Protein AF-A0A1V5G471-F1 (afdb_monomer_lite)

Secondary structure (DSSP, 8-state):
---B-SS-EEEEEEEEEE-TTS-EEEEEEEEEE----EEEEE---EEEESSSSSSB-TT-EEEEEEEEEE-SSSPPPTT-EEEEEEPP---TT--B---TT--EEEETTTS---------TTSPPPPEEESSTTS-SSBSEEEPPEEPSTT-EEETTEEESEEEEBTTSEEES-TT--S------TTT---TT--S-EEEEEESSEEE-SSTT-EEEEEEESS-SSPPSSSSS--EEEEEEEEEEEEETTEEEEEEEEEEEEETTT--EEEEEEE--TTTTTT-EEEEE-TTSSS-EEEEESSS---TTEEEEEE-GGG---PPB---EES-SS-B--S---TT-EEEEEEEEE--TTPPTT-EEEEEEEEEEETTEEE---EEEEEEEB-SSS-----S----PPPP-PPSEEEE-GGGTT-EEEEEEETTTEEEEEEEEE-TTS-EEEEEEEEEEETTEEEEEEEEEEETTTTT---EEEEEEEEEEEEESSSSEEEEEEEETTS-EEEEEEEETTTTSPBPSS---EEEE-GGGTT-EEEEEEETTTEEEEEEEEE-TTSBEEEEEEEES--SEEEEEEEE---PPTTSPB-TTTTTT-EEEEEEEEEESSSSEEEEEEEEEPPTTS--EEEEEEEEEEESS----

pLDDT: mean 90.2, std 8.17, range [47.47, 98.75]

Foldseek 3Di:
DDWAFFEWDWDKDKDWDADPVGDIDMDIDIDTDFAWAWDKAKDQKDWPDDPRDNFFFAFTKIKIKIKIFTQTRFWDAFFKKFFKFFDDPDLQQFPFDDWPLGKTKHKPVRHDFDFDDDDPLPPDAADKDALDDVAHSFFLIKGQKDQAPDQAADDSNDGARIWMDAQQQKIASDNQASSRPQPQDPPGDQDDRGFFKMFRQWRHRKGFDPDPSFHKDKDKDQWDPDFDPFDTTGIKIKIKGFQMFHCDPNDTDDTWIKIWIAGHPFRKIKIFTQAAYPQQSLCGWGFIAGRVNPITTTPDHNHNQNHHSMMMMMGRNVTRDDAAAQRKQWQASIDTQGHMAGNRGMGIDMTMIHGHLPDDFFHKGWMWGAWMDDQSHIHGPIDTNDIDGRHHDPRDRDDPNDRDHDDAAAAAAWKDRPSAPQWTWRWDDFPDQKTKTKTWFADQQLATAIWIWIDGDDNQKDKTFTKGWFAPQFDPDGDIDIDTQFIWMKGDPHRFWIKIWTAGPVGDIDIYIIGHPQPPWAFDVVHQQFWKDFPVRPRWTKGWGGTPPLKIKIKGWDAFRRRGIHIWIFMDSDPQWDKTWIWGFRGHGGSGIGDPCGPVRTDTFFMKTWHDPDRFKIFIFDFGADDPPTGHTDTDGRGIMGGSHGRDD

Radius of gyration: 31.76 Å; chains: 1; bounding box: 73×53×95 Å

Sequence (649 aa):
MQLAFPSAFSGQAAVKVSDSSGCAGTISRALDVAGPKLIANAGTATQICGNNDTVMNPGERWRLPVSLQNSGAAASAEGTRALFANGDAASSGLDIGPNSFGYRGTSRTSGSCGYNFVDLGTGTPLQLSASGTNATANDDGKTTVIALGGSGLRLYGANYTQAVMSTNGYVSFAANESGGDYDNGCPGTIDRGSIGPRLNVLHDDLVVGSAAAAGLRYQYFASCPRAAEVGGAQACHVFQWENMQLYSNNAPTGDASFQAIVYASNGQVVYQYRRADPNSGAGATIGLIDATASDPLNASCNTASAGAQQAFCVFEPGNQPSIPTAQVRLETPTPILGASVAAGSSRSVNLDFQIPTSAACGSAVNLDYVASASGGIFSAERKVVFSGNVASGSCATVSNCPATSSTVTARQGFYNDVARSGNGLASFQYGGAALGAIWYTALADHTPTWYIVSGAYSDNLGRMSLDRFTNAGAPSGFLPQSASAGQAWWAMVDADTQMLAWQFSDGRRGAELMENTASGIAVGSPNHTQAWYNASQSGWGLGVESLNLPLEFWAVYLYDGAGTARWATGDTATLGNGTVNLLAHRPHCPGCLRYADWDSRAQSAGTLSRVYNGNTQATLNTNITLPAPLSGSWNRSNLTITTLGNPTP

Structure (mmCIF, N/CA/C/O backbone):
data_AF-A0A1V5G471-F1
#
_entry.id   AF-A0A1V5G471-F1
#
loop_
_atom_site.group_PDB
_atom_site.id
_atom_site.type_symbol
_atom_site.label_atom_id
_atom_site.label_alt_id
_atom_site.label_comp_id
_atom_site.label_asym_id
_atom_site.label_entity_id
_atom_site.label_seq_id
_atom_site.pdbx_PDB_ins_code
_atom_site.Cartn_x
_atom_site.Cartn_y
_atom_site.Cartn_z
_atom_site.occupancy
_atom_site.B_iso_or_equiv
_atom_site.auth_seq_id
_atom_site.auth_comp_id
_atom_site.auth_asym_id
_atom_site.auth_atom_id
_atom_site.pdbx_PDB_model_num
ATOM 1 N N . MET A 1 1 ? -36.398 6.227 10.316 1.00 50.53 1 MET A N 1
ATOM 2 C CA . MET A 1 1 ? -35.099 5.537 10.175 1.00 50.53 1 MET A CA 1
ATOM 3 C C . MET A 1 1 ? -34.319 6.271 9.096 1.00 50.53 1 MET A C 1
ATOM 5 O O . MET A 1 1 ? -34.746 6.242 7.952 1.00 50.53 1 MET A O 1
ATOM 9 N N . GLN A 1 2 ? -33.277 7.020 9.460 1.00 59.00 2 GLN A N 1
ATOM 10 C CA . GLN A 1 2 ? -32.440 7.734 8.493 1.00 59.00 2 GLN A CA 1
ATOM 11 C C . GLN A 1 2 ? -31.265 6.826 8.127 1.00 59.00 2 GLN A C 1
ATOM 13 O O . GLN A 1 2 ? -30.510 6.414 9.004 1.00 59.00 2 GLN A O 1
ATOM 18 N N . LEU A 1 3 ? -31.175 6.459 6.852 1.00 69.00 3 LEU A N 1
ATOM 19 C CA . LEU A 1 3 ? -30.057 5.703 6.296 1.00 69.00 3 LEU A CA 1
ATOM 20 C C . LEU A 1 3 ? -28.945 6.696 5.947 1.00 69.00 3 LEU A C 1
ATOM 22 O O . LEU A 1 3 ? -29.218 7.697 5.287 1.00 69.00 3 LEU A O 1
ATOM 26 N N . ALA A 1 4 ? -27.716 6.432 6.387 1.00 76.06 4 ALA A N 1
ATOM 27 C CA . ALA A 1 4 ? -26.554 7.249 6.041 1.00 76.06 4 ALA A CA 1
ATOM 28 C C . ALA A 1 4 ? -25.428 6.371 5.488 1.00 76.06 4 ALA A C 1
ATOM 30 O O . ALA A 1 4 ? -24.941 5.462 6.168 1.00 76.06 4 ALA A O 1
ATOM 31 N N . PHE A 1 5 ? -25.040 6.631 4.240 1.00 83.50 5 PHE A N 1
ATOM 32 C CA . PHE A 1 5 ? -23.916 5.962 3.598 1.00 83.50 5 PHE A CA 1
ATOM 33 C C . PHE A 1 5 ? -22.624 6.716 3.910 1.00 83.50 5 PHE A C 1
ATOM 35 O O . PHE A 1 5 ? -22.606 7.942 3.805 1.00 83.50 5 PHE A O 1
ATOM 42 N N . PRO A 1 6 ? -21.541 6.011 4.258 1.00 84.62 6 PRO A N 1
ATOM 43 C CA . PRO A 1 6 ? -20.313 6.673 4.668 1.00 84.62 6 PRO A CA 1
ATOM 44 C C . PRO A 1 6 ? -19.408 7.069 3.500 1.00 84.62 6 PRO A C 1
ATOM 46 O O . PRO A 1 6 ? -18.405 7.732 3.717 1.00 84.62 6 PRO A O 1
ATOM 49 N N . SER A 1 7 ? -19.719 6.660 2.271 1.00 89.25 7 SER A N 1
ATOM 50 C CA . SER A 1 7 ? -18.933 7.001 1.084 1.00 89.25 7 SER A CA 1
ATOM 51 C C . SER A 1 7 ? -19.805 7.012 -0.168 1.00 89.25 7 SER A C 1
ATOM 53 O O . SER A 1 7 ? -20.919 6.479 -0.170 1.00 89.25 7 SER A O 1
ATOM 55 N N . ALA A 1 8 ? -19.298 7.644 -1.228 1.00 86.88 8 ALA A N 1
ATOM 56 C CA . ALA A 1 8 ? -19.929 7.602 -2.538 1.00 86.88 8 ALA A CA 1
ATOM 57 C C . ALA A 1 8 ? -19.930 6.171 -3.100 1.00 86.88 8 ALA A C 1
ATOM 59 O O . ALA A 1 8 ? -18.950 5.437 -2.970 1.00 86.88 8 ALA A O 1
ATOM 60 N N . PHE A 1 9 ? -21.012 5.792 -3.772 1.00 86.00 9 PHE A N 1
ATOM 61 C CA . PHE A 1 9 ? -21.150 4.498 -4.437 1.00 86.00 9 PHE A CA 1
ATOM 62 C C . PHE A 1 9 ? -21.951 4.675 -5.722 1.00 86.00 9 PHE A C 1
ATOM 64 O O . PHE A 1 9 ? -22.926 5.417 -5.741 1.00 86.00 9 PHE A O 1
ATOM 71 N N . SER A 1 10 ? -21.559 3.983 -6.783 1.00 85.12 10 SER A N 1
ATOM 72 C CA . SER A 1 10 ? -22.363 3.845 -7.994 1.00 85.12 10 SER A CA 1
ATOM 73 C C . SER A 1 10 ? -22.237 2.403 -8.455 1.00 85.12 10 SER A C 1
ATOM 75 O O . SER A 1 10 ? -21.127 1.892 -8.623 1.00 85.12 10 SER A O 1
ATOM 77 N N . GLY A 1 11 ? -23.363 1.709 -8.577 1.00 85.88 11 GLY A N 1
ATOM 78 C CA . GLY A 1 11 ? -23.359 0.296 -8.925 1.00 85.88 11 GLY A CA 1
ATOM 79 C C . GLY A 1 11 ? -24.743 -0.331 -8.915 1.00 85.88 11 GLY A C 1
ATOM 80 O O . GLY A 1 11 ? -25.762 0.351 -8.879 1.00 85.88 11 GLY A O 1
ATOM 81 N N . GLN A 1 12 ? -24.782 -1.660 -8.961 1.00 87.44 12 GLN A N 1
ATOM 82 C CA . GLN A 1 12 ? -26.023 -2.427 -8.893 1.00 87.44 12 GLN A CA 1
ATOM 83 C C . GLN A 1 12 ? -26.216 -2.966 -7.475 1.00 87.44 12 GLN A C 1
ATOM 85 O O . GLN A 1 12 ? -25.385 -3.721 -6.973 1.00 87.44 12 GLN A O 1
ATOM 90 N N . ALA A 1 13 ? -27.335 -2.622 -6.847 1.00 84.62 13 ALA A N 1
ATOM 91 C CA . ALA A 1 13 ? -27.819 -3.314 -5.663 1.00 84.62 13 ALA A CA 1
ATOM 92 C C . ALA A 1 13 ? -28.634 -4.530 -6.116 1.00 84.62 13 ALA A C 1
ATOM 94 O O . ALA A 1 13 ? -29.573 -4.383 -6.899 1.00 84.62 13 ALA A O 1
ATOM 95 N N . ALA A 1 14 ? -28.281 -5.723 -5.636 1.00 87.25 14 ALA A N 1
ATOM 96 C CA . ALA A 1 14 ? -28.971 -6.963 -5.974 1.00 87.25 14 ALA A CA 1
ATOM 97 C C . ALA A 1 14 ? -29.525 -7.651 -4.723 1.00 87.25 14 ALA A C 1
ATOM 99 O O . ALA A 1 14 ? -28.866 -7.709 -3.687 1.00 87.25 14 ALA A O 1
ATOM 100 N N . VAL A 1 15 ? -30.730 -8.205 -4.839 1.00 87.25 15 VAL A N 1
ATOM 101 C CA . VAL A 1 15 ? -31.364 -9.036 -3.813 1.00 87.25 15 VAL A CA 1
ATOM 102 C C . VAL A 1 15 ? -31.589 -10.417 -4.404 1.00 87.25 15 VAL A C 1
ATOM 104 O O . VAL A 1 15 ? -32.242 -10.546 -5.439 1.00 87.25 15 VAL A O 1
ATOM 107 N N . LYS A 1 16 ? -31.059 -11.443 -3.732 1.00 90.69 16 LYS A N 1
ATOM 108 C CA . LYS A 1 16 ? -31.331 -12.852 -4.024 1.00 90.69 16 LYS A CA 1
ATOM 109 C C . LYS A 1 16 ? -32.264 -13.405 -2.953 1.00 90.69 16 LYS A C 1
ATOM 111 O O . LYS A 1 16 ? -31.913 -13.405 -1.777 1.00 90.69 16 LYS A O 1
ATOM 116 N N . VAL A 1 17 ? -33.427 -13.900 -3.358 1.00 88.88 17 VAL A N 1
ATOM 117 C CA . VAL A 1 17 ? -34.362 -14.618 -2.483 1.00 88.88 17 VAL A CA 1
ATOM 118 C C . VAL A 1 17 ? -34.284 -16.087 -2.843 1.00 88.88 17 VAL A C 1
ATOM 120 O O . VAL A 1 17 ? -34.358 -16.418 -4.022 1.00 88.88 17 VAL A O 1
ATOM 123 N N . SER A 1 18 ? -34.094 -16.951 -1.849 1.00 91.88 18 SER A N 1
ATOM 124 C CA . SER A 1 18 ? -34.127 -18.405 -2.034 1.00 91.88 18 SER A CA 1
ATOM 125 C C . SER A 1 18 ? -35.197 -19.012 -1.133 1.00 91.88 18 SER A C 1
ATOM 127 O O . SER A 1 18 ? -35.347 -18.567 0.005 1.00 91.88 18 SER A O 1
ATOM 129 N N . ASP A 1 19 ? -35.947 -19.987 -1.637 1.00 90.25 19 ASP A N 1
ATOM 130 C CA . ASP A 1 19 ? -36.936 -20.723 -0.848 1.00 90.25 19 ASP A CA 1
ATOM 131 C C . ASP A 1 19 ? -36.347 -21.989 -0.201 1.00 90.25 19 ASP A C 1
ATOM 133 O O . ASP A 1 19 ? -35.177 -22.333 -0.384 1.00 90.25 19 ASP A O 1
ATOM 137 N N . SER A 1 20 ? -37.170 -22.684 0.588 1.00 86.94 20 SER A N 1
ATOM 138 C CA . SER A 1 20 ? -36.776 -23.904 1.308 1.00 86.94 20 SER A CA 1
ATOM 139 C C . SER A 1 20 ? -36.491 -25.105 0.395 1.00 86.94 20 SER A C 1
ATOM 141 O O . SER A 1 20 ? -35.851 -26.056 0.837 1.00 86.94 20 SER A O 1
ATOM 143 N N . SER A 1 21 ? -36.911 -25.052 -0.872 1.00 89.12 21 SER A N 1
ATOM 144 C CA . SER A 1 21 ? -36.573 -26.032 -1.911 1.00 89.12 21 SER A CA 1
ATOM 145 C C . SER A 1 21 ? -35.285 -25.695 -2.672 1.00 89.12 21 SER A C 1
ATOM 147 O O . SER A 1 21 ? -34.868 -26.467 -3.532 1.00 89.12 21 SER A O 1
ATOM 149 N N . GLY A 1 22 ? -34.632 -24.571 -2.355 1.00 84.25 22 GLY A N 1
ATOM 150 C CA . GLY A 1 22 ? -33.392 -24.131 -2.994 1.00 84.25 22 GLY A CA 1
ATOM 151 C C . GLY A 1 22 ? -33.588 -23.372 -4.310 1.00 84.25 22 GLY A C 1
ATOM 152 O O . GLY A 1 22 ? -32.597 -23.009 -4.947 1.00 84.25 22 GLY A O 1
ATOM 153 N N . CYS A 1 23 ? -34.830 -23.084 -4.717 1.00 91.12 23 CYS A N 1
ATOM 154 C CA . CYS A 1 23 ? -35.099 -22.211 -5.859 1.00 91.12 23 CYS A CA 1
ATOM 155 C C . CYS A 1 23 ? -34.723 -20.778 -5.491 1.00 91.12 23 CYS A C 1
ATOM 157 O O . CYS A 1 23 ? -35.064 -20.315 -4.403 1.00 91.12 23 CYS A O 1
ATOM 159 N N . ALA A 1 24 ? -34.047 -20.060 -6.393 1.00 91.00 24 ALA A N 1
ATOM 160 C CA . ALA A 1 24 ? -33.615 -18.693 -6.136 1.00 91.00 24 ALA A CA 1
ATOM 161 C C . ALA A 1 24 ? -33.969 -17.729 -7.271 1.00 91.00 24 ALA A C 1
ATOM 163 O O . ALA A 1 24 ? -33.747 -18.026 -8.442 1.00 91.00 24 ALA A O 1
ATOM 164 N N . GLY A 1 25 ? -34.460 -16.546 -6.903 1.00 93.00 25 GLY A N 1
ATOM 165 C CA . GLY A 1 25 ? -34.652 -15.410 -7.799 1.00 93.00 25 GLY A CA 1
ATOM 166 C C . GLY A 1 25 ? -33.731 -14.259 -7.410 1.00 93.00 25 GLY A C 1
ATOM 167 O O . GLY A 1 25 ? -33.572 -13.972 -6.223 1.00 93.00 25 GLY A O 1
ATOM 168 N N . THR A 1 26 ? -33.148 -13.586 -8.402 1.00 94.81 26 THR A N 1
ATOM 169 C CA . THR A 1 26 ? -32.312 -12.397 -8.194 1.00 94.81 26 THR A CA 1
ATOM 170 C C . THR A 1 26 ? -32.917 -11.210 -8.931 1.00 94.81 26 THR A C 1
ATOM 172 O O . THR A 1 26 ? -33.212 -11.306 -10.120 1.00 94.81 26 THR A O 1
ATOM 175 N N . ILE A 1 27 ? -33.067 -10.081 -8.243 1.00 93.62 27 ILE A N 1
ATOM 176 C CA . ILE A 1 27 ? -33.428 -8.795 -8.845 1.00 93.62 27 ILE A CA 1
ATOM 177 C C . ILE A 1 27 ? -32.338 -7.772 -8.543 1.00 93.62 27 ILE A C 1
ATOM 179 O O . ILE A 1 27 ? -31.806 -7.755 -7.435 1.00 93.62 27 ILE A O 1
ATOM 183 N N . SER A 1 28 ? -32.012 -6.913 -9.509 1.00 92.25 28 SER A N 1
ATOM 184 C CA . SER A 1 28 ? -31.063 -5.813 -9.323 1.00 92.25 28 SER A CA 1
ATOM 185 C C . SER A 1 28 ? -31.637 -4.459 -9.739 1.00 92.25 28 SER A C 1
ATOM 187 O O . SER A 1 28 ? -32.574 -4.367 -10.545 1.00 92.25 28 SER A O 1
ATOM 189 N N . ARG A 1 29 ? -31.103 -3.394 -9.136 1.00 91.94 29 ARG A N 1
ATOM 190 C CA . ARG A 1 29 ? -31.386 -1.990 -9.452 1.00 91.94 29 ARG A CA 1
ATOM 191 C C . ARG A 1 29 ? -30.103 -1.174 -9.357 1.00 91.94 29 ARG A C 1
ATOM 193 O O . ARG A 1 29 ? -29.291 -1.413 -8.465 1.00 91.94 29 ARG A O 1
ATOM 200 N N . ALA A 1 30 ? -29.963 -0.186 -10.238 1.00 90.56 30 ALA A N 1
ATOM 201 C CA . ALA A 1 30 ? -28.905 0.805 -10.112 1.00 90.56 30 ALA A CA 1
ATOM 202 C C . ALA A 1 30 ? -29.108 1.607 -8.817 1.00 90.56 30 ALA A C 1
ATOM 204 O O . ALA A 1 30 ? -30.235 1.989 -8.491 1.00 90.56 30 ALA A O 1
ATOM 205 N N . LEU A 1 31 ? -28.024 1.828 -8.084 1.00 87.44 31 LEU A N 1
ATOM 206 C CA . LEU A 1 31 ? -27.978 2.621 -6.867 1.00 87.44 31 LEU A CA 1
ATOM 207 C C . LEU A 1 31 ? -26.803 3.587 -6.976 1.00 87.44 31 LEU A C 1
ATOM 209 O O . LEU A 1 31 ? -25.651 3.155 -7.031 1.00 87.44 31 LEU A O 1
ATOM 213 N N . ASP A 1 32 ? -27.124 4.875 -6.930 1.00 88.38 32 ASP A N 1
ATOM 214 C CA . ASP A 1 32 ? -26.154 5.952 -6.812 1.00 88.38 32 ASP A CA 1
ATOM 215 C C . ASP A 1 32 ? -26.288 6.598 -5.435 1.00 88.38 32 ASP A C 1
ATOM 217 O O . ASP A 1 32 ? -27.341 7.106 -5.046 1.00 88.38 32 ASP A O 1
ATOM 221 N N . VAL A 1 33 ? -25.197 6.562 -4.685 1.00 87.94 33 VAL A N 1
ATOM 222 C CA . VAL A 1 33 ? -25.042 7.206 -3.390 1.00 87.94 33 VAL A CA 1
ATOM 223 C C . VAL A 1 33 ? -24.151 8.420 -3.590 1.00 87.94 33 VAL A C 1
ATOM 225 O O . VAL A 1 33 ? -22.954 8.295 -3.862 1.00 87.94 33 VAL A O 1
ATOM 228 N N . ALA A 1 34 ? -24.735 9.604 -3.428 1.00 89.25 34 ALA A N 1
ATOM 229 C CA . ALA A 1 34 ? -23.981 10.845 -3.451 1.00 89.25 34 ALA A CA 1
ATOM 230 C C . ALA A 1 34 ? -23.087 10.945 -2.206 1.00 89.25 34 ALA A C 1
ATOM 232 O O . ALA A 1 34 ? -23.552 10.832 -1.074 1.00 89.25 34 ALA A O 1
ATOM 233 N N . GLY A 1 35 ? -21.800 11.187 -2.425 1.00 90.56 35 GLY A N 1
ATOM 234 C CA . GLY A 1 35 ? -20.803 11.398 -1.383 1.00 90.56 35 GLY A CA 1
ATOM 235 C C . GLY A 1 35 ? -19.592 12.138 -1.952 1.00 90.56 35 GLY A C 1
ATOM 236 O O . GLY A 1 35 ? -19.476 12.264 -3.180 1.00 90.56 35 GLY A O 1
ATOM 237 N N . PRO A 1 36 ? -18.696 12.649 -1.094 1.00 93.19 36 PRO A N 1
ATOM 238 C CA . PRO A 1 36 ? -17.427 13.188 -1.552 1.00 93.19 36 PRO A CA 1
ATOM 239 C C . PRO A 1 36 ? -16.540 12.066 -2.101 1.00 93.19 36 PRO A C 1
ATOM 241 O O . PRO A 1 36 ? -16.528 10.949 -1.585 1.00 93.19 36 PRO A O 1
ATOM 244 N N . LYS A 1 37 ? -15.759 12.390 -3.132 1.00 94.56 37 LYS A N 1
ATOM 245 C CA . LYS A 1 37 ? -14.705 11.524 -3.671 1.00 94.56 37 LYS A CA 1
ATOM 246 C C . LYS A 1 37 ? -13.468 12.372 -3.923 1.00 94.56 37 LYS A C 1
ATOM 248 O O . LYS A 1 37 ? -13.335 12.998 -4.976 1.00 94.56 37 LYS A O 1
ATOM 253 N N . LEU A 1 38 ? -12.598 12.438 -2.923 1.00 95.31 38 LEU A N 1
ATOM 254 C CA . LEU A 1 38 ? -11.400 13.270 -2.944 1.00 95.31 38 LEU A CA 1
ATOM 255 C C . LEU A 1 38 ? -10.246 12.527 -3.618 1.00 95.31 38 LEU A C 1
ATOM 257 O O . LEU A 1 38 ? -9.884 11.431 -3.202 1.00 95.31 38 LEU A O 1
ATOM 261 N N . ILE A 1 39 ? -9.670 13.147 -4.646 1.00 93.31 39 ILE A N 1
ATOM 262 C CA . ILE A 1 39 ? -8.509 12.653 -5.388 1.00 93.31 39 ILE A CA 1
ATOM 263 C C . ILE A 1 39 ? -7.353 13.623 -5.160 1.00 93.31 39 ILE A C 1
ATOM 265 O O . ILE A 1 39 ? -7.491 14.825 -5.395 1.00 93.31 39 ILE A O 1
ATOM 269 N N . ALA A 1 40 ? -6.206 13.103 -4.730 1.00 95.19 40 ALA A N 1
ATOM 270 C CA . ALA A 1 40 ? -5.016 13.908 -4.494 1.00 95.19 40 ALA A CA 1
ATOM 271 C C . ALA A 1 40 ? -4.212 14.163 -5.774 1.00 95.19 40 ALA A C 1
ATOM 273 O O . ALA A 1 40 ? -3.985 13.260 -6.575 1.00 95.19 40 ALA A O 1
ATOM 274 N N . ASN A 1 41 ? -3.732 15.387 -5.956 1.00 93.31 41 ASN A N 1
ATOM 275 C CA . ASN A 1 41 ? -2.798 15.772 -7.007 1.00 93.31 41 ASN A CA 1
ATOM 276 C C . ASN A 1 41 ? -1.701 16.623 -6.375 1.00 93.31 41 ASN A C 1
ATOM 278 O O . ASN A 1 41 ? -1.979 17.694 -5.837 1.00 93.31 41 ASN A O 1
ATOM 282 N N . ALA A 1 42 ? -0.470 16.132 -6.405 1.00 93.88 42 ALA A N 1
ATOM 283 C CA . ALA A 1 42 ? 0.656 16.845 -5.829 1.00 93.88 42 ALA A CA 1
ATOM 284 C C . ALA A 1 42 ? 1.262 17.843 -6.816 1.00 93.88 42 ALA A C 1
ATOM 286 O O . ALA A 1 42 ? 1.273 17.609 -8.024 1.00 93.88 42 ALA A O 1
ATOM 287 N N . GLY A 1 43 ? 1.763 18.951 -6.281 1.00 93.31 43 GLY A N 1
ATOM 288 C CA . GLY A 1 43 ? 2.683 19.837 -6.980 1.00 93.31 43 GLY A CA 1
ATOM 289 C C . GLY A 1 43 ? 4.137 19.425 -6.753 1.00 93.31 43 GLY A C 1
ATOM 290 O O . GLY A 1 43 ? 4.438 18.316 -6.315 1.00 93.31 43 GLY A O 1
ATOM 291 N N . THR A 1 44 ? 5.051 20.346 -7.033 1.00 93.38 44 THR A N 1
ATOM 292 C CA . THR A 1 44 ? 6.490 20.130 -6.851 1.00 93.38 44 THR A CA 1
ATOM 293 C C . THR A 1 44 ? 6.884 20.299 -5.386 1.00 93.38 44 THR A C 1
ATOM 295 O O . THR A 1 44 ? 6.507 21.288 -4.756 1.00 93.38 44 THR A O 1
ATOM 298 N N . ALA A 1 45 ? 7.663 19.356 -4.852 1.00 94.62 45 ALA A N 1
ATOM 299 C CA . ALA A 1 45 ? 8.232 19.484 -3.517 1.00 94.62 45 ALA A CA 1
ATOM 300 C C . ALA A 1 45 ? 9.285 20.605 -3.481 1.00 94.62 45 ALA A C 1
ATOM 302 O O . ALA A 1 45 ? 10.127 20.702 -4.371 1.00 94.62 45 ALA A O 1
ATOM 303 N N . THR A 1 46 ? 9.261 21.430 -2.436 1.00 95.44 46 THR A N 1
ATOM 304 C CA . THR A 1 46 ? 10.231 22.514 -2.226 1.00 95.44 46 THR A CA 1
ATOM 305 C C . THR A 1 46 ? 10.941 22.344 -0.895 1.00 95.44 46 THR A C 1
ATOM 307 O O . THR A 1 46 ? 10.284 22.088 0.118 1.00 95.44 46 THR A O 1
ATOM 310 N N . GLN A 1 47 ? 12.258 22.533 -0.873 1.00 94.88 47 GLN A N 1
ATOM 311 C CA . GLN A 1 47 ? 13.029 22.504 0.363 1.00 94.88 47 GLN A CA 1
ATOM 312 C C . GLN A 1 47 ? 12.608 23.676 1.270 1.00 94.88 47 GLN A C 1
ATOM 314 O O . GLN A 1 47 ? 12.529 24.821 0.827 1.00 94.88 47 GLN A O 1
ATOM 319 N N . ILE A 1 48 ? 12.296 23.384 2.534 1.00 94.81 48 ILE A N 1
ATOM 320 C CA . ILE A 1 48 ? 11.969 24.388 3.566 1.00 94.81 48 ILE A CA 1
ATOM 321 C C . ILE A 1 48 ? 13.200 24.670 4.434 1.00 94.81 48 ILE A C 1
ATOM 323 O O . ILE A 1 48 ? 13.390 25.784 4.913 1.00 94.81 48 ILE A O 1
ATOM 327 N N . CYS A 1 49 ? 14.018 23.642 4.671 1.00 95.06 49 CYS A N 1
ATOM 328 C CA . CYS A 1 49 ? 15.271 23.736 5.406 1.00 95.06 49 CYS A CA 1
ATOM 329 C C . CYS A 1 49 ? 16.247 22.698 4.857 1.00 95.06 49 CYS A C 1
ATOM 331 O O . CYS A 1 49 ? 15.909 21.515 4.777 1.00 95.06 49 CYS A O 1
ATOM 333 N N . GLY A 1 50 ? 17.455 23.131 4.516 1.00 92.69 50 GLY A N 1
ATOM 334 C CA . GLY A 1 50 ? 18.504 22.261 4.015 1.00 92.69 50 GLY A CA 1
ATOM 335 C C . GLY A 1 50 ? 19.699 23.062 3.524 1.00 92.69 50 GLY A C 1
ATOM 336 O O . GLY A 1 50 ? 20.036 24.113 4.074 1.00 92.69 50 GLY A O 1
ATOM 337 N N . ASN A 1 51 ? 20.333 22.559 2.476 1.00 90.12 51 ASN A N 1
ATOM 338 C CA . ASN A 1 51 ? 21.480 23.177 1.813 1.00 90.12 51 ASN A CA 1
ATOM 339 C C . ASN A 1 51 ? 21.102 24.120 0.641 1.00 90.12 51 ASN A C 1
ATOM 341 O O . ASN A 1 51 ? 21.993 24.664 -0.009 1.00 90.12 51 ASN A O 1
ATOM 345 N N . ASN A 1 52 ? 19.807 24.353 0.409 1.00 89.06 52 ASN A N 1
ATOM 346 C CA . ASN A 1 52 ? 19.209 25.152 -0.667 1.00 89.06 52 ASN A CA 1
ATOM 347 C C . ASN A 1 52 ? 19.477 24.640 -2.093 1.00 89.06 52 ASN A C 1
ATOM 349 O O . ASN A 1 52 ? 19.522 25.441 -3.030 1.00 89.06 52 ASN A O 1
ATOM 353 N N . ASP A 1 53 ? 19.645 23.329 -2.274 1.00 87.38 53 ASP A N 1
ATOM 354 C CA . ASP A 1 53 ? 19.642 22.705 -3.597 1.00 87.38 53 ASP A CA 1
ATOM 355 C C . ASP A 1 53 ? 18.255 22.119 -3.965 1.00 87.38 53 ASP A C 1
ATOM 357 O O . ASP A 1 53 ? 17.246 22.349 -3.294 1.00 87.38 53 ASP A O 1
ATOM 361 N N . THR A 1 54 ? 18.181 21.428 -5.106 1.00 85.62 54 THR A N 1
ATOM 362 C CA . THR A 1 54 ? 16.942 20.805 -5.613 1.00 85.62 54 THR A CA 1
ATOM 363 C C . THR A 1 54 ? 16.889 19.295 -5.366 1.00 85.62 54 THR A C 1
ATOM 365 O O . THR A 1 54 ? 15.994 18.623 -5.879 1.00 85.62 54 THR A O 1
ATOM 368 N N . VAL A 1 55 ? 17.827 18.749 -4.589 1.00 88.06 55 VAL A N 1
ATOM 369 C CA . VAL A 1 55 ? 18.014 17.312 -4.393 1.00 88.06 55 VAL A CA 1
ATOM 370 C C . VAL A 1 55 ? 17.799 16.965 -2.924 1.00 88.06 55 VAL A C 1
ATOM 372 O O . VAL A 1 55 ? 18.336 17.600 -2.032 1.00 88.06 55 VAL A O 1
ATOM 375 N N . MET A 1 56 ? 17.029 15.917 -2.641 1.00 91.50 56 MET A N 1
ATOM 376 C CA . MET A 1 56 ? 16.773 15.520 -1.256 1.00 91.50 56 MET A CA 1
ATOM 377 C C . MET A 1 56 ? 18.025 14.930 -0.607 1.00 91.50 56 MET A C 1
ATOM 379 O O . MET A 1 56 ? 18.476 13.861 -1.014 1.00 91.50 56 MET A O 1
ATOM 383 N N . ASN A 1 57 ? 18.550 15.556 0.443 1.00 92.94 57 ASN A N 1
ATOM 384 C CA . ASN A 1 57 ? 19.630 14.987 1.254 1.00 92.94 57 ASN A CA 1
ATOM 385 C C . ASN A 1 57 ? 19.140 14.511 2.635 1.00 92.94 57 ASN A C 1
ATOM 387 O O . ASN A 1 57 ? 18.121 14.991 3.144 1.00 92.94 57 ASN A O 1
ATOM 391 N N . PRO A 1 58 ? 19.857 13.568 3.282 1.00 94.44 58 PRO A N 1
ATOM 392 C CA . PRO A 1 58 ? 19.537 13.138 4.640 1.00 94.44 58 PRO A CA 1
ATOM 393 C C . PRO A 1 58 ? 19.491 14.317 5.617 1.00 94.44 58 PRO A C 1
ATOM 395 O O . PRO A 1 58 ? 20.415 15.125 5.663 1.00 94.44 58 PRO A O 1
ATOM 398 N N . GLY A 1 59 ? 18.437 14.390 6.429 1.00 93.19 59 GLY A N 1
ATOM 399 C CA . GLY A 1 59 ? 18.233 15.428 7.444 1.00 93.19 59 GLY A CA 1
ATOM 400 C C . GLY A 1 59 ? 17.520 16.697 6.969 1.00 93.19 59 GLY A C 1
ATOM 401 O O . GLY A 1 59 ? 17.146 17.524 7.803 1.00 93.19 59 GLY A O 1
ATOM 402 N N . GLU A 1 60 ? 17.282 16.850 5.667 1.00 95.25 60 GLU A N 1
ATOM 403 C CA . GLU A 1 60 ? 16.559 17.997 5.111 1.00 95.25 60 GLU A CA 1
ATOM 404 C C . GLU A 1 60 ? 15.050 17.939 5.343 1.00 95.25 60 GLU A C 1
ATOM 406 O O . GLU A 1 60 ? 14.463 16.870 5.537 1.00 95.25 60 GLU A O 1
ATOM 411 N N . ARG A 1 61 ? 14.408 19.108 5.253 1.00 95.50 61 ARG A N 1
ATOM 412 C CA . ARG A 1 61 ? 12.957 19.284 5.368 1.00 95.50 61 ARG A CA 1
ATOM 413 C C . ARG A 1 61 ? 12.370 19.842 4.084 1.00 95.50 61 ARG A C 1
ATOM 415 O O . ARG A 1 61 ? 12.884 20.811 3.523 1.00 95.50 61 ARG A O 1
ATOM 422 N N . TRP A 1 62 ? 11.246 19.273 3.680 1.00 95.88 62 TRP A N 1
ATOM 423 C CA . TRP A 1 62 ? 10.593 19.519 2.403 1.00 95.88 62 TRP A CA 1
ATOM 424 C C . TRP A 1 62 ? 9.094 19.747 2.593 1.00 95.88 62 TRP A C 1
ATOM 426 O O . TRP A 1 62 ? 8.481 19.193 3.503 1.00 95.88 62 TRP A O 1
ATOM 436 N N . ARG A 1 63 ? 8.509 20.572 1.722 1.00 95.88 63 ARG A N 1
ATOM 437 C CA . ARG A 1 63 ? 7.071 20.843 1.633 1.00 95.88 63 ARG A CA 1
ATOM 438 C C . ARG A 1 63 ? 6.549 20.324 0.314 1.00 95.88 63 ARG A C 1
ATOM 440 O O . ARG A 1 63 ? 7.036 20.737 -0.735 1.00 95.88 63 ARG A O 1
ATOM 447 N N . LEU A 1 64 ? 5.516 19.497 0.365 1.00 96.88 64 LEU A N 1
ATOM 448 C CA . LEU A 1 64 ? 4.763 19.064 -0.802 1.00 96.88 64 LEU A CA 1
ATOM 449 C C . LEU A 1 64 ? 3.368 19.704 -0.781 1.00 96.88 64 LEU A C 1
ATOM 451 O O . LEU A 1 64 ? 2.546 19.331 0.060 1.00 96.88 64 LEU A O 1
ATOM 455 N N . PRO A 1 65 ? 3.057 20.651 -1.681 1.00 97.50 65 PRO A N 1
ATOM 456 C CA . PRO A 1 65 ? 1.688 21.116 -1.850 1.00 97.50 65 PRO A CA 1
ATOM 457 C C . PRO A 1 65 ? 0.855 20.012 -2.512 1.00 97.50 65 PRO A C 1
ATOM 459 O O . PRO A 1 65 ? 1.206 19.515 -3.582 1.00 97.50 65 PRO A O 1
ATOM 462 N N . VAL A 1 66 ? -0.267 19.636 -1.903 1.00 97.62 66 VAL A N 1
ATOM 463 C CA . VAL A 1 66 ? -1.189 18.623 -2.430 1.00 97.62 66 VAL A CA 1
ATOM 464 C C . VAL A 1 66 ? -2.581 19.221 -2.565 1.00 97.62 66 VAL A C 1
ATOM 466 O O . VAL A 1 66 ? -3.173 19.652 -1.581 1.00 97.62 66 VAL A O 1
ATOM 469 N N . SER A 1 67 ? -3.117 19.219 -3.783 1.00 97.50 67 SER A N 1
ATOM 470 C CA . SER A 1 67 ? -4.490 19.612 -4.097 1.00 97.50 67 SER A CA 1
ATOM 471 C C . SER A 1 67 ? -5.411 18.397 -4.034 1.00 97.50 67 SER A C 1
ATOM 473 O O . SER A 1 67 ? -5.203 17.422 -4.755 1.00 97.50 67 SER A O 1
ATOM 475 N N . LEU A 1 68 ? -6.432 18.440 -3.183 1.00 97.62 68 LEU A N 1
ATOM 476 C CA . LEU A 1 68 ? -7.492 17.438 -3.132 1.00 97.62 68 LEU A CA 1
ATOM 477 C C . LEU A 1 68 ? -8.699 17.933 -3.919 1.00 97.62 68 LEU A C 1
ATOM 479 O O . LEU A 1 68 ? -9.376 18.869 -3.493 1.00 97.62 68 LEU A O 1
ATOM 483 N N . GLN A 1 69 ? -8.966 17.295 -5.054 1.00 96.69 69 GLN A N 1
ATOM 484 C CA . GLN A 1 69 ? -10.125 17.573 -5.896 1.00 96.69 69 GLN A CA 1
ATOM 485 C C . GLN A 1 69 ? -11.291 16.674 -5.504 1.00 96.69 69 GLN A C 1
ATOM 487 O O . GLN A 1 69 ? -11.142 15.453 -5.455 1.00 96.69 69 GLN A O 1
ATOM 492 N N . ASN A 1 70 ? -12.469 17.253 -5.295 1.00 96.38 70 ASN A N 1
ATOM 493 C CA . ASN A 1 70 ? -13.686 16.484 -5.093 1.00 96.38 70 ASN A CA 1
ATOM 494 C C . ASN A 1 70 ? -14.324 16.111 -6.437 1.00 96.38 70 ASN A C 1
ATOM 496 O O . ASN A 1 70 ? -15.029 16.903 -7.055 1.00 96.38 70 ASN A O 1
ATOM 500 N N . SER A 1 71 ? -14.084 14.879 -6.871 1.00 93.88 71 SER A N 1
ATOM 501 C CA . SER A 1 71 ? -14.719 14.247 -8.036 1.00 93.88 71 SER A CA 1
ATOM 502 C C . SER A 1 71 ? -16.076 13.600 -7.720 1.00 93.88 71 SER A C 1
ATOM 504 O O . SER A 1 71 ? -16.684 12.978 -8.589 1.00 93.88 71 SER A O 1
ATOM 506 N N . GLY A 1 72 ? -16.532 13.700 -6.469 1.00 91.50 72 GLY A N 1
ATOM 507 C CA . GLY A 1 72 ? -17.796 13.139 -6.010 1.00 91.50 72 GLY A CA 1
ATOM 508 C C . GLY A 1 72 ? -18.987 14.039 -6.326 1.00 91.50 72 GLY A C 1
ATOM 509 O O . GLY A 1 72 ? -18.839 15.199 -6.708 1.00 91.50 72 GLY A O 1
ATOM 510 N N . ALA A 1 73 ? -20.186 13.498 -6.122 1.00 91.00 73 ALA A N 1
ATOM 511 C CA . ALA A 1 73 ? -21.442 14.207 -6.371 1.00 91.00 73 ALA A CA 1
ATOM 512 C C . ALA A 1 73 ? -21.908 15.075 -5.185 1.00 91.00 73 ALA A C 1
ATOM 514 O O . ALA A 1 73 ? -22.851 15.848 -5.330 1.00 91.00 73 ALA A O 1
ATOM 515 N N . ALA A 1 74 ? -21.269 14.959 -4.014 1.00 92.62 74 ALA A N 1
ATOM 516 C CA . ALA A 1 74 ? -21.587 15.750 -2.825 1.00 92.62 74 ALA A CA 1
ATOM 517 C C . ALA A 1 74 ? -20.341 16.424 -2.243 1.00 92.62 74 ALA A C 1
ATOM 519 O O . ALA A 1 74 ? -19.218 15.952 -2.430 1.00 92.62 74 ALA A O 1
ATOM 520 N N . ALA A 1 75 ? -20.543 17.527 -1.521 1.00 93.19 75 ALA A N 1
ATOM 521 C CA . ALA A 1 75 ? -19.468 18.219 -0.820 1.00 93.19 75 ALA A CA 1
ATOM 522 C C . ALA A 1 75 ? -18.891 17.361 0.320 1.00 93.19 75 ALA A C 1
ATOM 524 O O . ALA A 1 75 ? -19.601 16.558 0.926 1.00 93.19 75 ALA A O 1
ATOM 525 N N . SER A 1 76 ? -17.611 17.562 0.643 1.00 93.62 76 SER A N 1
ATOM 526 C CA . SER A 1 76 ? -17.060 17.069 1.911 1.00 93.62 76 SER A CA 1
ATOM 527 C C . SER A 1 76 ? -17.625 17.871 3.089 1.00 93.62 76 SER A C 1
ATOM 529 O O . SER A 1 76 ? -18.096 18.995 2.905 1.00 93.62 76 SER A O 1
ATOM 531 N N . ALA A 1 77 ? -17.537 17.344 4.310 1.00 92.62 77 ALA A N 1
ATOM 532 C CA . ALA A 1 77 ? -17.872 18.132 5.493 1.00 92.62 77 ALA A CA 1
ATOM 533 C C . ALA A 1 77 ? -16.785 19.182 5.786 1.00 92.62 77 ALA A C 1
ATOM 535 O O . ALA A 1 77 ? -15.613 19.014 5.422 1.00 92.62 77 ALA A O 1
ATOM 536 N N . GLU A 1 78 ? -17.163 20.258 6.473 1.00 92.94 78 GLU A N 1
ATOM 537 C CA . GLU A 1 78 ? -16.188 21.126 7.133 1.00 92.94 78 GLU A CA 1
ATOM 538 C C . GLU A 1 78 ? -15.388 20.320 8.168 1.00 92.94 78 GLU A C 1
ATOM 540 O O . GLU A 1 78 ? -15.899 19.387 8.784 1.00 92.94 78 GLU A O 1
ATOM 545 N N . GLY A 1 79 ? -14.102 20.630 8.304 1.00 91.62 79 GLY A N 1
ATOM 546 C CA . GLY A 1 79 ? -13.196 19.914 9.196 1.00 91.62 79 GLY A CA 1
ATOM 547 C C . GLY A 1 79 ? -12.725 18.556 8.673 1.00 91.62 79 GLY A C 1
ATOM 548 O O . GLY A 1 79 ? -12.012 17.862 9.392 1.00 91.62 79 GLY A O 1
ATOM 549 N N . THR A 1 80 ? -13.058 18.183 7.427 1.00 96.00 80 THR A N 1
ATOM 550 C CA . THR A 1 80 ? -12.509 16.974 6.786 1.00 96.00 80 THR A CA 1
ATOM 551 C C . THR A 1 80 ? -10.984 16.971 6.889 1.00 96.00 80 THR A C 1
ATOM 553 O O . THR A 1 80 ? -10.329 17.970 6.578 1.00 96.00 80 THR A O 1
ATOM 556 N N . ARG A 1 81 ? -10.416 15.836 7.296 1.00 97.31 81 ARG A N 1
ATOM 557 C CA . ARG A 1 81 ? -8.969 15.610 7.358 1.00 97.31 81 ARG A CA 1
ATOM 558 C C . ARG A 1 81 ? -8.534 14.671 6.251 1.00 97.31 81 ARG A C 1
ATOM 560 O O . ARG A 1 81 ? -9.291 13.795 5.836 1.00 97.31 81 ARG A O 1
ATOM 567 N N . ALA A 1 82 ? -7.319 14.864 5.760 1.00 97.50 82 ALA A N 1
ATOM 568 C CA . ALA A 1 82 ? -6.686 13.990 4.783 1.00 97.50 82 ALA A CA 1
ATOM 569 C C . ALA A 1 82 ? -5.530 13.251 5.440 1.00 97.50 82 ALA A C 1
ATOM 571 O O . ALA A 1 82 ? -4.727 13.888 6.100 1.00 97.50 82 ALA A O 1
ATOM 572 N N . LEU A 1 83 ? -5.448 11.938 5.261 1.00 97.81 83 LEU A N 1
ATOM 573 C CA . LEU A 1 83 ? -4.386 11.099 5.795 1.00 97.81 83 LEU A CA 1
ATOM 574 C C . LEU A 1 83 ? -3.332 10.838 4.723 1.00 97.81 83 LEU A C 1
ATOM 576 O O . LEU A 1 83 ? -3.645 10.316 3.649 1.00 97.81 83 LEU A O 1
ATOM 580 N N . PHE A 1 84 ? -2.088 11.149 5.062 1.00 96.56 84 PHE A N 1
ATOM 581 C CA . PHE A 1 84 ? -0.904 10.832 4.281 1.00 96.56 84 PHE A CA 1
ATOM 582 C C . PHE A 1 84 ? -0.018 9.848 5.036 1.00 96.56 84 PHE A C 1
ATOM 584 O O . PHE A 1 84 ? 0.023 9.850 6.267 1.00 96.56 84 PHE A O 1
ATOM 591 N N . ALA A 1 85 ? 0.697 9.010 4.295 1.00 93.81 85 ALA A N 1
ATOM 592 C CA . ALA A 1 85 ? 1.619 8.041 4.866 1.00 93.81 85 ALA A CA 1
ATOM 593 C C . ALA A 1 85 ? 2.850 7.842 3.986 1.00 93.81 85 ALA A C 1
ATOM 595 O O . ALA A 1 85 ? 2.823 8.150 2.795 1.00 93.81 85 ALA A O 1
ATOM 596 N N . ASN A 1 86 ? 3.910 7.275 4.569 1.00 89.00 86 ASN A N 1
ATOM 597 C CA . ASN A 1 86 ? 4.979 6.681 3.776 1.00 89.00 86 ASN A CA 1
ATOM 598 C C . ASN A 1 86 ? 4.376 5.629 2.839 1.00 89.00 86 ASN A C 1
ATOM 600 O O . ASN A 1 86 ? 3.659 4.722 3.282 1.00 89.00 86 ASN A O 1
ATOM 604 N N . GLY A 1 87 ? 4.656 5.781 1.549 1.00 80.00 87 GLY A N 1
ATOM 605 C CA . GLY A 1 87 ? 4.278 4.803 0.546 1.00 80.00 87 GLY A CA 1
ATOM 606 C C . GLY A 1 87 ? 5.044 3.501 0.740 1.00 80.00 87 GLY A C 1
ATOM 607 O O . GLY A 1 87 ? 6.053 3.430 1.450 1.00 80.00 87 GLY A O 1
ATOM 608 N N . ASP A 1 88 ? 4.566 2.449 0.082 1.00 66.06 88 ASP A N 1
ATOM 609 C CA . ASP A 1 88 ? 5.404 1.274 -0.129 1.00 66.06 88 ASP A CA 1
ATOM 610 C C . ASP A 1 88 ? 6.711 1.690 -0.808 1.00 66.06 88 ASP A C 1
ATOM 612 O O . ASP A 1 88 ? 6.776 2.729 -1.474 1.00 66.06 88 ASP A O 1
ATOM 616 N N . ALA A 1 89 ? 7.751 0.869 -0.657 1.00 52.59 89 ALA A N 1
ATOM 617 C CA . ALA A 1 89 ? 8.869 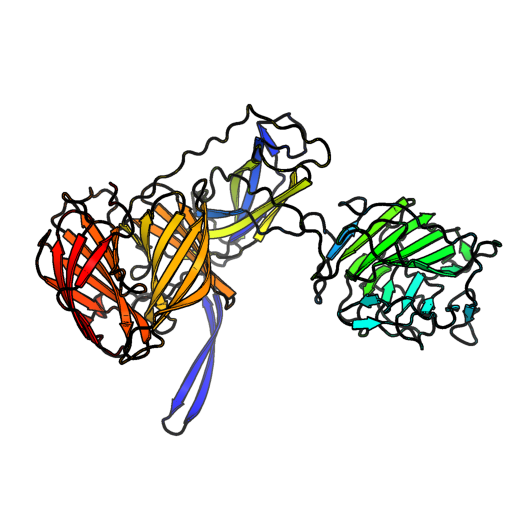0.913 -1.580 1.00 52.59 89 ALA A CA 1
ATOM 618 C C . ALA A 1 89 ? 8.288 0.711 -2.986 1.00 52.59 89 ALA A C 1
ATOM 620 O O . ALA A 1 89 ? 8.097 -0.417 -3.440 1.00 52.59 89 ALA A O 1
ATOM 621 N N . ALA A 1 90 ? 7.963 1.796 -3.687 1.00 47.47 90 ALA A N 1
ATOM 622 C CA . ALA A 1 90 ? 7.985 1.734 -5.123 1.00 47.47 90 ALA A CA 1
ATOM 623 C C . ALA A 1 90 ? 9.389 1.239 -5.466 1.00 47.47 90 ALA A C 1
ATOM 625 O O . ALA A 1 90 ? 10.368 1.566 -4.786 1.00 47.47 90 ALA A O 1
ATOM 626 N N . SER A 1 91 ? 9.503 0.461 -6.528 1.00 49.47 91 SER A N 1
ATOM 627 C CA . SER A 1 91 ? 10.763 0.296 -7.231 1.00 49.47 91 SER A CA 1
ATOM 628 C C . SER A 1 91 ? 11.170 1.665 -7.811 1.00 49.47 91 SER A C 1
ATOM 630 O O . SER A 1 91 ? 11.178 1.843 -9.021 1.00 49.47 91 SER A O 1
ATOM 632 N N . SER A 1 92 ? 11.341 2.692 -6.974 1.00 48.75 92 SER A N 1
ATOM 633 C CA . SER A 1 92 ? 11.471 4.098 -7.342 1.00 48.75 92 SER A CA 1
ATOM 634 C C . SER A 1 92 ? 12.847 4.285 -7.952 1.00 48.75 92 SER A C 1
ATOM 636 O O . SER A 1 92 ? 13.866 4.197 -7.267 1.00 48.75 92 SER A O 1
ATOM 638 N N . GLY A 1 93 ? 12.857 4.464 -9.261 1.00 59.69 93 GLY A N 1
ATOM 639 C CA . GLY A 1 93 ? 14.027 4.300 -10.109 1.00 59.69 93 GLY A CA 1
ATOM 640 C C . GLY A 1 93 ? 13.717 3.397 -11.298 1.00 59.69 93 GLY A C 1
ATOM 641 O O . GLY A 1 93 ? 14.386 3.524 -12.308 1.00 59.69 93 GLY A O 1
ATOM 642 N N . LEU A 1 94 ? 12.687 2.543 -11.218 1.00 73.69 94 LEU A N 1
ATOM 643 C CA . LEU A 1 94 ? 12.108 1.816 -12.347 1.00 73.69 94 LEU A CA 1
ATOM 644 C C . LEU A 1 94 ? 10.900 2.582 -12.910 1.00 73.69 94 LEU A C 1
ATOM 646 O O . LEU A 1 94 ? 9.778 2.439 -12.421 1.00 73.69 94 LEU A O 1
ATOM 650 N N . ASP A 1 95 ? 11.147 3.421 -13.907 1.00 77.94 95 ASP A N 1
ATOM 651 C CA . ASP A 1 95 ? 10.175 4.286 -14.582 1.00 77.94 95 ASP A CA 1
ATOM 652 C C . ASP A 1 95 ? 9.533 3.658 -15.832 1.00 77.94 95 ASP A C 1
ATOM 654 O O . ASP A 1 95 ? 8.636 4.247 -16.431 1.00 77.94 95 ASP A O 1
ATOM 658 N N . ILE A 1 96 ? 9.950 2.448 -16.207 1.00 86.62 96 ILE A N 1
ATOM 659 C CA . ILE A 1 96 ? 9.384 1.672 -17.313 1.00 86.62 96 ILE A CA 1
ATOM 660 C C . ILE A 1 96 ? 8.477 0.577 -16.736 1.00 86.62 96 ILE A C 1
ATOM 662 O O . ILE A 1 96 ? 8.912 -0.232 -15.913 1.00 86.62 96 ILE A O 1
ATOM 666 N N . GLY A 1 97 ? 7.223 0.511 -17.189 1.00 86.44 97 GLY A N 1
ATOM 667 C CA . GLY A 1 97 ? 6.237 -0.479 -16.733 1.00 86.44 97 GLY A CA 1
ATOM 668 C C . GLY A 1 97 ? 5.453 -0.093 -15.468 1.00 86.44 97 GLY A C 1
ATOM 669 O O . GLY A 1 97 ? 5.400 1.080 -15.103 1.00 86.44 97 GLY A O 1
ATOM 670 N N . PRO A 1 98 ? 4.830 -1.067 -14.773 1.00 87.44 98 PRO A N 1
ATOM 671 C CA . PRO A 1 98 ? 4.877 -2.498 -15.051 1.00 87.44 98 PRO A CA 1
ATOM 672 C C . PRO A 1 98 ? 4.018 -2.902 -16.257 1.00 87.44 98 PRO A C 1
ATOM 674 O O . PRO A 1 98 ? 3.031 -2.233 -16.553 1.00 87.44 98 PRO A O 1
ATOM 677 N N . ASN A 1 99 ? 4.352 -4.018 -16.906 1.00 86.31 99 ASN A N 1
ATOM 678 C CA . ASN A 1 99 ? 3.381 -4.741 -17.738 1.00 86.31 99 ASN A CA 1
ATOM 679 C C . ASN A 1 99 ? 2.542 -5.714 -16.878 1.00 86.31 99 ASN A C 1
ATOM 681 O O . ASN A 1 99 ? 2.710 -5.775 -15.657 1.00 86.31 99 ASN A O 1
ATOM 685 N N . SER A 1 100 ? 1.632 -6.472 -17.489 1.00 87.56 100 SER A N 1
ATOM 686 C CA . SER A 1 100 ? 0.696 -7.375 -16.798 1.00 87.56 100 SER A CA 1
ATOM 687 C C . SER A 1 100 ? 1.401 -8.548 -16.115 1.00 87.56 100 SER A C 1
ATOM 689 O O . SER A 1 100 ? 0.990 -8.957 -15.030 1.00 87.56 100 SER A O 1
ATOM 691 N N . PHE A 1 101 ? 2.488 -9.063 -16.698 1.00 88.06 101 PHE A N 1
ATOM 692 C CA . PHE A 1 101 ? 3.361 -10.058 -16.071 1.00 88.06 101 PHE A CA 1
ATOM 693 C C . PHE A 1 101 ? 4.126 -9.474 -14.873 1.00 88.06 101 PHE A C 1
ATOM 695 O O . PHE A 1 101 ? 4.496 -10.204 -13.955 1.00 88.06 101 PHE A O 1
ATOM 702 N N . GLY A 1 102 ? 4.334 -8.154 -14.861 1.00 86.69 102 GLY A N 1
ATOM 703 C CA . GLY A 1 102 ? 4.947 -7.394 -13.773 1.00 86.69 102 GLY A CA 1
ATOM 704 C C . GLY A 1 102 ? 6.414 -7.022 -14.006 1.00 86.69 102 GLY A C 1
ATOM 705 O O . GLY A 1 102 ? 7.094 -6.630 -13.053 1.00 86.69 102 GLY A O 1
ATOM 706 N N . TYR A 1 103 ? 6.923 -7.151 -15.236 1.00 92.62 103 TYR A N 1
ATOM 707 C CA . TYR A 1 103 ? 8.237 -6.615 -15.587 1.00 92.62 103 TYR A CA 1
ATOM 708 C C . TYR A 1 103 ? 8.265 -5.111 -15.358 1.00 92.62 103 TYR A C 1
ATOM 710 O O . TYR A 1 103 ? 7.308 -4.417 -15.688 1.00 92.62 103 TYR A O 1
ATOM 718 N N . ARG A 1 104 ? 9.380 -4.604 -14.838 1.00 92.00 104 ARG A N 1
ATOM 719 C CA . ARG A 1 104 ? 9.642 -3.169 -14.683 1.00 92.00 104 ARG A CA 1
ATOM 720 C C . ARG A 1 104 ? 11.047 -2.856 -15.160 1.00 92.00 104 ARG A C 1
ATOM 722 O O . ARG A 1 104 ? 11.906 -3.728 -15.117 1.00 92.00 104 ARG A O 1
ATOM 729 N N . GLY A 1 105 ? 11.313 -1.632 -15.579 1.00 90.75 105 GLY A N 1
ATOM 730 C CA . GLY A 1 105 ? 12.630 -1.245 -16.065 1.00 90.75 105 GLY A CA 1
ATOM 731 C C . GLY A 1 105 ? 13.009 0.184 -15.728 1.00 90.75 105 GLY A C 1
ATOM 732 O O . GLY A 1 105 ? 12.200 0.937 -15.206 1.00 90.75 105 GLY A O 1
ATOM 733 N N . THR A 1 106 ? 14.253 0.530 -16.029 1.00 90.12 106 THR A N 1
ATOM 734 C CA . THR A 1 106 ? 14.832 1.863 -15.878 1.00 90.12 106 THR A CA 1
ATOM 735 C C . THR A 1 106 ? 15.729 2.201 -17.059 1.00 90.12 106 THR A C 1
ATOM 737 O O . THR A 1 106 ? 16.185 1.305 -17.774 1.00 90.12 106 THR A O 1
ATOM 740 N N . SER A 1 107 ? 16.019 3.481 -17.264 1.00 88.31 107 SER A N 1
ATOM 741 C CA . SER A 1 107 ? 17.012 3.932 -18.236 1.00 88.31 107 SER A CA 1
ATOM 742 C C . SER A 1 107 ? 18.248 4.509 -17.549 1.00 88.31 107 SER A C 1
ATOM 744 O O . SER A 1 107 ? 18.240 4.818 -16.360 1.00 88.31 107 SER A O 1
ATOM 746 N N . ARG A 1 108 ? 19.324 4.710 -18.311 1.00 83.06 108 ARG A N 1
ATOM 747 C CA . ARG A 1 108 ? 20.510 5.442 -17.842 1.00 83.06 108 ARG A CA 1
ATOM 748 C C . ARG A 1 108 ? 20.182 6.879 -17.411 1.00 83.06 108 ARG A C 1
ATOM 750 O O . ARG A 1 108 ? 20.843 7.431 -16.539 1.00 83.06 108 ARG A O 1
ATOM 757 N N . THR A 1 109 ? 19.204 7.499 -18.065 1.00 72.81 109 THR A N 1
ATOM 758 C CA . THR A 1 109 ? 18.812 8.900 -17.848 1.00 72.81 109 THR A CA 1
ATOM 759 C C . THR A 1 109 ? 17.860 9.091 -16.672 1.00 72.81 109 THR A C 1
ATOM 761 O O . THR A 1 109 ? 17.837 10.168 -16.086 1.00 72.81 109 THR A O 1
ATOM 764 N N . SER A 1 110 ? 17.086 8.064 -16.327 1.00 62.00 110 SER A N 1
ATOM 765 C CA . SER A 1 110 ? 16.056 8.112 -15.284 1.00 62.00 110 SER A CA 1
ATOM 766 C C . SER A 1 110 ? 16.380 7.267 -14.050 1.00 62.00 110 SER A C 1
ATOM 768 O O . SER A 1 110 ? 15.720 7.415 -13.022 1.00 62.00 110 SER A O 1
ATOM 770 N N . GLY A 1 111 ? 17.411 6.418 -14.107 1.00 67.69 111 GLY A N 1
ATOM 771 C CA . GLY A 1 111 ? 17.843 5.603 -12.979 1.00 67.69 111 GLY A CA 1
ATOM 772 C C . GLY A 1 111 ? 19.202 4.926 -13.178 1.00 67.69 111 GLY A C 1
ATOM 773 O O . GLY A 1 111 ? 20.083 5.417 -13.880 1.00 67.69 111 GLY A O 1
ATOM 774 N N . SER A 1 112 ? 19.413 3.808 -12.484 1.00 72.56 112 SER A N 1
ATOM 775 C CA . SER A 1 112 ? 20.728 3.188 -12.268 1.00 72.56 112 SER A CA 1
ATOM 776 C C . SER A 1 112 ? 21.167 2.185 -13.347 1.00 72.56 112 SER A C 1
ATOM 778 O O . SER A 1 112 ? 22.036 1.356 -13.078 1.00 72.56 112 SER A O 1
ATOM 780 N N . CYS A 1 113 ? 20.618 2.242 -14.568 1.00 86.50 113 CYS A N 1
ATOM 781 C CA . CYS A 1 113 ? 21.054 1.335 -15.636 1.00 86.50 113 CYS A CA 1
ATOM 782 C C . CYS A 1 113 ? 22.450 1.710 -16.160 1.00 86.50 113 CYS A C 1
ATOM 784 O O . CYS A 1 113 ? 22.633 2.730 -16.833 1.00 86.50 113 CYS A O 1
ATOM 786 N N . GLY A 1 114 ? 23.447 0.872 -15.875 1.00 85.81 114 GLY A N 1
ATOM 787 C CA . GLY A 1 114 ? 24.836 1.132 -16.248 1.00 85.81 114 GLY A CA 1
ATOM 788 C C . GLY A 1 114 ? 25.105 0.945 -17.747 1.00 85.81 114 GLY A C 1
ATOM 789 O O . GLY A 1 114 ? 24.683 -0.040 -18.364 1.00 85.81 114 GLY A O 1
ATOM 790 N N . TYR A 1 115 ? 25.894 1.841 -18.343 1.00 92.50 115 TYR A N 1
ATOM 791 C CA . TYR A 1 115 ? 26.460 1.623 -19.677 1.00 92.50 115 TYR A CA 1
ATOM 792 C C . TYR A 1 115 ? 27.870 1.032 -19.580 1.00 92.50 115 TYR A C 1
ATOM 794 O O . TYR A 1 115 ? 28.766 1.626 -18.986 1.00 92.50 115 TYR A O 1
ATOM 802 N N . ASN A 1 116 ? 28.054 -0.133 -20.188 1.00 94.81 116 ASN A N 1
ATOM 803 C CA . ASN A 1 116 ? 29.314 -0.855 -20.316 1.00 94.81 116 ASN A CA 1
ATOM 804 C C . ASN A 1 116 ? 29.126 -1.899 -21.426 1.00 94.81 116 ASN A C 1
ATOM 806 O O . ASN A 1 116 ? 28.586 -2.978 -21.175 1.00 94.81 116 ASN A O 1
ATOM 810 N N . PHE A 1 117 ? 29.452 -1.502 -22.656 1.00 97.12 117 PHE A N 1
ATOM 811 C CA . PHE A 1 117 ? 29.206 -2.284 -23.867 1.00 97.12 117 PHE A CA 1
ATOM 812 C C . PHE A 1 117 ? 30.146 -3.494 -23.940 1.00 97.12 117 PHE A C 1
ATOM 814 O O . PHE A 1 117 ? 31.339 -3.365 -23.669 1.00 97.12 117 PHE A O 1
ATOM 821 N N . VAL A 1 118 ? 29.628 -4.659 -24.332 1.00 97.81 118 VAL A N 1
ATOM 822 C CA . VAL A 1 118 ? 30.395 -5.910 -24.423 1.00 97.81 118 VAL A CA 1
ATOM 823 C C . VAL A 1 118 ? 30.673 -6.170 -25.893 1.00 97.81 118 VAL A C 1
ATOM 825 O O . VAL A 1 118 ? 29.846 -6.724 -26.602 1.00 97.81 118 VAL A O 1
ATOM 828 N N . ASP A 1 119 ? 31.830 -5.720 -26.368 1.00 96.19 119 ASP A N 1
ATOM 829 C CA . ASP A 1 119 ? 32.111 -5.731 -27.800 1.00 96.19 119 ASP A CA 1
ATOM 830 C C . ASP A 1 119 ? 32.448 -7.131 -28.330 1.00 96.19 119 ASP A C 1
ATOM 832 O O . ASP A 1 119 ? 33.516 -7.680 -28.061 1.00 96.19 119 ASP A O 1
ATOM 836 N N . LEU A 1 120 ? 31.544 -7.674 -29.141 1.00 96.31 120 LEU A N 1
ATOM 837 C CA . LEU A 1 120 ? 31.724 -8.887 -29.933 1.00 96.31 120 LEU A CA 1
ATOM 838 C C . LEU A 1 120 ? 32.218 -8.591 -31.358 1.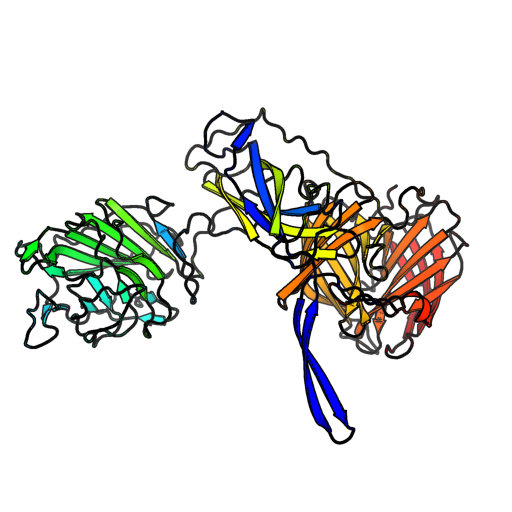00 96.31 120 LEU A C 1
ATOM 840 O O . LEU A 1 120 ? 32.363 -9.519 -32.149 1.00 96.31 120 LEU A O 1
ATOM 844 N N . GLY A 1 121 ? 32.463 -7.328 -31.727 1.00 82.00 121 GLY A N 1
ATOM 845 C CA . GLY A 1 121 ? 32.706 -6.889 -33.109 1.00 82.00 121 GLY A CA 1
ATOM 846 C C . GLY A 1 121 ? 33.912 -7.535 -33.803 1.00 82.00 121 GLY A C 1
ATOM 847 O O . GLY A 1 121 ? 33.959 -7.580 -35.031 1.00 82.00 121 GLY A O 1
ATOM 848 N N . THR A 1 122 ? 34.856 -8.093 -33.040 1.00 82.62 122 THR A N 1
ATOM 849 C CA . THR A 1 122 ? 36.004 -8.865 -33.552 1.00 82.62 122 THR A CA 1
ATOM 850 C C . THR A 1 122 ? 35.674 -10.330 -33.862 1.00 82.62 122 THR A C 1
ATOM 852 O O . THR A 1 122 ? 36.453 -11.004 -34.535 1.00 82.62 122 THR A O 1
ATOM 855 N N . GLY A 1 123 ? 34.529 -10.834 -33.393 1.00 86.81 123 GLY A N 1
ATOM 856 C CA . GLY A 1 123 ? 34.019 -12.165 -33.703 1.00 86.81 123 GLY A CA 1
ATOM 857 C C . GLY A 1 123 ? 33.434 -12.262 -35.113 1.00 86.81 123 GLY A C 1
ATOM 858 O O . GLY A 1 123 ? 33.099 -11.257 -35.747 1.00 86.81 123 GLY A O 1
ATOM 859 N N . THR A 1 124 ? 33.281 -13.489 -35.609 1.00 92.44 124 THR A N 1
ATOM 860 C CA . THR A 1 124 ? 32.656 -13.763 -36.911 1.00 92.44 124 THR A CA 1
ATOM 861 C C . THR A 1 124 ? 31.143 -13.507 -36.851 1.00 92.44 124 THR A C 1
ATOM 863 O O . THR A 1 124 ? 30.498 -14.021 -35.934 1.00 92.44 124 THR A O 1
ATOM 866 N N . PRO A 1 125 ? 30.556 -12.749 -37.801 1.00 95.69 125 PRO A N 1
ATOM 867 C CA . PRO A 1 125 ? 29.105 -12.629 -37.918 1.00 95.69 125 PRO A CA 1
ATOM 868 C C . PRO A 1 125 ? 28.426 -13.992 -38.083 1.00 95.69 125 PRO A C 1
ATOM 870 O O . PRO A 1 125 ? 28.947 -14.893 -38.747 1.00 95.69 125 PRO A O 1
ATOM 873 N N . LEU A 1 126 ? 27.237 -14.128 -37.506 1.00 97.25 126 LEU A N 1
ATOM 874 C CA . LEU A 1 126 ? 26.373 -15.281 -37.722 1.00 97.25 126 LEU A CA 1
ATOM 875 C C . LEU A 1 126 ? 25.886 -15.316 -39.175 1.00 97.25 126 LEU A C 1
ATOM 877 O O . LEU A 1 126 ? 25.681 -14.279 -39.804 1.00 97.25 126 LEU A O 1
ATOM 881 N N . GLN A 1 127 ? 25.678 -16.525 -39.699 1.00 96.88 127 GLN A N 1
ATOM 882 C CA . GLN A 1 127 ? 25.110 -16.712 -41.033 1.00 96.88 127 GLN A CA 1
ATOM 883 C C . GLN A 1 127 ? 23.652 -16.253 -41.059 1.00 96.88 127 GLN A C 1
ATOM 885 O O . GLN A 1 127 ? 22.878 -16.615 -40.166 1.00 96.88 127 GLN A O 1
ATOM 890 N N . LEU A 1 128 ? 23.297 -15.492 -42.097 1.00 97.31 128 LEU A N 1
ATOM 891 C CA . LEU A 1 128 ? 21.958 -14.956 -42.299 1.00 97.31 128 LEU A CA 1
ATOM 892 C C . LEU A 1 128 ? 21.221 -15.685 -43.426 1.00 97.31 128 LEU A C 1
ATOM 894 O O . LEU A 1 128 ? 21.816 -16.109 -44.417 1.00 97.31 128 LEU A O 1
ATOM 898 N N . SER A 1 129 ? 19.906 -15.786 -43.285 1.00 95.75 129 SER A N 1
ATOM 899 C CA . SER A 1 129 ? 18.976 -16.269 -44.305 1.00 95.75 129 SER A CA 1
ATOM 900 C C . SER A 1 129 ? 17.836 -15.272 -44.472 1.00 95.75 129 SER A C 1
ATOM 902 O O . SER A 1 129 ? 17.356 -14.739 -43.473 1.00 95.75 129 SER A O 1
ATOM 904 N N . ALA A 1 130 ? 17.389 -15.056 -45.709 1.00 94.06 130 ALA A N 1
ATOM 905 C CA . ALA A 1 130 ? 16.235 -14.207 -46.000 1.00 94.06 130 ALA A CA 1
ATOM 906 C C . ALA A 1 130 ? 14.943 -14.785 -45.395 1.00 94.06 130 ALA A C 1
ATOM 908 O O . ALA A 1 130 ? 14.775 -16.009 -45.348 1.00 94.06 130 ALA A O 1
ATOM 909 N N . SER A 1 131 ? 14.015 -13.916 -44.985 1.00 90.31 131 SER A N 1
ATOM 910 C CA . SER A 1 131 ? 12.682 -14.312 -44.500 1.00 90.31 131 SER A CA 1
ATOM 911 C C . SER A 1 131 ? 11.782 -14.914 -45.590 1.00 90.31 131 SER A C 1
ATOM 913 O O . SER A 1 131 ? 10.854 -15.664 -45.286 1.00 90.31 131 SER A O 1
ATOM 915 N N . GLY A 1 132 ? 12.072 -14.639 -46.867 1.00 85.44 132 GLY A N 1
ATOM 916 C CA . GLY A 1 132 ? 11.319 -15.130 -48.020 1.00 85.44 132 GLY A CA 1
ATOM 917 C C . GLY A 1 132 ? 12.025 -14.864 -49.351 1.00 85.44 132 GLY A C 1
ATOM 918 O O . GLY A 1 132 ? 13.199 -14.514 -49.389 1.00 85.44 132 GLY A O 1
ATOM 919 N N . THR A 1 133 ? 11.313 -15.027 -50.470 1.00 80.44 133 THR A N 1
ATOM 920 C CA . THR A 1 133 ? 11.892 -14.897 -51.826 1.00 80.44 133 THR A CA 1
ATOM 921 C C . THR A 1 133 ? 12.123 -13.459 -52.286 1.00 80.44 133 THR A C 1
ATOM 923 O O . THR A 1 133 ? 12.834 -13.251 -53.264 1.00 80.44 133 THR A O 1
ATOM 926 N N . ASN A 1 134 ? 11.497 -12.485 -51.622 1.00 81.69 134 ASN A N 1
ATOM 927 C CA . ASN A 1 134 ? 11.513 -11.074 -52.023 1.00 81.69 134 ASN A CA 1
ATOM 928 C C . ASN A 1 134 ? 12.438 -10.211 -51.147 1.00 81.69 134 ASN A C 1
ATOM 930 O O . ASN A 1 134 ? 12.590 -9.028 -51.425 1.00 81.69 134 ASN A O 1
ATOM 934 N N . ALA A 1 135 ? 13.038 -10.809 -50.117 1.00 83.31 135 ALA A N 1
ATOM 935 C CA . ALA A 1 135 ? 13.949 -10.183 -49.168 1.00 83.31 135 ALA A CA 1
ATOM 936 C C . ALA A 1 135 ? 15.375 -10.705 -49.389 1.00 83.31 135 ALA A C 1
ATOM 938 O O . ALA A 1 135 ? 15.567 -11.810 -49.910 1.00 83.31 135 ALA A O 1
ATOM 939 N N . THR A 1 136 ? 16.387 -9.939 -48.983 1.00 91.00 136 THR A N 1
ATOM 940 C CA . THR A 1 136 ? 17.767 -10.450 -48.956 1.00 91.00 136 THR A CA 1
ATOM 941 C C . THR A 1 136 ? 18.091 -11.005 -47.571 1.00 91.00 136 THR A C 1
ATOM 943 O O . THR A 1 136 ? 17.336 -10.849 -46.626 1.00 91.00 136 THR A O 1
ATOM 946 N N . ALA A 1 137 ? 19.216 -11.697 -47.399 1.00 93.75 137 ALA A N 1
ATOM 947 C CA . ALA A 1 137 ? 19.598 -12.140 -46.055 1.00 93.75 137 ALA A CA 1
ATOM 948 C C . ALA A 1 137 ? 19.981 -10.967 -45.128 1.00 93.75 137 ALA A C 1
ATOM 950 O O . ALA A 1 137 ? 19.936 -11.115 -43.911 1.00 93.75 137 ALA A O 1
ATOM 951 N N . ASN A 1 138 ? 20.361 -9.823 -45.704 1.00 95.06 138 ASN A N 1
ATOM 952 C CA . ASN A 1 138 ? 20.799 -8.639 -44.967 1.00 95.06 138 ASN A CA 1
ATOM 953 C C . ASN A 1 138 ? 19.660 -7.651 -44.682 1.00 95.06 138 ASN A C 1
ATOM 955 O O . ASN A 1 138 ? 19.872 -6.736 -43.894 1.00 95.06 138 ASN A O 1
ATOM 959 N N . ASP A 1 139 ? 18.509 -7.827 -45.327 1.00 93.38 139 ASP A N 1
ATOM 960 C CA . ASP A 1 139 ? 17.350 -6.933 -45.324 1.00 93.38 139 ASP A CA 1
ATOM 961 C C . ASP A 1 139 ? 16.097 -7.804 -45.197 1.00 93.38 139 ASP A C 1
ATOM 963 O O . ASP A 1 139 ? 15.861 -8.630 -46.080 1.00 93.38 139 ASP A O 1
ATOM 967 N N . ASP A 1 140 ? 15.378 -7.694 -44.078 1.00 92.81 140 ASP A N 1
ATOM 968 C CA . ASP A 1 140 ? 14.347 -8.648 -43.642 1.00 92.81 140 ASP A CA 1
ATOM 969 C C . ASP A 1 140 ? 14.850 -10.097 -43.494 1.00 92.81 140 ASP A C 1
ATOM 971 O O . ASP A 1 140 ? 14.215 -11.066 -43.932 1.00 92.81 140 ASP A O 1
ATOM 975 N N . GLY A 1 141 ? 16.022 -10.269 -42.881 1.00 95.06 141 GLY A N 1
ATOM 976 C CA . GLY A 1 141 ? 16.659 -11.563 -42.656 1.00 95.06 141 GLY A CA 1
ATOM 977 C C . GLY A 1 141 ? 16.689 -12.010 -41.195 1.00 95.06 141 GLY A C 1
ATOM 978 O O . GLY A 1 141 ? 16.335 -11.290 -40.260 1.00 95.06 141 GLY A O 1
ATOM 979 N N . LYS A 1 142 ? 17.184 -13.230 -40.984 1.00 97.00 142 LYS A N 1
ATOM 980 C CA . LYS A 1 142 ? 17.449 -13.799 -39.656 1.00 97.00 142 LYS A CA 1
ATOM 981 C C . LYS A 1 142 ? 18.740 -14.590 -39.606 1.00 97.00 142 LYS A C 1
ATOM 983 O O . LYS A 1 142 ? 19.218 -15.075 -40.629 1.00 97.00 142 LYS A O 1
ATOM 988 N N . THR A 1 143 ? 19.242 -14.825 -38.401 1.00 98.31 143 THR A N 1
ATOM 989 C CA . THR A 1 143 ? 20.306 -15.803 -38.163 1.00 98.31 143 THR A CA 1
ATOM 990 C C . THR A 1 143 ? 19.803 -17.241 -38.300 1.00 98.31 143 THR A C 1
ATOM 992 O O . THR A 1 143 ? 18.615 -17.532 -38.145 1.00 98.31 143 THR A O 1
ATOM 995 N N . THR A 1 144 ? 20.727 -18.187 -38.475 1.00 96.12 144 THR A N 1
ATOM 996 C CA . THR A 1 144 ? 20.461 -19.588 -38.106 1.00 96.12 144 THR A CA 1
ATOM 997 C C . THR A 1 144 ? 20.057 -19.696 -36.630 1.00 96.12 144 THR A C 1
ATOM 999 O O . THR A 1 144 ? 20.419 -18.832 -35.827 1.00 96.12 144 THR A O 1
ATOM 1002 N N . VAL A 1 145 ? 19.353 -20.771 -36.253 1.00 97.69 145 VAL A N 1
ATOM 1003 C CA . VAL A 1 145 ? 18.959 -21.013 -34.853 1.00 97.69 145 VAL A CA 1
ATOM 1004 C C . VAL A 1 145 ? 20.197 -21.056 -33.959 1.00 97.69 145 VAL A C 1
ATOM 1006 O O . VAL A 1 145 ? 21.117 -21.846 -34.175 1.00 97.69 145 VAL A O 1
ATOM 1009 N N . ILE A 1 146 ? 20.204 -20.204 -32.942 1.00 98.25 146 ILE A N 1
ATOM 1010 C CA . ILE A 1 146 ? 21.259 -20.100 -31.942 1.00 98.25 146 ILE A CA 1
ATOM 1011 C C . ILE A 1 146 ? 20.926 -21.067 -30.809 1.00 98.25 146 ILE A C 1
ATOM 1013 O O . ILE A 1 146 ? 19.868 -20.956 -30.194 1.00 98.25 146 ILE A O 1
ATOM 1017 N N . ALA A 1 147 ? 21.840 -21.985 -30.496 1.00 98.00 147 ALA A N 1
ATOM 1018 C CA . ALA A 1 147 ? 21.773 -22.760 -29.261 1.00 98.00 147 ALA A CA 1
ATOM 1019 C C . ALA A 1 147 ? 22.271 -21.897 -28.091 1.00 98.00 147 ALA A C 1
ATOM 1021 O O . ALA A 1 147 ? 23.421 -21.443 -28.081 1.00 98.00 147 ALA A O 1
ATOM 1022 N N . LEU A 1 148 ? 21.406 -21.652 -27.108 1.00 97.81 148 LEU A N 1
ATOM 1023 C CA . LEU A 1 148 ? 21.759 -20.856 -25.939 1.00 97.81 148 LEU A CA 1
ATOM 1024 C C . LEU A 1 148 ? 22.657 -21.667 -24.993 1.00 97.81 148 LEU A C 1
ATOM 1026 O O . LEU A 1 148 ? 22.447 -22.859 -24.785 1.00 97.81 148 LEU A O 1
ATOM 1030 N N . GLY A 1 149 ? 23.689 -21.019 -24.445 1.00 96.31 149 GLY A N 1
ATOM 1031 C CA . GLY A 1 149 ? 24.633 -21.656 -23.524 1.00 96.31 149 GLY A CA 1
ATOM 1032 C C . GLY A 1 149 ? 24.036 -21.920 -22.137 1.00 96.31 149 GLY A C 1
ATOM 1033 O O . GLY A 1 149 ? 22.984 -21.388 -21.786 1.00 96.31 149 GLY A O 1
ATOM 1034 N N . GLY A 1 150 ? 24.723 -22.730 -21.326 1.00 94.50 150 GLY A N 1
ATOM 1035 C CA . GLY A 1 150 ? 24.266 -23.063 -19.973 1.00 94.50 150 GLY A CA 1
ATOM 1036 C C . GLY A 1 150 ? 22.913 -23.786 -19.977 1.00 94.50 150 GLY A C 1
ATOM 1037 O O . GLY A 1 150 ? 22.719 -24.737 -20.729 1.00 94.50 150 GLY A O 1
ATOM 1038 N N . SER A 1 151 ? 21.984 -23.339 -19.130 1.00 92.06 151 SER A N 1
ATOM 1039 C CA . SER A 1 151 ? 20.597 -23.827 -19.085 1.00 92.06 151 SER A CA 1
ATOM 1040 C C . SER A 1 151 ? 19.642 -23.051 -20.000 1.00 92.06 151 SER A C 1
ATOM 1042 O O . SER A 1 151 ? 18.437 -23.297 -19.956 1.00 92.06 151 SER A O 1
ATOM 1044 N N . GLY A 1 152 ? 20.153 -22.114 -20.804 1.00 94.88 152 GLY A N 1
ATOM 1045 C CA . GLY A 1 152 ? 19.339 -21.123 -21.500 1.00 94.88 152 GLY A CA 1
ATOM 1046 C C . GLY A 1 152 ? 19.039 -19.893 -20.638 1.00 94.88 152 GLY A C 1
ATOM 1047 O O . GLY A 1 152 ? 19.753 -19.615 -19.674 1.00 94.88 152 GLY A O 1
ATOM 1048 N N . LEU A 1 153 ? 17.983 -19.160 -20.996 1.00 94.31 153 LEU A N 1
ATOM 1049 C CA . LEU A 1 153 ? 17.544 -17.949 -20.298 1.00 94.31 153 LEU A CA 1
ATOM 1050 C C . LEU A 1 153 ? 16.040 -17.942 -20.035 1.00 94.31 153 LEU A C 1
ATOM 1052 O O . LEU A 1 153 ? 15.274 -18.614 -20.725 1.00 94.31 153 LEU A O 1
ATOM 1056 N N . ARG A 1 154 ? 15.614 -17.133 -19.063 1.00 91.44 154 ARG A N 1
ATOM 1057 C CA . ARG A 1 154 ? 14.214 -17.006 -18.652 1.00 91.44 154 ARG A CA 1
ATOM 1058 C C . ARG A 1 154 ? 13.574 -15.720 -19.181 1.00 91.44 154 ARG A C 1
ATOM 1060 O O . ARG A 1 154 ? 14.155 -14.647 -19.053 1.00 91.44 154 ARG A O 1
ATOM 1067 N N . LEU A 1 155 ? 12.363 -15.829 -19.728 1.00 94.25 155 LEU A N 1
ATOM 1068 C CA . LEU A 1 155 ? 11.548 -14.706 -20.201 1.00 94.25 155 LEU A CA 1
ATOM 1069 C C . LEU A 1 155 ? 10.050 -15.042 -20.045 1.00 94.25 155 LEU A C 1
ATOM 1071 O O . LEU A 1 155 ? 9.631 -16.147 -20.387 1.00 94.25 155 LEU A O 1
ATOM 1075 N N . TYR A 1 156 ? 9.240 -14.129 -19.497 1.00 93.69 156 TYR A N 1
ATOM 1076 C CA . TYR A 1 156 ? 7.818 -14.365 -19.166 1.00 93.69 156 TYR A CA 1
ATOM 1077 C C . TYR A 1 156 ? 7.578 -15.670 -18.381 1.00 93.69 156 TYR A C 1
ATOM 1079 O O . TYR A 1 156 ? 6.648 -16.429 -18.646 1.00 93.69 156 TYR A O 1
ATOM 1087 N N . GLY A 1 157 ? 8.458 -15.970 -17.419 1.00 90.00 157 GLY A N 1
ATOM 1088 C CA . GLY A 1 157 ? 8.347 -17.159 -16.567 1.00 90.00 157 GLY A CA 1
ATOM 1089 C C . GLY A 1 157 ? 8.699 -18.490 -17.243 1.00 90.00 157 GLY A C 1
ATOM 1090 O O . GLY A 1 157 ? 8.713 -19.515 -16.564 1.00 90.00 157 GLY A O 1
ATOM 1091 N N . ALA A 1 158 ? 9.023 -18.490 -18.537 1.00 92.56 158 ALA A N 1
ATOM 1092 C CA . ALA A 1 158 ? 9.434 -19.671 -19.291 1.00 92.56 158 ALA A CA 1
ATOM 1093 C C . ALA A 1 158 ? 10.945 -19.665 -19.563 1.00 92.56 158 ALA A C 1
ATOM 1095 O O . ALA A 1 158 ? 11.557 -18.606 -19.685 1.00 92.56 158 ALA A O 1
ATOM 1096 N N . ASN A 1 159 ? 11.546 -20.855 -19.657 1.00 94.12 159 ASN A N 1
ATOM 1097 C CA . ASN A 1 159 ? 12.964 -21.030 -19.970 1.00 94.12 159 ASN A CA 1
ATOM 1098 C C . ASN A 1 159 ? 13.153 -21.396 -21.448 1.00 94.12 159 ASN A C 1
ATOM 1100 O O . ASN A 1 159 ? 12.524 -22.335 -21.935 1.00 94.12 159 ASN A O 1
ATOM 1104 N N . TYR A 1 160 ? 14.060 -20.701 -22.127 1.00 96.19 160 TYR A N 1
ATOM 1105 C CA . TYR A 1 160 ? 14.356 -20.864 -23.546 1.00 96.19 160 TYR A CA 1
ATOM 1106 C C . TYR A 1 160 ? 15.802 -21.294 -23.741 1.00 96.19 160 TYR A C 1
ATOM 1108 O O . TYR A 1 160 ? 16.721 -20.709 -23.174 1.00 96.19 160 TYR A O 1
ATOM 1116 N N . THR A 1 161 ? 16.008 -22.307 -24.580 1.00 97.50 161 THR A N 1
ATOM 1117 C CA . THR A 1 161 ? 17.332 -22.857 -24.917 1.00 97.50 161 THR A CA 1
ATOM 1118 C C . THR A 1 161 ? 17.763 -22.526 -26.343 1.00 97.50 161 THR A C 1
ATOM 1120 O O . THR A 1 161 ? 18.854 -22.907 -26.769 1.00 97.50 161 THR A O 1
ATOM 1123 N N . GLN A 1 162 ? 16.920 -21.818 -27.091 1.00 97.75 162 GLN A N 1
ATOM 1124 C CA . GLN A 1 162 ? 17.159 -21.439 -28.476 1.00 97.75 162 GLN A CA 1
ATOM 1125 C C . GLN A 1 162 ? 16.710 -20.002 -28.718 1.00 97.75 162 GLN A C 1
ATOM 1127 O O . GLN A 1 162 ? 15.782 -19.525 -28.068 1.00 97.75 162 GLN A O 1
ATOM 1132 N N . ALA A 1 163 ? 17.370 -19.330 -29.656 1.00 98.06 163 ALA A N 1
ATOM 1133 C CA . ALA A 1 163 ? 17.008 -17.988 -30.093 1.00 98.06 163 ALA A CA 1
ATOM 1134 C C . ALA A 1 163 ? 17.279 -17.798 -31.590 1.00 98.06 163 ALA A C 1
ATOM 1136 O O . ALA A 1 163 ? 18.073 -18.522 -32.195 1.00 98.06 163 ALA A O 1
ATOM 1137 N N . VAL A 1 164 ? 16.638 -16.794 -32.172 1.00 98.19 164 VAL A N 1
ATOM 1138 C CA . VAL A 1 164 ? 16.856 -16.316 -33.536 1.00 98.19 164 VAL A CA 1
ATOM 1139 C C . VAL A 1 164 ? 16.945 -14.796 -33.474 1.00 98.19 164 VAL A C 1
ATOM 1141 O O . VAL A 1 164 ? 16.082 -14.151 -32.882 1.00 98.19 164 VAL A O 1
ATOM 1144 N N . MET A 1 165 ? 17.990 -14.214 -34.061 1.00 98.50 165 MET A N 1
ATOM 1145 C CA . MET A 1 165 ? 18.098 -12.760 -34.193 1.00 98.50 165 MET A CA 1
ATOM 1146 C C . MET A 1 165 ? 17.589 -12.337 -35.571 1.00 98.50 165 MET A C 1
ATOM 1148 O O . MET A 1 165 ? 17.942 -12.971 -36.568 1.00 98.50 165 MET A O 1
ATOM 1152 N N . SER A 1 166 ? 16.799 -11.267 -35.626 1.00 98.06 166 SER A N 1
ATOM 1153 C CA . SER A 1 166 ? 16.365 -10.619 -36.868 1.00 98.06 166 SER A CA 1
ATOM 1154 C C . SER A 1 166 ? 17.287 -9.455 -37.229 1.00 98.06 166 SER A C 1
ATOM 1156 O O . SER A 1 166 ? 17.826 -8.786 -36.340 1.00 98.06 166 SER A O 1
ATOM 1158 N N . THR A 1 167 ? 17.458 -9.188 -38.526 1.00 97.69 167 THR A N 1
ATOM 1159 C CA . THR A 1 167 ? 18.122 -7.963 -39.001 1.00 97.69 167 THR A CA 1
ATOM 1160 C C . THR A 1 167 ? 17.385 -6.706 -38.541 1.00 97.69 167 THR A C 1
ATOM 1162 O O . THR A 1 167 ? 18.054 -5.741 -38.191 1.00 97.69 167 THR A O 1
ATOM 1165 N N . ASN A 1 168 ? 16.062 -6.776 -38.361 1.00 96.50 168 ASN A N 1
ATOM 1166 C CA . ASN A 1 168 ? 15.173 -5.708 -37.884 1.00 96.50 168 ASN A CA 1
ATOM 1167 C C . ASN A 1 168 ? 15.247 -5.470 -36.363 1.00 96.50 168 ASN A C 1
ATOM 1169 O O . ASN A 1 168 ? 14.276 -5.079 -35.729 1.00 96.50 168 ASN A O 1
ATOM 1173 N N . GLY A 1 16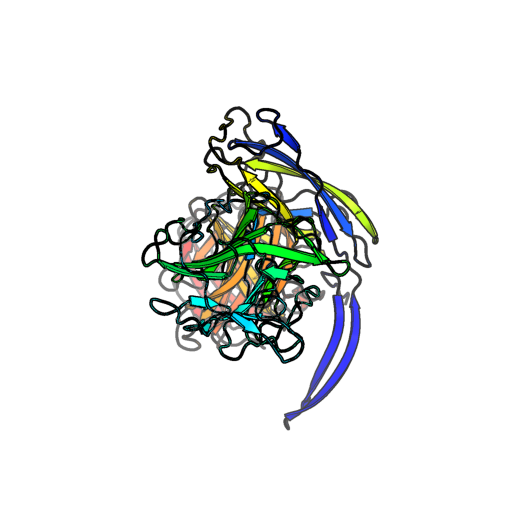9 ? 16.396 -5.738 -35.733 1.00 96.94 169 GLY A N 1
ATOM 1174 C CA . GLY A 1 169 ? 16.697 -5.258 -34.378 1.00 96.94 169 GLY A CA 1
ATOM 1175 C C . GLY A 1 169 ? 15.958 -5.936 -33.215 1.00 96.94 169 GLY A C 1
ATOM 1176 O O . GLY A 1 169 ? 15.855 -5.345 -32.136 1.00 96.94 169 GLY A O 1
ATOM 1177 N N . TYR A 1 170 ? 15.482 -7.175 -33.379 1.00 97.56 170 TYR A N 1
ATOM 1178 C CA . TYR A 1 170 ? 14.888 -7.969 -32.291 1.00 97.56 170 TYR A CA 1
ATOM 1179 C C . TYR A 1 170 ? 15.441 -9.400 -32.195 1.00 97.56 170 TYR A C 1
ATOM 1181 O O . TYR A 1 170 ? 15.997 -9.956 -33.146 1.00 97.56 170 TYR A O 1
ATOM 1189 N N . VAL A 1 171 ? 15.268 -10.016 -31.022 1.00 98.19 171 VAL A N 1
ATOM 1190 C CA . VAL A 1 171 ? 15.510 -11.450 -30.780 1.00 98.19 171 VAL A CA 1
ATOM 1191 C C . VAL A 1 171 ? 14.179 -12.143 -30.539 1.00 98.19 171 VAL A C 1
ATOM 1193 O O . VAL A 1 171 ? 13.432 -11.708 -29.667 1.00 98.19 171 VAL A O 1
ATOM 1196 N N . SER A 1 172 ? 13.913 -13.239 -31.245 1.00 96.81 172 SER A N 1
ATOM 1197 C CA . SER A 1 172 ? 12.822 -14.167 -30.935 1.00 96.81 172 SER A CA 1
ATOM 1198 C C . SER A 1 172 ? 13.363 -15.435 -30.277 1.00 96.81 172 SER A C 1
ATOM 1200 O O . SER A 1 172 ? 14.452 -15.912 -30.607 1.00 96.81 172 SER A O 1
ATOM 1202 N N . PHE A 1 173 ? 12.579 -16.017 -29.372 1.00 96.38 173 PHE A N 1
ATOM 1203 C CA . PHE A 1 173 ? 12.867 -17.325 -28.771 1.00 96.38 173 PHE A CA 1
ATOM 1204 C C . PHE A 1 173 ? 12.090 -18.483 -29.413 1.00 96.38 173 PHE A C 1
ATOM 1206 O O . PHE A 1 173 ? 12.072 -19.594 -28.882 1.00 96.38 173 PHE A O 1
ATOM 1213 N N . ALA A 1 174 ? 11.469 -18.249 -30.573 1.00 94.75 174 ALA A N 1
ATOM 1214 C CA . ALA A 1 174 ? 10.906 -19.294 -31.419 1.00 94.75 174 ALA A CA 1
ATOM 1215 C C . ALA A 1 174 ? 11.902 -19.699 -32.519 1.00 94.75 174 ALA A C 1
ATOM 1217 O O . ALA A 1 174 ? 12.326 -18.884 -33.335 1.00 94.75 174 ALA A O 1
ATOM 1218 N N . ALA A 1 175 ? 12.252 -20.986 -32.589 1.00 92.81 175 ALA A N 1
ATOM 1219 C CA . ALA A 1 175 ? 13.230 -21.493 -33.560 1.00 92.81 175 ALA A CA 1
ATOM 1220 C C . ALA A 1 175 ? 12.783 -21.355 -35.031 1.00 92.81 175 ALA A C 1
ATOM 1222 O O . ALA A 1 175 ? 13.613 -21.364 -35.939 1.00 92.81 175 ALA A O 1
ATOM 1223 N N . ASN A 1 176 ? 11.476 -21.244 -35.272 1.00 92.06 176 ASN A N 1
ATOM 1224 C CA . ASN A 1 176 ? 10.875 -21.072 -36.593 1.00 92.06 176 ASN A CA 1
ATOM 1225 C C . ASN A 1 176 ? 10.550 -19.608 -36.945 1.00 92.06 176 ASN A C 1
ATOM 1227 O O . ASN A 1 176 ? 9.893 -19.391 -37.959 1.00 92.06 176 ASN A O 1
ATOM 1231 N N . GLU A 1 177 ? 11.012 -18.629 -36.154 1.00 94.19 177 GLU A N 1
ATOM 1232 C CA . GLU A 1 177 ? 10.957 -17.193 -36.485 1.00 94.19 177 GLU A CA 1
ATOM 1233 C C . GLU A 1 177 ? 11.463 -16.945 -37.913 1.00 94.19 177 GLU A C 1
ATOM 1235 O O . GLU A 1 177 ? 12.427 -17.586 -38.323 1.00 94.19 177 GLU A O 1
ATOM 1240 N N . SER A 1 178 ? 10.832 -16.054 -38.679 1.00 92.75 178 SER A N 1
ATOM 1241 C CA . SER A 1 178 ? 11.206 -15.716 -40.061 1.00 92.75 178 SER A CA 1
ATOM 1242 C C . SER A 1 178 ? 12.256 -14.603 -40.165 1.00 92.75 178 SER A C 1
ATOM 1244 O O . SER A 1 178 ? 13.070 -14.638 -41.085 1.00 92.75 178 SER A O 1
ATOM 1246 N N . GLY A 1 179 ? 12.265 -13.662 -39.219 1.00 92.56 179 GLY A N 1
ATOM 1247 C CA . GLY A 1 179 ? 13.092 -12.458 -39.213 1.00 92.56 179 GLY A CA 1
ATOM 1248 C C . GLY A 1 179 ? 12.500 -11.260 -39.954 1.00 92.56 179 GLY A C 1
ATOM 1249 O O . GLY A 1 179 ? 13.056 -10.176 -39.823 1.00 92.56 179 GLY A O 1
ATOM 1250 N N . GLY A 1 180 ? 11.397 -11.423 -40.694 1.00 93.12 180 GLY A N 1
ATOM 1251 C CA . GLY A 1 180 ? 10.903 -10.430 -41.663 1.00 93.12 180 GLY A CA 1
ATOM 1252 C C . GLY A 1 180 ? 10.042 -9.298 -41.097 1.00 93.12 180 GLY A C 1
ATOM 1253 O O . GLY A 1 180 ? 9.484 -8.511 -41.855 1.00 93.12 180 GLY A O 1
ATOM 1254 N N . ASP A 1 181 ? 9.877 -9.231 -39.778 1.00 93.44 181 ASP A N 1
ATOM 1255 C CA . ASP A 1 181 ? 9.072 -8.183 -39.148 1.00 93.44 181 ASP A CA 1
ATOM 1256 C C . ASP A 1 181 ? 9.824 -6.858 -39.034 1.00 93.44 181 ASP A C 1
ATOM 1258 O O . ASP A 1 181 ? 10.537 -6.624 -38.064 1.00 93.44 181 ASP A O 1
ATOM 1262 N N . TYR A 1 182 ? 9.671 -5.994 -40.029 1.00 91.56 182 TYR A N 1
ATOM 1263 C CA . TYR A 1 182 ? 10.131 -4.606 -39.986 1.00 91.56 182 TYR A CA 1
ATOM 1264 C C . TYR A 1 182 ? 9.077 -3.640 -39.413 1.00 91.56 182 TYR A C 1
ATOM 1266 O O . TYR A 1 182 ? 9.355 -2.455 -39.252 1.00 91.56 182 TYR A O 1
ATOM 1274 N N . ASP A 1 183 ? 7.854 -4.111 -39.126 1.00 90.06 183 ASP A N 1
ATOM 1275 C CA . ASP A 1 183 ? 6.759 -3.254 -38.663 1.00 90.06 183 ASP A CA 1
ATOM 1276 C C . ASP A 1 183 ? 6.810 -3.109 -37.142 1.00 90.06 183 ASP A C 1
ATOM 1278 O O . ASP A 1 183 ? 6.352 -3.951 -36.366 1.00 90.06 183 ASP A O 1
ATOM 1282 N N . ASN A 1 184 ? 7.389 -2.002 -36.700 1.00 86.06 184 ASN A N 1
ATOM 1283 C CA . ASN A 1 184 ? 7.641 -1.720 -35.299 1.00 86.06 184 ASN A CA 1
ATOM 1284 C C . ASN A 1 184 ? 6.412 -1.188 -34.536 1.00 86.06 184 ASN A C 1
ATOM 1286 O O . ASN A 1 184 ? 6.582 -0.522 -33.513 1.00 86.06 184 ASN A O 1
ATOM 1290 N N . GLY A 1 185 ? 5.186 -1.446 -35.005 1.00 84.69 185 GLY A N 1
ATOM 1291 C CA . GLY A 1 185 ? 3.940 -0.896 -34.464 1.00 84.69 185 GLY A CA 1
ATOM 1292 C C . GLY A 1 185 ? 3.854 -0.860 -32.930 1.00 84.69 185 GLY A C 1
ATOM 1293 O O . GLY A 1 185 ? 4.212 -1.813 -32.246 1.00 84.69 185 GLY A O 1
ATOM 1294 N N . CYS A 1 186 ? 3.344 0.243 -32.368 1.00 82.12 186 CYS A N 1
ATOM 1295 C CA . CYS A 1 186 ? 3.205 0.468 -30.920 1.00 82.12 186 CYS A CA 1
ATOM 1296 C C . CYS A 1 186 ? 1.863 -0.066 -30.379 1.00 82.12 186 CYS A C 1
ATOM 1298 O O . CYS A 1 186 ? 0.831 0.214 -30.991 1.00 82.12 186 CYS A O 1
ATOM 1300 N N . PRO A 1 187 ? 1.803 -0.744 -29.211 1.00 63.88 187 PRO A N 1
ATOM 1301 C CA . PRO A 1 187 ? 2.852 -0.959 -28.204 1.00 63.88 187 PRO A CA 1
ATOM 1302 C C . PRO A 1 187 ? 3.741 -2.199 -28.449 1.00 63.88 187 PRO A C 1
ATOM 1304 O O . PRO A 1 187 ? 4.286 -2.745 -27.499 1.00 63.88 187 PRO A O 1
ATOM 1307 N N . GLY A 1 188 ? 3.877 -2.661 -29.684 1.00 69.62 188 GLY A N 1
ATOM 1308 C CA . GLY A 1 188 ? 4.586 -3.873 -30.079 1.00 69.62 188 GLY A CA 1
ATOM 1309 C C . GLY A 1 188 ? 3.624 -4.802 -30.812 1.00 69.62 188 GLY A C 1
ATOM 1310 O O . GLY A 1 188 ? 2.748 -5.399 -30.193 1.00 69.62 188 GLY A O 1
ATOM 1311 N N . THR A 1 189 ? 3.774 -4.929 -32.126 1.00 77.75 189 THR A N 1
ATOM 1312 C CA . THR A 1 189 ? 3.042 -5.894 -32.960 1.00 77.75 189 THR A CA 1
ATOM 1313 C C . THR A 1 189 ? 3.963 -7.034 -33.354 1.00 77.75 189 THR A C 1
ATOM 1315 O O . THR A 1 189 ? 5.098 -6.792 -33.744 1.00 77.75 189 THR A O 1
ATOM 1318 N N . ILE A 1 190 ? 3.503 -8.278 -33.220 1.00 84.94 190 ILE A N 1
ATOM 1319 C CA . ILE A 1 190 ? 4.159 -9.434 -33.838 1.00 84.94 190 ILE A CA 1
ATOM 1320 C C . ILE A 1 190 ? 3.470 -9.645 -35.189 1.00 84.94 190 ILE A C 1
ATOM 1322 O O . ILE A 1 190 ? 2.308 -10.056 -35.210 1.00 84.94 190 ILE A O 1
ATOM 1326 N N . ASP A 1 191 ? 4.152 -9.343 -36.294 1.00 85.88 191 ASP A N 1
ATOM 1327 C CA . ASP A 1 191 ? 3.599 -9.486 -37.649 1.00 85.88 191 ASP A CA 1
ATOM 1328 C C . ASP A 1 191 ? 4.635 -10.080 -38.627 1.00 85.88 191 ASP A C 1
ATOM 1330 O O . ASP A 1 191 ? 5.733 -10.466 -38.235 1.00 85.88 191 ASP A O 1
ATOM 1334 N N . ARG A 1 192 ? 4.276 -10.226 -39.910 1.00 85.00 192 ARG A N 1
ATOM 1335 C CA . ARG A 1 192 ? 5.178 -10.527 -41.039 1.00 85.00 192 ARG A CA 1
ATOM 1336 C C . ARG A 1 192 ? 6.031 -11.778 -40.830 1.00 85.00 192 ARG A C 1
ATOM 1338 O O . ARG A 1 192 ? 7.189 -11.852 -41.226 1.00 85.00 192 ARG A O 1
ATOM 1345 N N . GLY A 1 193 ? 5.412 -12.796 -40.234 1.00 81.38 193 GLY A N 1
ATOM 1346 C CA . GLY A 1 193 ? 6.047 -14.082 -39.956 1.00 81.38 193 GLY A CA 1
ATOM 1347 C C . GLY A 1 193 ? 6.883 -14.102 -38.679 1.00 81.38 193 GLY A C 1
ATOM 1348 O O . GLY A 1 193 ? 7.533 -15.120 -38.421 1.00 81.38 193 GLY A O 1
ATOM 1349 N N . SER A 1 194 ? 6.871 -13.025 -37.888 1.00 86.56 194 SER A N 1
ATOM 1350 C CA . SER A 1 194 ? 7.392 -13.053 -36.529 1.00 86.56 194 SER A CA 1
ATOM 1351 C C . SER A 1 194 ? 6.489 -13.842 -35.597 1.00 86.56 194 SER A C 1
ATOM 1353 O O . SER A 1 194 ? 5.273 -13.893 -35.776 1.00 86.56 194 SER A O 1
ATOM 1355 N N . ILE A 1 195 ? 7.106 -14.532 -34.638 1.00 91.31 195 ILE A N 1
ATOM 1356 C CA . ILE A 1 195 ? 6.442 -15.423 -33.684 1.00 91.31 195 ILE A CA 1
ATOM 1357 C C . ILE A 1 195 ? 7.268 -15.567 -32.405 1.00 91.31 195 ILE A C 1
ATOM 1359 O O . ILE A 1 195 ? 8.484 -15.383 -32.401 1.00 91.31 195 ILE A O 1
ATOM 1363 N N . GLY A 1 196 ? 6.614 -16.008 -31.329 1.00 89.94 196 GLY A N 1
ATOM 1364 C CA . GLY A 1 196 ? 7.260 -16.249 -30.040 1.00 89.94 196 GLY A CA 1
ATOM 1365 C C . GLY A 1 196 ? 7.497 -14.965 -29.245 1.00 89.94 196 GLY A C 1
ATOM 1366 O O . GLY A 1 196 ? 7.233 -13.869 -29.733 1.00 89.94 196 GLY A O 1
ATOM 1367 N N . PRO A 1 197 ? 7.948 -15.080 -27.987 1.00 94.75 197 PRO A N 1
ATOM 1368 C CA . PRO A 1 197 ? 8.257 -13.905 -27.189 1.00 94.75 197 PRO A CA 1
ATOM 1369 C C . PRO A 1 197 ? 9.530 -13.247 -27.719 1.00 94.75 197 PRO A C 1
ATOM 1371 O O . PRO A 1 197 ? 10.426 -13.937 -28.225 1.00 94.75 197 PRO A O 1
ATOM 1374 N N . ARG A 1 198 ? 9.621 -11.921 -27.577 1.00 94.69 198 ARG A N 1
ATOM 1375 C CA . ARG A 1 198 ? 10.712 -11.145 -28.173 1.00 94.69 198 ARG A CA 1
ATOM 1376 C C . ARG A 1 198 ? 11.372 -10.176 -27.212 1.00 94.69 198 ARG A C 1
ATOM 1378 O O . ARG A 1 198 ? 10.734 -9.623 -26.315 1.00 94.69 198 ARG A O 1
ATOM 1385 N N . LEU A 1 199 ? 12.654 -9.940 -27.473 1.00 97.62 199 LEU A N 1
ATOM 1386 C CA . LEU A 1 199 ? 13.366 -8.744 -27.038 1.00 97.62 199 LEU A CA 1
ATOM 1387 C C . LEU A 1 199 ? 13.419 -7.785 -28.223 1.00 97.62 199 LEU A C 1
ATOM 1389 O O . LEU A 1 199 ? 14.110 -8.070 -29.201 1.00 97.62 199 LEU A O 1
ATOM 1393 N N . ASN A 1 200 ? 12.721 -6.661 -28.126 1.00 96.75 200 ASN A N 1
ATOM 1394 C CA . ASN A 1 200 ? 12.778 -5.598 -29.121 1.00 96.75 200 ASN A CA 1
ATOM 1395 C C . ASN A 1 200 ? 13.903 -4.650 -28.702 1.00 96.75 200 ASN A C 1
ATOM 1397 O O . ASN A 1 200 ? 13.747 -3.874 -27.761 1.00 96.75 200 ASN A O 1
ATOM 1401 N N . VAL A 1 201 ? 15.072 -4.785 -29.326 1.00 97.44 201 VAL A N 1
ATOM 1402 C CA . VAL A 1 201 ? 16.289 -4.071 -28.908 1.00 97.44 201 VAL A CA 1
ATOM 1403 C C . VAL A 1 201 ? 16.360 -2.714 -29.590 1.00 97.44 201 VAL A C 1
ATOM 1405 O O . VAL A 1 201 ? 16.632 -1.716 -28.942 1.00 97.44 201 VAL A O 1
ATOM 1408 N N . LEU A 1 202 ? 16.085 -2.692 -30.889 1.00 97.06 202 LEU A N 1
ATOM 1409 C CA . LEU A 1 202 ? 15.873 -1.505 -31.707 1.00 97.06 202 LEU A CA 1
ATOM 1410 C C . LEU A 1 202 ? 14.979 -1.938 -32.876 1.00 97.06 202 LEU A C 1
ATOM 1412 O O . LEU A 1 202 ? 15.436 -1.983 -34.013 1.00 97.06 202 LEU A O 1
ATOM 1416 N N . HIS A 1 203 ? 13.759 -2.401 -32.572 1.00 96.25 203 HIS A N 1
ATOM 1417 C CA . HIS A 1 203 ? 12.870 -2.961 -33.595 1.00 96.25 203 HIS A CA 1
ATOM 1418 C C . HIS A 1 203 ? 12.410 -1.850 -34.534 1.00 96.25 203 HIS A C 1
ATOM 1420 O O . HIS A 1 203 ? 11.721 -0.937 -34.085 1.00 96.25 203 HIS A O 1
ATOM 1426 N N . ASP A 1 204 ? 12.853 -1.922 -35.785 1.00 94.50 204 ASP A N 1
ATOM 1427 C CA . ASP A 1 204 ? 12.617 -0.971 -36.877 1.00 94.50 204 ASP A CA 1
ATOM 1428 C C . ASP A 1 204 ? 13.001 -1.664 -38.205 1.00 94.50 204 ASP A C 1
ATOM 1430 O O . ASP A 1 204 ? 13.511 -2.790 -38.192 1.00 94.50 204 ASP A O 1
ATOM 1434 N N . ASP A 1 205 ? 12.799 -0.990 -39.332 1.00 94.38 205 ASP A N 1
ATOM 1435 C CA . ASP A 1 205 ? 13.228 -1.432 -40.661 1.00 94.38 205 ASP A CA 1
ATOM 1436 C C . ASP A 1 205 ? 14.753 -1.255 -40.815 1.00 94.38 205 ASP A C 1
ATOM 1438 O O . ASP A 1 205 ? 15.263 -0.161 -41.097 1.00 94.38 205 ASP A O 1
ATOM 1442 N N . LEU A 1 206 ? 15.515 -2.321 -40.531 1.00 96.56 206 LEU A N 1
ATOM 1443 C CA . LEU A 1 206 ? 16.976 -2.281 -40.439 1.00 96.56 206 LEU A CA 1
ATOM 1444 C C . LEU A 1 206 ? 17.655 -3.264 -41.393 1.00 96.56 206 LEU A C 1
ATOM 1446 O O . LEU A 1 206 ? 17.351 -4.455 -41.461 1.00 96.56 206 LEU A O 1
ATOM 1450 N N . VAL A 1 207 ? 18.730 -2.776 -42.009 1.00 96.88 207 VAL A N 1
ATOM 1451 C CA . VAL A 1 207 ? 19.559 -3.528 -42.952 1.00 96.88 207 VAL A CA 1
ATOM 1452 C C . VAL A 1 207 ? 20.988 -3.646 -42.442 1.00 96.88 207 VAL A C 1
ATOM 1454 O O . VAL A 1 207 ? 21.561 -2.709 -41.881 1.00 96.88 207 VAL A O 1
ATOM 1457 N N . VAL A 1 208 ? 21.601 -4.809 -42.647 1.00 97.56 208 VAL A N 1
ATOM 1458 C CA . VAL A 1 208 ? 23.022 -5.020 -42.356 1.00 97.56 208 VAL A CA 1
ATOM 1459 C C . VAL A 1 208 ? 23.867 -4.252 -43.371 1.00 97.56 208 VAL A C 1
ATOM 1461 O O . VAL A 1 208 ? 23.787 -4.505 -44.575 1.00 97.56 208 VAL A O 1
ATOM 1464 N N . GLY A 1 209 ? 24.704 -3.332 -42.884 1.00 94.88 209 GLY A N 1
ATOM 1465 C CA . GLY A 1 209 ? 25.583 -2.524 -43.724 1.00 94.88 209 GLY A CA 1
ATOM 1466 C C . GLY A 1 209 ? 26.648 -3.341 -44.462 1.00 94.88 209 GLY A C 1
ATOM 1467 O O . GLY A 1 209 ? 26.870 -4.524 -44.217 1.00 94.88 209 GLY A O 1
ATOM 1468 N N . SER A 1 210 ? 27.369 -2.689 -45.374 1.00 92.75 210 SER A N 1
ATOM 1469 C CA . SER A 1 210 ? 28.383 -3.346 -46.214 1.00 92.75 210 SER A CA 1
ATOM 1470 C C . SER A 1 210 ? 29.795 -3.365 -45.613 1.00 92.75 210 SER A C 1
ATOM 1472 O O . SER A 1 210 ? 30.740 -3.806 -46.269 1.00 92.75 210 SER A O 1
ATOM 1474 N N . ALA A 1 211 ? 29.987 -2.831 -44.403 1.00 90.88 211 ALA A N 1
ATOM 1475 C CA . ALA A 1 211 ? 31.293 -2.822 -43.749 1.00 90.88 211 ALA A CA 1
ATOM 1476 C C . ALA A 1 211 ? 31.730 -4.246 -43.370 1.00 90.88 211 ALA A C 1
ATOM 1478 O O . ALA A 1 211 ? 30.910 -5.072 -42.990 1.00 90.88 211 ALA A O 1
ATOM 1479 N N . ALA A 1 212 ? 33.036 -4.527 -43.380 1.00 87.69 212 ALA A N 1
ATOM 1480 C CA . ALA A 1 212 ? 33.554 -5.866 -43.066 1.00 87.69 212 ALA A CA 1
ATOM 1481 C C . ALA A 1 212 ? 33.173 -6.370 -41.657 1.00 87.69 212 ALA A C 1
ATOM 1483 O O . ALA A 1 212 ? 33.082 -7.573 -41.431 1.00 87.69 212 ALA A O 1
ATOM 1484 N N . ALA A 1 213 ? 32.953 -5.453 -40.711 1.00 87.94 213 ALA A N 1
ATOM 1485 C CA . ALA A 1 213 ? 32.515 -5.779 -39.357 1.00 87.94 213 ALA A CA 1
ATOM 1486 C C . ALA A 1 213 ? 30.985 -5.910 -39.220 1.00 87.94 213 ALA A C 1
ATOM 1488 O O . ALA A 1 213 ? 30.519 -6.325 -38.158 1.00 87.94 213 ALA A O 1
ATOM 1489 N N . ALA A 1 214 ? 30.207 -5.573 -40.252 1.00 95.69 214 ALA A N 1
ATOM 1490 C CA . ALA A 1 214 ? 28.752 -5.555 -40.181 1.00 95.69 214 ALA A CA 1
ATOM 1491 C C . ALA A 1 214 ? 28.162 -6.944 -39.907 1.00 95.69 214 ALA A C 1
ATOM 1493 O O . ALA A 1 214 ? 28.729 -7.971 -40.290 1.00 95.69 214 ALA A O 1
ATOM 1494 N N . GLY A 1 215 ? 27.023 -6.969 -39.220 1.00 97.00 215 GLY A N 1
ATOM 1495 C CA . GLY A 1 215 ? 26.230 -8.176 -39.011 1.00 97.00 215 GLY A CA 1
ATOM 1496 C C . GLY A 1 215 ? 25.951 -8.501 -37.550 1.00 97.00 215 GLY A C 1
ATOM 1497 O O . GLY A 1 215 ? 26.317 -7.772 -36.625 1.00 97.00 215 GLY A O 1
ATOM 1498 N N . LEU A 1 216 ? 25.273 -9.629 -37.363 1.00 98.50 216 LEU A N 1
ATOM 1499 C CA . LEU A 1 216 ? 24.694 -10.051 -36.093 1.00 98.50 216 LEU A CA 1
ATOM 1500 C C . LEU A 1 216 ? 25.602 -11.066 -35.405 1.00 98.50 216 LEU A C 1
ATOM 1502 O O . LEU A 1 216 ? 26.189 -11.931 -36.059 1.00 98.50 216 LEU A O 1
ATOM 1506 N N . ARG A 1 217 ? 25.736 -10.967 -34.084 1.00 98.50 217 ARG A N 1
ATOM 1507 C CA . ARG A 1 217 ? 26.631 -11.811 -33.285 1.00 98.50 217 ARG A CA 1
ATOM 1508 C C . ARG A 1 217 ? 25.981 -12.228 -31.984 1.00 98.50 217 ARG A C 1
ATOM 1510 O O . ARG A 1 217 ? 25.204 -11.483 -31.396 1.00 98.50 217 ARG A O 1
ATOM 1517 N N . TYR A 1 218 ? 26.375 -13.404 -31.517 1.00 98.44 218 TYR A N 1
ATOM 1518 C CA . TYR A 1 218 ? 25.953 -13.946 -30.239 1.00 98.44 218 TYR A CA 1
ATOM 1519 C C . TYR A 1 218 ? 27.135 -14.568 -29.502 1.00 98.44 218 TYR A C 1
ATOM 1521 O O . TYR A 1 218 ? 27.935 -15.287 -30.104 1.00 98.44 218 TYR A O 1
ATOM 1529 N N . GLN A 1 219 ? 27.200 -14.348 -28.191 1.00 98.19 219 GLN A N 1
ATOM 1530 C CA . GLN A 1 219 ? 28.116 -15.070 -27.318 1.00 98.19 219 GLN A CA 1
ATOM 1531 C C . GLN A 1 219 ? 27.502 -15.316 -25.937 1.00 98.19 219 GLN A C 1
ATOM 1533 O O . GLN A 1 219 ? 26.875 -14.440 -25.342 1.00 98.19 219 GLN A O 1
ATOM 1538 N N . TYR A 1 220 ? 27.727 -16.522 -25.411 1.00 98.12 220 TYR A N 1
ATOM 1539 C CA . TYR A 1 220 ? 27.471 -16.858 -24.013 1.00 98.12 220 TYR A CA 1
ATOM 1540 C C . TYR A 1 220 ? 28.738 -16.666 -23.180 1.00 98.12 220 TYR A C 1
ATOM 1542 O O . TYR A 1 220 ? 29.818 -17.127 -23.558 1.00 98.12 220 TYR A O 1
ATOM 1550 N N . PHE A 1 221 ? 28.582 -16.056 -22.009 1.00 98.12 221 PHE A N 1
ATOM 1551 C CA . PHE A 1 221 ? 29.629 -15.935 -21.008 1.00 98.12 221 PHE A CA 1
ATOM 1552 C C . PHE A 1 221 ? 29.182 -16.620 -19.721 1.00 98.12 221 PHE A C 1
ATOM 1554 O O . PHE A 1 221 ? 28.176 -16.233 -19.134 1.00 98.12 221 PHE A O 1
ATOM 1561 N N . ALA A 1 222 ? 29.959 -17.593 -19.236 1.00 96.69 222 ALA A N 1
ATOM 1562 C CA . ALA A 1 222 ? 29.703 -18.229 -17.939 1.00 96.69 222 ALA A CA 1
ATOM 1563 C C . ALA A 1 222 ? 29.859 -17.251 -16.754 1.00 96.69 222 ALA A C 1
ATOM 1565 O O . ALA A 1 222 ? 29.294 -17.473 -15.688 1.00 96.69 222 ALA A O 1
ATOM 1566 N N . SER A 1 223 ? 30.600 -16.158 -16.956 1.00 96.56 223 SER A N 1
ATOM 1567 C CA . SER A 1 223 ? 30.663 -14.997 -16.070 1.00 96.56 223 SER A CA 1
ATOM 1568 C C . SER A 1 223 ? 30.597 -13.740 -16.928 1.00 96.56 223 SER A C 1
ATOM 1570 O O . SER A 1 223 ? 31.448 -13.548 -17.799 1.00 96.56 223 SER A O 1
ATOM 1572 N N . CYS A 1 224 ? 29.561 -12.927 -16.737 1.00 97.31 224 CYS A N 1
ATOM 1573 C CA . CYS A 1 224 ? 29.286 -11.803 -17.617 1.00 97.31 224 CYS A CA 1
ATOM 1574 C C . CYS A 1 224 ? 30.356 -10.702 -17.492 1.00 97.31 224 CYS A C 1
ATOM 1576 O O . CYS A 1 224 ? 30.604 -10.235 -16.378 1.00 97.31 224 CYS A O 1
ATOM 1578 N N . PRO A 1 225 ? 30.940 -10.213 -18.607 1.00 96.62 225 PRO A N 1
ATOM 1579 C CA . PRO A 1 225 ? 31.890 -9.095 -18.580 1.00 96.62 225 PRO A CA 1
ATOM 1580 C C . PRO A 1 225 ? 31.280 -7.791 -18.045 1.00 96.62 225 PRO A C 1
ATOM 1582 O O . PRO A 1 225 ? 31.975 -6.956 -17.467 1.00 96.62 225 PRO A O 1
ATOM 1585 N N . ARG A 1 226 ? 29.966 -7.621 -18.224 1.00 95.12 226 ARG A N 1
ATOM 1586 C CA . ARG A 1 226 ? 29.180 -6.542 -17.630 1.00 95.12 226 ARG A CA 1
ATOM 1587 C C . ARG A 1 226 ? 28.506 -7.053 -16.358 1.00 95.12 226 ARG A C 1
ATOM 1589 O O . ARG A 1 226 ? 27.735 -8.008 -16.417 1.00 95.12 226 ARG A O 1
ATOM 1596 N N . ALA A 1 227 ? 28.725 -6.389 -15.226 1.00 91.56 227 ALA A N 1
ATOM 1597 C CA . ALA A 1 227 ? 28.021 -6.705 -13.983 1.00 91.56 227 ALA A CA 1
ATOM 1598 C C . ALA A 1 227 ? 26.502 -6.479 -14.115 1.00 91.56 227 ALA A C 1
ATOM 1600 O O . ALA A 1 227 ? 26.081 -5.509 -14.743 1.00 91.56 227 ALA A O 1
ATOM 1601 N N . ALA A 1 228 ? 25.705 -7.375 -13.530 1.00 91.19 228 ALA A N 1
ATOM 1602 C CA . ALA A 1 228 ? 24.259 -7.208 -13.407 1.00 91.19 228 ALA A CA 1
ATOM 1603 C C . ALA A 1 228 ? 23.919 -6.159 -12.339 1.00 91.19 228 ALA A C 1
ATOM 1605 O O . ALA A 1 228 ? 24.647 -5.994 -11.360 1.00 91.19 228 ALA A O 1
ATOM 1606 N N . GLU A 1 229 ? 22.772 -5.508 -12.491 1.00 87.31 229 GLU A N 1
ATOM 1607 C CA . GLU A 1 229 ? 22.231 -4.535 -11.541 1.00 87.31 229 GLU A CA 1
ATOM 1608 C C . GLU A 1 229 ? 21.682 -5.231 -10.287 1.00 87.31 229 GLU A C 1
ATOM 1610 O O . GLU A 1 229 ? 21.604 -4.628 -9.219 1.00 87.31 229 GLU A O 1
ATOM 1615 N N . VAL A 1 230 ? 21.323 -6.513 -10.409 1.00 85.25 230 VAL A N 1
ATOM 1616 C CA . VAL A 1 230 ? 20.781 -7.352 -9.332 1.00 85.25 230 VAL A CA 1
ATOM 1617 C C . VAL A 1 230 ? 21.402 -8.749 -9.364 1.00 85.25 230 VAL A C 1
ATOM 1619 O O . VAL A 1 230 ? 21.742 -9.267 -10.423 1.00 85.25 230 VAL A O 1
ATOM 1622 N N . GLY A 1 231 ? 21.541 -9.402 -8.209 1.00 82.12 231 GLY A N 1
ATOM 1623 C CA . GLY A 1 231 ? 21.967 -10.811 -8.135 1.00 82.12 231 GLY A CA 1
ATOM 1624 C C . GLY A 1 231 ? 23.469 -11.085 -8.315 1.00 82.12 231 GLY A C 1
ATOM 1625 O O . GLY A 1 231 ? 23.872 -12.242 -8.281 1.00 82.12 231 GLY A O 1
ATOM 1626 N N . GLY A 1 232 ? 24.309 -10.053 -8.450 1.00 86.44 232 GLY A N 1
ATOM 1627 C CA . GLY A 1 232 ? 25.769 -10.197 -8.485 1.00 86.44 232 GLY A CA 1
ATOM 1628 C C . GLY A 1 232 ? 26.324 -10.815 -9.778 1.00 86.44 232 GLY A C 1
ATOM 1629 O O . GLY A 1 232 ? 25.687 -10.776 -10.834 1.00 86.44 232 GLY A O 1
ATOM 1630 N N . ALA A 1 233 ? 27.553 -11.342 -9.700 1.00 90.94 233 ALA A N 1
ATOM 1631 C CA . ALA A 1 233 ? 28.246 -11.959 -10.831 1.00 90.94 233 ALA A CA 1
ATOM 1632 C C . ALA A 1 233 ? 27.549 -13.259 -11.260 1.00 90.94 233 ALA A C 1
ATOM 1634 O O . ALA A 1 233 ? 27.359 -14.169 -10.456 1.00 90.94 233 ALA A O 1
ATOM 1635 N N . GLN A 1 234 ? 27.183 -13.343 -12.536 1.00 94.12 234 GLN A N 1
ATOM 1636 C CA . GLN A 1 234 ? 26.427 -14.462 -13.095 1.00 94.12 234 GLN A CA 1
ATOM 1637 C C . GLN A 1 234 ? 26.680 -14.591 -14.601 1.00 94.12 234 GLN A C 1
ATOM 1639 O O . GLN A 1 234 ? 27.289 -13.709 -15.212 1.00 94.12 234 GLN A O 1
ATOM 1644 N N . ALA A 1 235 ? 26.210 -15.683 -15.198 1.00 97.44 235 ALA A N 1
ATOM 1645 C CA . ALA A 1 235 ? 26.303 -15.904 -16.633 1.00 97.44 235 ALA A CA 1
ATOM 1646 C C . ALA A 1 235 ? 25.374 -14.968 -17.427 1.00 97.44 235 ALA A C 1
ATOM 1648 O O . ALA A 1 235 ? 24.327 -14.545 -16.928 1.00 97.44 235 ALA A O 1
ATOM 1649 N N . CYS A 1 236 ? 25.736 -14.665 -18.674 1.00 98.12 236 CYS A N 1
ATOM 1650 C CA . CYS A 1 236 ? 24.894 -13.866 -19.561 1.00 98.12 236 CYS A CA 1
ATOM 1651 C C . CYS A 1 236 ? 24.997 -14.278 -21.032 1.00 98.12 236 CYS A C 1
ATOM 1653 O O . CYS A 1 236 ? 25.985 -14.867 -21.480 1.00 98.12 236 CYS A O 1
ATOM 1655 N N . HIS A 1 237 ? 23.957 -13.920 -21.775 1.00 98.56 237 HIS A N 1
ATOM 1656 C CA . HIS A 1 237 ? 23.851 -14.022 -23.223 1.00 98.56 237 HIS A CA 1
ATOM 1657 C C . HIS A 1 237 ? 23.958 -12.623 -23.817 1.00 98.56 237 HIS A C 1
ATOM 1659 O O . HIS A 1 237 ? 23.203 -11.740 -23.414 1.00 98.56 237 HIS A O 1
ATOM 1665 N N . VAL A 1 238 ? 24.875 -12.419 -24.759 1.00 98.62 238 VAL A N 1
ATOM 1666 C CA . VAL A 1 238 ? 25.057 -11.139 -25.450 1.00 98.62 238 VAL A CA 1
ATOM 1667 C C . VAL A 1 238 ? 24.665 -11.317 -26.909 1.00 98.62 238 VAL A C 1
ATOM 1669 O O . VAL A 1 238 ? 25.225 -12.176 -27.588 1.00 98.62 238 VAL A O 1
ATOM 1672 N N . PHE A 1 239 ? 23.713 -10.511 -27.372 1.00 98.69 239 PHE A N 1
ATOM 1673 C CA . PHE A 1 239 ? 23.254 -10.423 -28.757 1.00 98.69 239 PHE A CA 1
ATOM 1674 C C . PHE A 1 239 ? 23.627 -9.039 -29.287 1.00 98.69 239 PHE A C 1
ATOM 1676 O O . PHE A 1 239 ? 23.149 -8.044 -28.749 1.00 98.69 239 PHE A O 1
ATOM 1683 N N . GLN A 1 240 ? 24.481 -8.959 -30.305 1.00 98.69 240 GLN A N 1
ATOM 1684 C CA . GLN A 1 240 ? 24.993 -7.696 -30.844 1.00 98.69 240 GLN A CA 1
ATOM 1685 C C . GLN A 1 240 ? 24.640 -7.538 -32.320 1.00 98.69 240 GLN A C 1
ATOM 1687 O O . GLN A 1 240 ? 24.841 -8.455 -33.117 1.00 98.69 240 GLN A O 1
ATOM 1692 N N . TRP A 1 241 ? 24.210 -6.332 -32.675 1.00 98.50 241 TRP A N 1
ATOM 1693 C CA . TRP A 1 241 ? 24.090 -5.853 -34.042 1.00 98.50 241 TRP A CA 1
ATOM 1694 C C . TRP A 1 241 ? 25.188 -4.829 -34.299 1.00 98.50 241 TRP A C 1
ATOM 1696 O O . TRP A 1 241 ? 25.329 -3.854 -33.555 1.00 98.50 241 TRP A O 1
ATOM 1706 N N . GLU A 1 242 ? 25.980 -5.057 -35.341 1.00 97.94 242 GLU A N 1
ATOM 1707 C CA . GLU A 1 242 ? 27.101 -4.199 -35.709 1.00 97.94 242 GLU A CA 1
ATOM 1708 C C . GLU A 1 242 ? 26.884 -3.595 -37.095 1.00 97.94 242 GLU A C 1
ATOM 1710 O O . GLU A 1 242 ? 26.577 -4.320 -38.041 1.00 97.94 242 GLU A O 1
ATOM 1715 N N . ASN A 1 243 ? 27.118 -2.284 -37.214 1.00 96.69 243 ASN A N 1
ATOM 1716 C CA . ASN A 1 243 ? 26.992 -1.515 -38.457 1.00 96.69 243 ASN A CA 1
ATOM 1717 C C . ASN A 1 243 ? 25.642 -1.759 -39.165 1.00 96.69 243 ASN A C 1
ATOM 1719 O O . ASN A 1 243 ? 25.582 -2.194 -40.316 1.00 96.69 243 ASN A O 1
ATOM 1723 N N . MET A 1 244 ? 24.559 -1.521 -38.430 1.00 97.75 244 MET A N 1
ATOM 1724 C CA . MET A 1 244 ? 23.202 -1.552 -38.964 1.00 97.75 244 MET A CA 1
ATOM 1725 C C . MET A 1 244 ? 22.843 -0.205 -39.573 1.00 97.75 244 MET A C 1
ATOM 1727 O O . MET A 1 244 ? 23.269 0.848 -39.095 1.00 97.75 244 MET A O 1
ATOM 1731 N N . GLN A 1 245 ? 22.029 -0.247 -40.612 1.00 97.50 245 GLN A N 1
ATOM 1732 C CA . GLN A 1 245 ? 21.538 0.920 -41.318 1.00 97.50 245 GLN A CA 1
ATOM 1733 C C . GLN A 1 245 ? 20.018 0.951 -41.212 1.00 97.50 245 GLN A C 1
ATOM 1735 O O . GLN A 1 245 ? 19.376 -0.086 -41.335 1.00 97.50 245 GLN A O 1
ATOM 1740 N N . LEU A 1 246 ? 19.453 2.133 -40.999 1.00 95.56 246 LEU A N 1
ATOM 1741 C CA . LEU A 1 246 ? 18.014 2.349 -41.051 1.00 95.56 246 LEU A CA 1
ATOM 1742 C C . LEU A 1 246 ? 17.578 2.427 -42.512 1.00 95.56 246 LEU A C 1
ATOM 1744 O O . LEU A 1 246 ? 18.106 3.259 -43.264 1.00 95.56 246 LEU A O 1
ATOM 1748 N N . TYR A 1 247 ? 16.623 1.591 -42.905 1.00 92.56 247 TYR A N 1
ATOM 1749 C CA . TYR A 1 247 ? 16.027 1.631 -44.228 1.00 92.56 247 TYR A CA 1
ATOM 1750 C C . TYR A 1 247 ? 14.891 2.651 -44.243 1.00 92.56 247 TYR A C 1
ATOM 1752 O O . TYR A 1 247 ? 13.836 2.478 -43.648 1.00 92.56 247 TYR A O 1
ATOM 1760 N N . SER A 1 248 ? 15.118 3.784 -44.905 1.00 84.62 248 SER A N 1
ATOM 1761 C CA . SER A 1 248 ? 14.087 4.810 -45.058 1.00 84.62 248 SER A CA 1
ATOM 1762 C C . SER A 1 248 ? 14.217 5.482 -46.417 1.00 84.62 248 SER A C 1
ATOM 1764 O O . SER A 1 248 ? 15.306 5.569 -46.978 1.00 84.62 248 SER A O 1
ATOM 1766 N N . ASN A 1 249 ? 13.108 5.961 -46.987 1.00 77.44 249 ASN A N 1
ATOM 1767 C CA . ASN A 1 249 ? 13.114 6.664 -48.279 1.00 77.44 249 ASN A CA 1
ATOM 1768 C C . ASN A 1 249 ? 13.816 5.882 -49.418 1.00 77.44 249 ASN A C 1
ATOM 1770 O O . ASN A 1 249 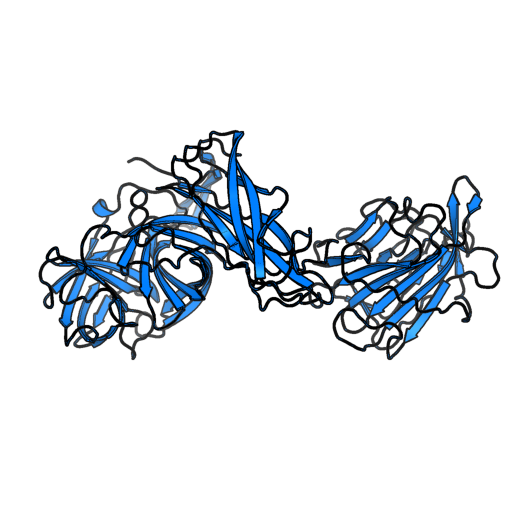? 14.470 6.483 -50.271 1.00 77.44 249 ASN A O 1
ATOM 1774 N N . ASN A 1 250 ? 13.669 4.550 -49.436 1.00 80.56 250 ASN A N 1
ATOM 1775 C CA . ASN A 1 250 ? 14.294 3.620 -50.391 1.00 80.56 250 ASN A CA 1
ATOM 1776 C C . ASN A 1 250 ? 15.837 3.575 -50.354 1.00 80.56 250 ASN A C 1
ATOM 1778 O O . ASN A 1 250 ? 16.457 3.190 -51.348 1.00 80.56 250 ASN A O 1
ATOM 1782 N N . ALA A 1 251 ? 16.473 3.979 -49.249 1.00 89.56 251 ALA A N 1
ATOM 1783 C CA . ALA A 1 251 ? 17.918 3.863 -49.082 1.00 89.56 251 ALA A CA 1
ATOM 1784 C C . ALA A 1 251 ? 18.318 3.564 -47.621 1.00 89.56 251 ALA A C 1
ATOM 1786 O O . ALA A 1 251 ? 17.834 4.227 -46.702 1.00 89.56 251 ALA A O 1
ATOM 1787 N N . PRO A 1 252 ? 19.245 2.619 -47.384 1.00 94.19 252 PRO A N 1
ATOM 1788 C CA . PRO A 1 252 ? 19.790 2.377 -46.053 1.00 94.19 252 PRO A CA 1
ATOM 1789 C C . PRO A 1 252 ? 20.777 3.487 -45.647 1.00 94.19 252 PRO A C 1
ATOM 1791 O O . PRO A 1 252 ? 21.632 3.895 -46.437 1.00 94.19 252 PRO A O 1
ATOM 1794 N N . THR A 1 253 ? 20.683 3.981 -44.408 1.00 94.81 253 THR A N 1
ATOM 1795 C CA . THR A 1 253 ? 21.562 5.042 -43.873 1.00 94.81 253 THR A CA 1
ATOM 1796 C C . THR A 1 253 ? 22.000 4.791 -42.426 1.00 94.81 253 THR A C 1
ATOM 1798 O O . THR A 1 253 ? 21.304 4.135 -41.659 1.00 94.81 253 THR A O 1
ATOM 1801 N N . GLY A 1 254 ? 23.152 5.343 -42.028 1.00 94.75 254 GLY A N 1
ATOM 1802 C CA . GLY A 1 254 ? 23.702 5.201 -40.672 1.00 94.75 254 GLY A CA 1
ATOM 1803 C C . GLY A 1 254 ? 24.671 4.027 -40.502 1.00 94.75 254 GLY A C 1
ATOM 1804 O O . GLY A 1 254 ? 25.048 3.373 -41.475 1.00 94.75 254 GLY A O 1
ATOM 1805 N N . ASP A 1 255 ? 25.114 3.821 -39.260 1.00 95.94 255 ASP A N 1
ATOM 1806 C CA . ASP A 1 255 ? 26.078 2.794 -38.836 1.00 95.94 255 ASP A CA 1
ATOM 1807 C C . ASP A 1 255 ? 25.826 2.321 -37.384 1.00 95.94 255 ASP A C 1
ATOM 1809 O O . ASP A 1 255 ? 26.759 2.045 -36.609 1.00 95.94 255 ASP A O 1
ATOM 1813 N N . ALA A 1 256 ? 24.544 2.227 -37.019 1.00 97.44 256 ALA A N 1
ATOM 1814 C CA . ALA A 1 256 ? 24.061 1.907 -35.683 1.00 97.44 256 ALA A CA 1
ATOM 1815 C C . ALA A 1 256 ? 24.704 0.628 -35.143 1.00 97.44 256 ALA A C 1
ATOM 1817 O O . ALA A 1 256 ? 24.981 -0.332 -35.869 1.00 97.44 256 ALA A O 1
ATOM 1818 N N . SER A 1 257 ? 24.997 0.601 -33.847 1.00 98.00 257 SER A N 1
ATOM 1819 C CA . SER A 1 257 ? 25.544 -0.589 -33.197 1.00 98.00 257 SER A CA 1
ATOM 1820 C C . SER A 1 257 ? 25.068 -0.670 -31.768 1.00 98.00 257 SER A C 1
ATOM 1822 O O . SER A 1 257 ? 25.290 0.244 -30.969 1.00 98.00 257 SER A O 1
ATOM 1824 N N . PHE A 1 258 ? 24.399 -1.770 -31.466 1.00 98.69 258 PHE A N 1
ATOM 1825 C CA . PHE A 1 258 ? 23.621 -1.943 -30.256 1.00 98.69 258 PHE A CA 1
ATOM 1826 C C . PHE A 1 258 ? 23.595 -3.412 -29.845 1.00 98.69 258 PHE A C 1
ATOM 1828 O O . PHE A 1 258 ? 23.952 -4.301 -30.621 1.00 98.69 258 PHE A O 1
ATOM 1835 N N . GLN A 1 259 ? 23.211 -3.669 -28.600 1.00 98.56 259 GLN A N 1
ATOM 1836 C CA . GLN A 1 259 ? 23.174 -5.021 -28.066 1.00 98.56 259 GLN A CA 1
ATOM 1837 C C . GLN A 1 259 ? 22.064 -5.219 -27.041 1.00 98.56 259 GLN A C 1
ATOM 1839 O O . GLN A 1 259 ? 21.665 -4.276 -26.355 1.00 98.56 259 GLN A O 1
ATOM 1844 N N . ALA A 1 260 ? 21.653 -6.476 -26.896 1.00 98.75 260 ALA A N 1
ATOM 1845 C CA . ALA A 1 260 ? 20.934 -6.974 -25.737 1.00 98.75 260 ALA A CA 1
ATOM 1846 C C . ALA A 1 260 ? 21.839 -7.895 -24.912 1.00 98.75 260 ALA A C 1
ATOM 1848 O O . ALA A 1 260 ? 22.489 -8.790 -25.452 1.00 98.75 260 ALA A O 1
ATOM 1849 N N . ILE A 1 261 ? 21.850 -7.700 -23.596 1.00 98.56 261 ILE A N 1
ATOM 1850 C CA . ILE A 1 261 ? 22.463 -8.608 -22.627 1.00 98.56 261 ILE A CA 1
ATOM 1851 C C . ILE A 1 261 ? 21.350 -9.192 -21.770 1.00 98.56 261 ILE A C 1
ATOM 1853 O O . ILE A 1 261 ? 20.589 -8.445 -21.160 1.00 98.56 261 ILE A O 1
ATOM 1857 N N . VAL A 1 262 ? 21.273 -10.517 -21.693 1.00 97.94 262 VAL A N 1
ATOM 1858 C CA . VAL A 1 262 ? 20.310 -11.221 -20.841 1.00 97.94 262 VAL A CA 1
ATOM 1859 C C . VAL A 1 262 ? 21.057 -12.036 -19.802 1.00 97.94 262 VAL A C 1
ATOM 1861 O O . VAL A 1 262 ? 21.874 -12.893 -20.143 1.00 97.94 262 VAL A O 1
ATOM 1864 N N . TYR A 1 263 ? 20.781 -11.777 -18.532 1.00 96.69 263 TYR A N 1
ATOM 1865 C CA . TYR A 1 263 ? 21.397 -12.471 -17.411 1.00 96.69 263 TYR A CA 1
ATOM 1866 C C . TYR A 1 263 ? 20.620 -13.748 -17.084 1.00 96.69 263 TYR A C 1
ATOM 1868 O O . TYR A 1 263 ? 19.415 -13.722 -16.828 1.00 96.69 263 TYR A O 1
ATOM 1876 N N . ALA A 1 264 ? 21.318 -14.885 -17.121 1.00 91.69 264 ALA A N 1
ATOM 1877 C CA . ALA A 1 264 ? 20.682 -16.201 -17.148 1.00 91.69 264 ALA A CA 1
ATOM 1878 C C . ALA A 1 264 ? 19.948 -16.550 -15.840 1.00 91.69 264 ALA A C 1
ATOM 1880 O O . ALA A 1 264 ? 18.903 -17.197 -15.879 1.00 91.69 264 ALA A O 1
ATOM 1881 N N . SER A 1 265 ? 20.470 -16.118 -14.686 1.00 89.31 265 SER A N 1
ATOM 1882 C CA . SER A 1 265 ? 19.947 -16.537 -13.378 1.00 89.31 265 SER A CA 1
ATOM 1883 C C . SER A 1 265 ? 18.783 -15.681 -12.878 1.00 89.31 265 SER A C 1
ATOM 1885 O O . SER A 1 265 ? 17.909 -16.193 -12.183 1.00 89.31 265 SER A O 1
ATOM 1887 N N . ASN A 1 266 ? 18.772 -14.383 -13.193 1.00 89.62 266 ASN A N 1
ATOM 1888 C CA . ASN A 1 266 ? 17.812 -13.421 -12.638 1.00 89.62 266 ASN A CA 1
ATOM 1889 C C . ASN A 1 266 ? 16.814 -12.862 -13.676 1.00 89.62 266 ASN A C 1
ATOM 1891 O O . ASN A 1 266 ? 15.932 -12.087 -13.306 1.00 89.62 266 ASN A O 1
ATOM 1895 N N . GLY A 1 267 ? 16.950 -13.218 -14.959 1.00 91.94 267 GLY A N 1
ATOM 1896 C CA . GLY A 1 267 ? 16.055 -12.751 -16.023 1.00 91.94 267 GLY A CA 1
ATOM 1897 C C . GLY A 1 267 ? 16.168 -11.253 -16.326 1.00 91.94 267 GLY A C 1
ATOM 1898 O O . GLY A 1 267 ? 15.285 -10.690 -16.972 1.00 91.94 267 GLY A O 1
ATOM 1899 N N . GLN A 1 268 ? 17.225 -10.585 -15.853 1.00 94.62 268 GLN A N 1
ATOM 1900 C CA . GLN A 1 268 ? 17.477 -9.186 -16.166 1.00 94.62 268 GLN A CA 1
ATOM 1901 C C . GLN A 1 268 ? 17.874 -9.043 -17.642 1.00 94.62 268 GLN A C 1
ATOM 1903 O O . GLN A 1 268 ? 18.757 -9.753 -18.127 1.00 94.62 268 GLN A O 1
ATOM 1908 N N . VAL A 1 269 ? 17.271 -8.075 -18.332 1.00 97.88 269 VAL A N 1
ATOM 1909 C CA . VAL A 1 269 ? 17.578 -7.721 -19.722 1.00 97.88 269 VAL A CA 1
ATOM 1910 C C . VAL A 1 269 ? 18.158 -6.313 -19.774 1.00 97.88 269 VAL A C 1
ATOM 1912 O O . VAL A 1 269 ? 17.677 -5.416 -19.086 1.00 97.88 269 VAL A O 1
ATOM 1915 N N . VAL A 1 270 ? 19.192 -6.102 -20.583 1.00 98.06 270 VAL A N 1
ATOM 1916 C CA . VAL A 1 270 ? 19.824 -4.796 -20.774 1.00 98.06 270 VAL A CA 1
ATOM 1917 C C . VAL A 1 270 ? 19.979 -4.499 -22.254 1.00 98.06 270 VAL A C 1
ATOM 1919 O O . VAL A 1 270 ? 20.572 -5.296 -22.972 1.00 98.06 270 VAL A O 1
ATOM 1922 N N . TYR A 1 271 ? 19.530 -3.327 -22.686 1.00 98.56 271 TYR A N 1
ATOM 1923 C CA . TYR A 1 271 ? 19.756 -2.795 -24.029 1.00 98.56 271 TYR A CA 1
ATOM 1924 C C . TYR A 1 271 ? 20.796 -1.683 -23.972 1.00 98.56 271 TYR A C 1
ATOM 1926 O O . TYR A 1 271 ? 20.718 -0.825 -23.094 1.00 98.56 271 TYR A O 1
ATOM 1934 N N . GLN A 1 272 ? 21.784 -1.694 -24.868 1.00 98.25 272 GLN A N 1
ATOM 1935 C CA . GLN A 1 272 ? 22.837 -0.672 -24.922 1.00 98.25 272 GLN A CA 1
ATOM 1936 C C . GLN A 1 272 ? 23.145 -0.265 -26.355 1.00 98.25 272 GLN A C 1
ATOM 1938 O O . GLN A 1 272 ? 23.272 -1.123 -27.226 1.00 98.25 272 GLN A O 1
ATOM 1943 N N . TYR A 1 273 ? 23.360 1.031 -26.569 1.00 98.12 273 TYR A N 1
ATOM 1944 C CA . TYR A 1 273 ? 23.604 1.607 -27.892 1.00 98.12 273 TYR A CA 1
ATOM 1945 C C . TYR A 1 273 ? 24.985 2.248 -27.917 1.00 98.12 273 TYR A C 1
ATOM 1947 O O . TYR A 1 273 ? 25.225 3.276 -27.285 1.00 98.12 273 TYR A O 1
ATOM 1955 N N . ARG A 1 274 ? 25.925 1.628 -28.633 1.00 97.19 274 ARG A N 1
ATOM 1956 C CA . ARG A 1 274 ? 27.275 2.168 -28.824 1.00 97.19 274 ARG A CA 1
ATOM 1957 C C . ARG A 1 274 ? 27.276 3.307 -29.831 1.00 97.19 274 ARG A C 1
ATOM 1959 O O . ARG A 1 274 ? 27.874 4.349 -29.573 1.00 97.19 274 ARG A O 1
ATOM 1966 N N . ARG A 1 275 ? 26.595 3.095 -30.954 1.00 96.50 275 ARG A N 1
ATOM 1967 C CA . ARG A 1 275 ? 26.303 4.108 -31.971 1.00 96.50 275 ARG A CA 1
ATOM 1968 C C . ARG A 1 275 ? 24.802 4.104 -32.210 1.00 96.50 275 ARG A C 1
ATOM 1970 O O . ARG A 1 275 ? 24.229 3.030 -32.391 1.00 96.50 275 ARG A O 1
ATOM 1977 N N . ALA A 1 276 ? 24.198 5.285 -32.160 1.00 94.31 276 ALA A N 1
ATOM 1978 C CA . ALA A 1 276 ? 22.788 5.463 -32.468 1.00 94.31 276 ALA A CA 1
ATOM 1979 C C . ALA A 1 276 ? 22.552 5.302 -33.973 1.00 94.31 276 ALA A C 1
ATOM 1981 O O . ALA A 1 276 ? 23.452 5.544 -34.780 1.00 94.31 276 ALA A O 1
ATOM 1982 N N . ASP A 1 277 ? 21.341 4.917 -34.343 1.00 94.38 277 ASP A N 1
ATOM 1983 C CA . ASP A 1 277 ? 20.859 5.066 -35.708 1.00 94.38 277 ASP A CA 1
ATOM 1984 C C . ASP A 1 277 ? 20.606 6.563 -36.027 1.00 94.38 277 ASP A C 1
ATOM 1986 O O . ASP A 1 277 ? 20.631 7.408 -35.119 1.00 94.38 277 ASP A O 1
ATOM 1990 N N . PRO A 1 278 ? 20.364 6.931 -37.300 1.00 94.31 278 PRO A N 1
ATOM 1991 C CA . PRO A 1 278 ? 20.202 8.327 -37.707 1.00 94.31 278 PRO A CA 1
ATOM 1992 C C . PRO A 1 278 ? 19.109 9.102 -36.959 1.00 94.31 278 PRO A C 1
ATOM 1994 O O . PRO A 1 278 ? 19.195 10.328 -36.877 1.00 94.31 278 PRO A O 1
ATOM 1997 N N . ASN A 1 279 ? 18.095 8.418 -36.417 1.00 93.31 279 ASN A N 1
ATOM 1998 C CA . ASN A 1 279 ? 16.985 9.043 -35.704 1.00 93.31 279 ASN A CA 1
ATOM 1999 C C . ASN A 1 279 ? 17.038 8.826 -34.174 1.00 93.31 279 ASN A C 1
ATOM 2001 O O . ASN A 1 279 ? 16.154 9.300 -33.459 1.00 93.31 279 ASN A O 1
ATOM 2005 N N . SER A 1 280 ? 18.088 8.176 -33.653 1.00 94.69 280 SER A N 1
ATOM 2006 C CA . SER A 1 280 ? 18.245 7.855 -32.225 1.00 94.69 280 SER A CA 1
ATOM 2007 C C . SER A 1 280 ? 17.056 7.078 -31.636 1.00 94.69 280 SER A C 1
ATOM 2009 O O . SER A 1 280 ? 16.635 7.332 -30.503 1.00 94.69 280 SER A O 1
ATOM 2011 N N . GLY A 1 281 ? 16.498 6.144 -32.401 1.00 92.81 281 GLY A N 1
ATOM 2012 C CA . GLY A 1 281 ? 15.354 5.305 -32.049 1.00 92.81 281 GLY A CA 1
ATOM 2013 C C . GLY A 1 281 ? 13.995 6.005 -32.121 1.00 92.81 281 GLY A C 1
ATOM 2014 O O . GLY A 1 281 ? 13.017 5.473 -31.605 1.00 92.81 281 GLY A O 1
ATOM 2015 N N . ALA A 1 282 ? 13.898 7.187 -32.738 1.00 91.50 282 ALA A N 1
ATOM 2016 C CA . ALA A 1 282 ? 12.624 7.873 -32.965 1.00 91.50 282 ALA A CA 1
ATOM 2017 C C . ALA A 1 282 ? 11.644 7.083 -33.840 1.00 91.50 282 ALA A C 1
ATOM 2019 O O . ALA A 1 282 ? 10.446 7.332 -33.755 1.00 91.50 282 ALA A O 1
ATOM 2020 N N . GLY A 1 283 ? 12.142 6.154 -34.654 1.00 89.94 283 GLY A N 1
ATOM 2021 C CA . GLY A 1 283 ? 11.332 5.226 -35.441 1.00 89.94 283 GLY A CA 1
ATOM 2022 C C . GLY A 1 283 ? 11.204 3.836 -34.831 1.00 89.94 283 GLY A C 1
ATOM 2023 O O . GLY A 1 283 ? 10.562 3.007 -35.445 1.00 89.94 283 GLY A O 1
ATOM 2024 N N . ALA A 1 284 ? 11.781 3.569 -33.653 1.00 94.31 284 ALA A N 1
ATOM 2025 C CA . ALA A 1 284 ? 11.944 2.208 -33.152 1.00 94.31 284 ALA A CA 1
ATOM 2026 C C . ALA A 1 284 ? 11.014 1.868 -31.979 1.00 94.31 284 ALA A C 1
ATOM 2028 O O . ALA A 1 284 ? 10.591 2.731 -31.199 1.00 94.31 284 ALA A O 1
ATOM 2029 N N . THR A 1 285 ? 10.776 0.569 -31.805 1.00 95.56 285 THR A N 1
ATOM 2030 C CA . THR A 1 285 ? 10.195 -0.011 -30.589 1.00 95.56 285 THR A CA 1
ATOM 2031 C C . THR A 1 285 ? 11.282 -0.700 -29.768 1.00 95.56 285 THR A C 1
ATOM 2033 O O . THR A 1 285 ? 12.024 -1.550 -30.264 1.00 95.56 285 THR A O 1
ATOM 2036 N N . ILE A 1 286 ? 11.380 -0.330 -28.488 1.00 96.69 286 ILE A N 1
ATOM 2037 C CA . ILE A 1 286 ? 12.387 -0.835 -27.547 1.00 96.69 286 ILE A CA 1
ATOM 2038 C C . ILE A 1 286 ? 11.656 -1.395 -26.334 1.00 96.69 286 ILE A C 1
ATOM 2040 O O . ILE A 1 286 ? 10.925 -0.673 -25.655 1.00 96.69 286 ILE A O 1
ATOM 2044 N N . GLY A 1 287 ? 11.862 -2.669 -26.019 1.00 96.12 287 GLY A N 1
ATOM 2045 C CA . GLY A 1 287 ? 11.078 -3.332 -24.989 1.00 96.12 287 GLY A CA 1
ATOM 2046 C C . GLY A 1 287 ? 11.135 -4.849 -25.044 1.00 96.12 287 GLY A C 1
ATOM 2047 O O . GLY A 1 287 ? 12.057 -5.440 -25.600 1.00 96.12 287 GLY A O 1
ATOM 2048 N N . LEU A 1 288 ? 10.143 -5.491 -24.445 1.00 96.12 288 LEU A N 1
ATOM 2049 C CA . LEU A 1 288 ? 9.914 -6.928 -24.556 1.00 96.12 288 LEU A CA 1
ATOM 2050 C C . LEU A 1 288 ? 8.422 -7.207 -24.715 1.00 96.12 288 LEU A C 1
ATOM 2052 O O . LEU A 1 288 ? 7.592 -6.395 -24.308 1.00 96.12 288 LEU A O 1
ATOM 2056 N N . ILE A 1 289 ? 8.090 -8.329 -25.342 1.00 94.81 289 ILE A N 1
ATOM 2057 C CA . ILE A 1 289 ? 6.704 -8.721 -25.596 1.00 94.81 289 ILE A CA 1
ATOM 2058 C C . ILE A 1 289 ? 6.540 -10.235 -25.464 1.00 94.81 289 ILE A C 1
ATOM 2060 O O . ILE A 1 289 ? 7.461 -11.003 -25.768 1.00 94.81 289 ILE A O 1
ATOM 2064 N N . ASP A 1 290 ? 5.386 -10.661 -24.957 1.00 94.50 290 ASP A N 1
ATOM 2065 C CA . ASP A 1 290 ? 5.039 -12.066 -24.783 1.00 94.50 290 ASP A CA 1
ATOM 2066 C C . ASP A 1 290 ? 4.750 -12.746 -26.128 1.00 94.50 290 ASP A C 1
ATOM 2068 O O . ASP A 1 290 ? 4.631 -12.113 -27.175 1.00 94.50 290 ASP A O 1
ATOM 2072 N N . ALA A 1 291 ? 4.634 -14.075 -26.105 1.00 90.75 291 ALA A N 1
ATOM 2073 C CA . ALA A 1 291 ? 4.457 -14.871 -27.319 1.00 90.75 291 ALA A CA 1
ATOM 2074 C C . ALA A 1 291 ? 3.142 -14.588 -28.069 1.00 90.75 291 ALA A C 1
ATOM 2076 O O . ALA A 1 291 ? 3.018 -14.943 -29.239 1.00 90.75 291 ALA A O 1
ATOM 2077 N N . THR A 1 292 ? 2.162 -13.997 -27.385 1.00 87.75 292 THR A N 1
ATOM 2078 C CA . THR A 1 292 ? 0.819 -13.688 -27.893 1.00 87.75 292 THR A CA 1
ATOM 2079 C C . THR A 1 292 ? 0.638 -12.220 -28.271 1.00 87.75 292 THR A C 1
ATOM 2081 O O . THR A 1 292 ? -0.464 -11.841 -28.660 1.00 87.75 292 THR A O 1
ATOM 2084 N N . ALA A 1 293 ? 1.688 -11.400 -28.167 1.00 87.62 293 ALA A N 1
ATOM 2085 C CA . ALA A 1 293 ? 1.639 -9.953 -28.379 1.00 87.62 293 ALA A CA 1
ATOM 2086 C C . ALA A 1 293 ? 0.635 -9.195 -27.483 1.00 87.62 293 ALA A C 1
ATOM 2088 O O . ALA A 1 293 ? 0.207 -8.089 -27.809 1.00 87.62 293 ALA A O 1
ATOM 2089 N N . SER A 1 294 ? 0.234 -9.786 -26.358 1.00 89.88 294 SER A N 1
ATOM 2090 C CA . SER A 1 294 ? -0.804 -9.261 -25.468 1.00 89.88 294 SER A CA 1
ATOM 2091 C C . SER A 1 294 ? -0.265 -8.504 -24.262 1.00 89.88 294 SER A C 1
ATOM 2093 O O . SER A 1 294 ? -1.019 -7.756 -23.643 1.00 89.88 294 SER A O 1
ATOM 2095 N N . ASP A 1 295 ? 1.012 -8.682 -23.922 1.00 91.06 295 ASP A N 1
ATOM 2096 C CA . ASP A 1 295 ? 1.596 -8.099 -22.714 1.00 91.06 295 ASP A CA 1
ATOM 2097 C C . ASP A 1 295 ? 2.941 -7.384 -22.941 1.00 91.06 295 ASP A C 1
ATOM 2099 O O . ASP A 1 295 ? 3.958 -7.750 -22.336 1.00 91.06 295 ASP A O 1
ATOM 2103 N N . PRO A 1 296 ? 2.993 -6.359 -23.808 1.00 93.50 296 PRO A N 1
ATOM 2104 C CA . PRO A 1 296 ? 4.226 -5.636 -24.072 1.00 93.50 296 PRO A CA 1
ATOM 2105 C C . PRO A 1 296 ? 4.680 -4.785 -22.883 1.00 93.50 296 PRO A C 1
ATOM 2107 O O . PRO A 1 296 ? 3.885 -4.150 -22.188 1.00 93.50 296 PRO A O 1
ATOM 2110 N N . LEU A 1 297 ? 5.996 -4.696 -22.711 1.00 94.50 297 LEU A N 1
ATOM 2111 C CA . LEU A 1 297 ? 6.660 -3.674 -21.913 1.00 94.50 297 LEU A CA 1
ATOM 2112 C C . LEU A 1 297 ? 7.529 -2.813 -22.831 1.00 94.50 297 LEU A C 1
ATOM 2114 O O . LEU A 1 297 ? 8.587 -3.265 -23.266 1.00 94.50 297 LEU A O 1
ATOM 2118 N N . ASN A 1 298 ? 7.136 -1.561 -23.058 1.00 92.81 298 ASN A N 1
ATOM 2119 C CA . ASN A 1 298 ? 7.917 -0.622 -23.865 1.00 92.81 298 ASN A CA 1
ATOM 2120 C C . ASN A 1 298 ? 8.782 0.271 -22.983 1.00 92.81 298 ASN A C 1
ATOM 2122 O O . ASN A 1 298 ? 8.263 1.054 -22.191 1.00 92.81 298 ASN A O 1
ATOM 2126 N N . ALA A 1 299 ? 10.096 0.177 -23.160 1.00 91.44 299 ALA A N 1
ATOM 2127 C CA . ALA A 1 299 ? 11.039 1.178 -22.680 1.00 91.44 299 ALA A CA 1
ATOM 2128 C C . ALA A 1 299 ? 10.952 2.465 -23.513 1.00 91.44 299 ALA A C 1
ATOM 2130 O O . ALA A 1 299 ? 11.104 3.559 -22.979 1.00 91.44 299 ALA A O 1
ATOM 2131 N N . SER A 1 300 ? 10.683 2.328 -24.813 1.00 92.69 300 SER A N 1
ATOM 2132 C CA . SER A 1 300 ? 10.374 3.434 -25.716 1.00 92.69 300 SER A CA 1
ATOM 2133 C C . SER A 1 300 ? 9.589 2.938 -26.928 1.00 92.69 300 SER A C 1
ATOM 2135 O O . SER A 1 300 ? 9.694 1.769 -27.300 1.00 92.69 300 SER A O 1
ATOM 2137 N N . CYS A 1 301 ? 8.804 3.827 -27.535 1.00 92.69 301 CYS A N 1
ATOM 2138 C CA . CYS A 1 301 ? 8.052 3.545 -28.751 1.00 92.69 301 CYS A CA 1
ATOM 2139 C C . CYS A 1 301 ? 7.953 4.805 -29.613 1.00 92.69 301 CYS A C 1
ATOM 2141 O O . CYS A 1 301 ? 7.440 5.825 -29.140 1.00 92.69 301 CYS A O 1
ATOM 2143 N N . ASN A 1 302 ? 8.456 4.741 -30.850 1.00 91.62 302 ASN A N 1
ATOM 2144 C CA . ASN A 1 302 ? 8.442 5.841 -31.823 1.00 91.62 302 ASN A CA 1
ATOM 2145 C C . ASN A 1 302 ? 8.884 7.192 -31.228 1.00 91.62 302 ASN A C 1
ATOM 2147 O O . ASN A 1 302 ? 8.273 8.237 -31.459 1.00 91.62 302 ASN A O 1
ATOM 2151 N N . THR A 1 303 ? 9.916 7.156 -30.379 1.00 91.19 303 THR A N 1
ATOM 2152 C CA . THR A 1 303 ? 10.422 8.325 -29.651 1.00 91.19 303 THR A CA 1
ATOM 2153 C C . THR A 1 303 ? 11.940 8.246 -29.504 1.00 91.19 303 THR A C 1
ATOM 2155 O O . THR A 1 303 ? 12.487 7.219 -29.093 1.00 91.19 303 THR A O 1
ATOM 2158 N N . ALA A 1 304 ? 12.628 9.352 -29.811 1.00 93.25 304 ALA A N 1
ATOM 2159 C CA . ALA A 1 304 ? 14.083 9.444 -29.729 1.00 93.25 304 ALA A CA 1
ATOM 2160 C C . ALA A 1 304 ? 14.563 9.156 -28.299 1.00 93.25 304 ALA A C 1
ATOM 2162 O O . ALA A 1 304 ? 14.288 9.910 -27.366 1.00 93.25 304 ALA A O 1
ATOM 2163 N N . SER A 1 305 ? 15.253 8.034 -28.125 1.00 91.50 305 SER A N 1
ATOM 2164 C CA . SER A 1 305 ? 15.569 7.470 -26.809 1.00 91.50 305 SER A CA 1
ATOM 2165 C C . SER A 1 305 ? 16.767 6.516 -26.818 1.00 91.50 305 SER A C 1
ATOM 2167 O O . SER A 1 305 ? 17.255 6.167 -25.752 1.00 91.50 305 SER A O 1
ATOM 2169 N N . ALA A 1 306 ? 17.286 6.133 -27.988 1.00 94.06 306 ALA A N 1
ATOM 2170 C CA . ALA A 1 306 ? 18.425 5.235 -28.181 1.00 94.06 306 ALA A CA 1
ATOM 2171 C C . ALA A 1 306 ? 19.685 5.995 -28.636 1.00 94.06 306 ALA A C 1
ATOM 2173 O O . ALA A 1 306 ? 20.363 5.621 -29.592 1.00 94.06 306 ALA A O 1
ATOM 2174 N N . GLY A 1 307 ? 19.993 7.105 -27.959 1.00 94.50 307 GLY A N 1
ATOM 2175 C CA . GLY A 1 307 ? 21.200 7.888 -28.230 1.00 94.50 307 GLY A CA 1
ATOM 2176 C C . GLY A 1 307 ? 22.498 7.112 -27.961 1.00 94.50 307 GLY A C 1
ATOM 2177 O O . GLY A 1 307 ? 22.514 6.078 -27.290 1.00 94.50 307 GLY A O 1
ATOM 2178 N N . ALA A 1 308 ? 23.625 7.632 -28.454 1.00 94.44 308 ALA A N 1
ATOM 2179 C CA . ALA A 1 308 ? 24.929 7.022 -28.204 1.00 94.44 308 ALA A CA 1
ATOM 2180 C C . ALA A 1 308 ? 25.233 6.943 -26.696 1.00 94.44 308 ALA A C 1
ATOM 2182 O O . ALA A 1 308 ? 25.034 7.899 -25.949 1.00 94.44 308 ALA A O 1
ATOM 2183 N N . GLN A 1 309 ? 25.759 5.799 -26.264 1.00 93.12 309 GLN A N 1
ATOM 2184 C CA . GLN A 1 309 ? 26.022 5.446 -24.867 1.00 93.12 309 GLN A CA 1
ATOM 2185 C C . GLN A 1 309 ? 24.781 5.374 -23.963 1.00 93.12 309 GLN A C 1
ATOM 2187 O O . GLN A 1 309 ? 24.908 5.395 -22.733 1.00 93.12 309 GLN A O 1
ATOM 2192 N N . GLN A 1 310 ? 23.585 5.255 -24.533 1.00 94.81 310 GLN A N 1
ATOM 2193 C CA . GLN A 1 310 ? 22.373 5.039 -23.755 1.00 94.81 310 GLN A CA 1
ATOM 2194 C C . GLN A 1 310 ? 22.226 3.569 -23.340 1.00 94.81 310 GLN A C 1
ATOM 2196 O O . GLN A 1 310 ? 22.743 2.663 -24.003 1.00 94.81 310 GLN A O 1
ATOM 2201 N N . ALA A 1 311 ? 21.526 3.338 -22.226 1.00 96.25 311 ALA A N 1
ATOM 2202 C CA . ALA A 1 311 ? 21.173 2.005 -21.757 1.00 96.25 311 ALA A CA 1
ATOM 2203 C C . ALA A 1 311 ? 19.754 1.950 -21.167 1.00 96.25 311 ALA A C 1
ATOM 2205 O O . ALA A 1 311 ? 19.305 2.917 -20.546 1.00 96.25 311 ALA A O 1
ATOM 2206 N N . PHE A 1 312 ? 19.094 0.801 -21.319 1.00 96.44 312 PHE A N 1
ATOM 2207 C CA . PHE A 1 312 ? 17.847 0.440 -20.639 1.00 96.44 312 PHE A CA 1
ATOM 2208 C C . PHE A 1 312 ? 18.020 -0.898 -19.936 1.00 96.44 312 PHE A C 1
ATOM 2210 O O . PHE A 1 312 ? 18.649 -1.798 -20.483 1.00 96.44 312 PHE A O 1
ATOM 2217 N N . CYS A 1 313 ? 17.458 -1.032 -18.743 1.00 95.69 313 CYS A N 1
ATOM 2218 C CA . CYS A 1 313 ? 17.514 -2.243 -17.939 1.00 95.69 313 CYS A CA 1
ATOM 2219 C C . CYS A 1 313 ? 16.089 -2.646 -17.576 1.00 95.69 313 CYS A C 1
ATOM 2221 O O . CYS A 1 313 ? 15.334 -1.823 -17.071 1.00 95.69 313 CYS A O 1
ATOM 2223 N N . VAL A 1 314 ? 15.727 -3.902 -17.807 1.00 95.94 314 VAL A N 1
ATOM 2224 C CA . VAL A 1 314 ? 14.414 -4.473 -17.506 1.00 95.94 314 VAL A CA 1
ATOM 2225 C C . VAL A 1 314 ? 14.593 -5.657 -16.559 1.00 95.94 314 VAL A C 1
ATOM 2227 O O . VAL A 1 314 ? 15.504 -6.468 -16.719 1.00 95.94 314 VAL A O 1
ATOM 2230 N N . PHE A 1 315 ? 13.721 -5.744 -15.563 1.00 93.25 315 PHE A N 1
ATOM 2231 C CA . PHE A 1 315 ? 13.796 -6.664 -14.439 1.00 93.25 315 PHE A CA 1
ATOM 2232 C C . PHE A 1 315 ? 12.524 -7.501 -14.341 1.00 93.25 315 PHE A C 1
ATOM 2234 O O . PHE A 1 315 ? 11.409 -6.968 -14.329 1.00 93.25 315 PHE A O 1
ATOM 2241 N N . GLU A 1 316 ? 12.696 -8.815 -14.229 1.00 92.31 316 GLU A N 1
ATOM 2242 C CA . GLU A 1 316 ? 11.604 -9.746 -13.947 1.00 92.31 316 GLU A CA 1
ATOM 2243 C C . GLU A 1 316 ? 10.990 -9.461 -12.557 1.00 92.31 316 GLU A C 1
ATOM 2245 O O . GLU A 1 316 ? 11.739 -9.108 -11.642 1.00 92.31 316 GLU A O 1
ATOM 2250 N N . PRO A 1 317 ? 9.664 -9.630 -12.346 1.00 87.25 317 PRO A N 1
ATOM 2251 C CA . PRO A 1 317 ? 8.990 -9.348 -11.070 1.00 87.25 317 PRO A CA 1
ATOM 2252 C C . PRO A 1 317 ? 9.684 -9.888 -9.813 1.00 87.25 317 PRO A C 1
ATOM 2254 O O . PRO A 1 317 ? 9.691 -9.227 -8.780 1.00 87.25 317 PRO A O 1
ATOM 2257 N N . GLY A 1 318 ? 10.276 -11.084 -9.894 1.00 86.25 318 GLY A N 1
ATOM 2258 C CA . GLY A 1 318 ? 10.955 -11.725 -8.763 1.00 86.25 318 GLY A CA 1
ATOM 2259 C C . GLY A 1 318 ? 12.376 -11.224 -8.490 1.00 86.25 318 GLY A C 1
ATOM 2260 O O . GLY A 1 318 ? 12.948 -11.592 -7.471 1.00 86.25 318 GLY A O 1
ATOM 2261 N N . ASN A 1 319 ? 12.948 -10.410 -9.382 1.00 87.62 319 ASN A N 1
ATOM 2262 C CA . ASN A 1 319 ? 14.358 -10.014 -9.371 1.00 87.62 319 ASN A CA 1
ATOM 2263 C C . ASN A 1 319 ? 14.533 -8.505 -9.612 1.00 87.62 319 ASN A C 1
ATOM 2265 O O . ASN A 1 319 ? 15.449 -8.076 -10.308 1.00 87.62 319 ASN A O 1
ATOM 2269 N N . GLN A 1 320 ? 13.642 -7.679 -9.067 1.00 86.62 320 GLN A N 1
ATOM 2270 C CA . GLN A 1 320 ? 13.761 -6.222 -9.156 1.00 86.62 320 GLN A CA 1
ATOM 2271 C C . GLN A 1 320 ? 14.760 -5.687 -8.114 1.00 86.62 320 GLN A C 1
ATOM 2273 O O . GLN A 1 320 ? 14.879 -6.276 -7.035 1.00 86.62 320 GLN A O 1
ATOM 2278 N N . PRO A 1 321 ? 15.479 -4.578 -8.386 1.00 77.94 321 PRO A N 1
ATOM 2279 C CA . PRO A 1 321 ? 16.373 -3.976 -7.406 1.00 77.94 321 PRO A CA 1
ATOM 2280 C C . PRO A 1 321 ? 15.605 -3.600 -6.138 1.00 77.94 321 PRO A C 1
ATOM 2282 O O . PRO A 1 321 ? 14.639 -2.837 -6.187 1.00 77.94 321 PRO A O 1
ATOM 2285 N N . SER A 1 322 ? 16.051 -4.102 -4.987 1.00 67.88 322 SER A N 1
ATOM 2286 C CA . SER A 1 322 ? 15.565 -3.632 -3.694 1.00 67.88 322 SER A CA 1
ATOM 2287 C C . SER A 1 322 ? 16.199 -2.275 -3.408 1.00 67.88 322 SER A C 1
ATOM 2289 O O . SER A 1 322 ? 17.353 -2.200 -2.982 1.00 67.88 322 SER A O 1
ATOM 2291 N N . ILE A 1 323 ? 15.465 -1.199 -3.668 1.00 65.44 323 ILE A N 1
ATOM 2292 C CA . ILE A 1 323 ? 15.910 0.148 -3.317 1.00 65.44 323 ILE A CA 1
ATOM 2293 C C . ILE A 1 323 ? 15.491 0.383 -1.863 1.00 65.44 323 ILE A C 1
ATOM 2295 O O . ILE A 1 323 ? 14.291 0.321 -1.568 1.00 65.44 323 ILE A O 1
ATOM 2299 N N . PRO A 1 324 ? 16.439 0.610 -0.931 1.00 68.94 324 PRO A N 1
ATOM 2300 C CA . PRO A 1 324 ? 16.093 0.957 0.439 1.00 68.94 324 PRO A CA 1
ATOM 2301 C C . PRO A 1 324 ? 15.127 2.138 0.427 1.00 68.94 324 PRO A C 1
ATOM 2303 O O . PRO A 1 324 ? 15.333 3.095 -0.313 1.00 68.94 324 PRO A O 1
ATOM 2306 N N . THR A 1 325 ? 14.056 2.078 1.210 1.00 76.19 325 THR A N 1
ATOM 2307 C CA . THR A 1 325 ? 13.134 3.211 1.337 1.00 76.19 325 THR A CA 1
ATOM 2308 C C . THR A 1 325 ? 13.488 4.010 2.571 1.00 76.19 325 THR A C 1
ATOM 2310 O O . THR A 1 325 ? 13.513 3.475 3.680 1.00 76.19 325 THR A O 1
ATOM 2313 N N . ALA A 1 326 ? 13.745 5.298 2.378 1.00 84.69 326 ALA A N 1
ATOM 2314 C CA . ALA A 1 326 ? 13.824 6.255 3.458 1.00 84.69 326 ALA A CA 1
ATOM 2315 C C . ALA A 1 326 ? 12.398 6.515 3.955 1.00 84.69 326 ALA A C 1
ATOM 2317 O O . ALA A 1 326 ? 11.608 7.186 3.295 1.00 84.69 326 ALA A O 1
ATOM 2318 N N . GLN A 1 327 ? 12.065 5.948 5.115 1.00 87.25 327 GLN A N 1
ATOM 2319 C CA . GLN A 1 327 ? 10.819 6.252 5.816 1.00 87.25 327 GLN A CA 1
ATOM 2320 C C . GLN A 1 327 ? 10.902 7.692 6.315 1.00 87.25 327 GLN A C 1
ATOM 2322 O O . GLN A 1 327 ? 11.611 7.969 7.281 1.00 87.25 327 GLN A O 1
ATOM 2327 N N . VAL A 1 328 ? 10.241 8.619 5.627 1.00 90.50 328 VAL A N 1
ATOM 2328 C CA . VAL A 1 328 ? 10.288 10.029 6.006 1.00 90.50 328 VAL A CA 1
ATOM 2329 C C . VAL A 1 328 ? 9.435 10.284 7.234 1.00 90.50 328 VAL A C 1
ATOM 2331 O O . VAL A 1 328 ? 8.415 9.630 7.468 1.00 90.50 328 VAL A O 1
ATOM 2334 N N . ARG A 1 329 ? 9.845 11.283 8.007 1.00 91.88 329 ARG A N 1
ATOM 2335 C CA . ARG A 1 329 ? 9.056 11.800 9.117 1.00 91.88 329 ARG A CA 1
ATOM 2336 C C . ARG A 1 329 ? 8.028 12.776 8.568 1.00 91.88 329 ARG A C 1
ATOM 2338 O O . ARG A 1 329 ? 8.399 13.866 8.139 1.00 91.88 329 ARG A O 1
ATOM 2345 N N . LEU A 1 330 ? 6.751 12.399 8.581 1.00 92.44 330 LEU A N 1
ATOM 2346 C CA . LEU A 1 330 ? 5.654 13.315 8.266 1.00 92.44 330 LEU A CA 1
ATOM 2347 C C . LEU A 1 330 ? 5.391 14.220 9.469 1.00 92.44 330 LEU A C 1
ATOM 2349 O O . LEU A 1 330 ? 5.091 13.746 10.561 1.00 92.44 330 LEU A O 1
ATOM 2353 N N . GLU A 1 331 ? 5.483 15.534 9.283 1.00 91.19 331 GLU A N 1
ATOM 2354 C CA . GLU A 1 331 ? 5.270 16.474 10.388 1.00 91.19 331 GLU A CA 1
ATOM 2355 C C . GLU A 1 331 ? 3.783 16.700 10.679 1.00 91.19 331 GLU A C 1
ATOM 2357 O O . GLU A 1 331 ? 3.391 17.012 11.802 1.00 91.19 331 GLU A O 1
ATOM 2362 N N . THR A 1 332 ? 2.932 16.531 9.671 1.00 87.62 332 THR A N 1
ATOM 2363 C CA . THR A 1 332 ? 1.476 16.594 9.808 1.00 87.62 332 THR A CA 1
ATOM 2364 C C . THR A 1 332 ? 0.867 15.507 8.927 1.00 87.62 332 THR A C 1
ATOM 2366 O O . THR A 1 332 ? 0.574 15.768 7.763 1.00 87.62 332 THR A O 1
ATOM 2369 N N . PRO A 1 333 ? 0.701 14.271 9.434 1.00 92.62 333 PRO A N 1
ATOM 2370 C CA . PRO A 1 333 ? 0.141 13.175 8.643 1.00 92.62 333 PRO A CA 1
ATOM 2371 C C . PRO A 1 333 ? -1.358 13.356 8.350 1.00 92.62 333 PRO A C 1
ATOM 2373 O O . PRO A 1 333 ? -1.861 12.756 7.405 1.00 92.62 333 PRO A O 1
ATOM 2376 N N . THR A 1 334 ? -2.071 14.183 9.128 1.00 95.56 334 THR A N 1
ATOM 2377 C CA . THR A 1 334 ? -3.532 14.386 9.041 1.00 95.56 334 THR A CA 1
ATOM 2378 C C . THR A 1 334 ? -3.962 15.857 8.876 1.00 95.56 334 THR A C 1
ATOM 2380 O O . THR A 1 334 ? -4.747 16.371 9.692 1.00 95.56 334 THR A O 1
ATOM 2383 N N . PRO A 1 335 ? -3.473 16.593 7.854 1.00 95.44 335 PRO A N 1
ATOM 2384 C CA . PRO A 1 335 ? -3.835 17.993 7.658 1.00 95.44 335 PRO A CA 1
ATOM 2385 C C . PRO A 1 335 ? -5.351 18.172 7.515 1.00 95.44 335 PRO A C 1
ATOM 2387 O O . PRO A 1 335 ? -6.047 17.394 6.852 1.00 95.44 335 PRO A O 1
ATOM 2390 N N . ILE A 1 336 ? -5.857 19.229 8.148 1.00 95.56 336 ILE A N 1
ATOM 2391 C CA . ILE A 1 336 ? -7.256 19.643 8.056 1.00 95.56 336 ILE A CA 1
ATOM 2392 C C . ILE A 1 336 ? -7.474 20.442 6.770 1.00 95.56 336 ILE A C 1
ATOM 2394 O O . ILE A 1 336 ? -6.680 21.320 6.433 1.00 95.56 336 ILE A O 1
ATOM 2398 N N . LEU A 1 337 ? -8.564 20.164 6.056 1.00 94.81 337 LEU A N 1
ATOM 2399 C CA . LEU A 1 337 ? -8.936 20.938 4.873 1.00 94.81 337 LEU A CA 1
ATOM 2400 C C . LEU A 1 337 ? -9.529 22.300 5.250 1.00 94.81 337 LEU A C 1
ATOM 2402 O O . LEU A 1 337 ? -9.433 23.227 4.463 1.00 94.81 337 LEU A O 1
ATOM 2406 N N . GLY A 1 338 ? -10.105 22.457 6.443 1.00 90.62 338 GLY A N 1
ATOM 2407 C CA . GLY A 1 338 ? -10.864 23.647 6.852 1.00 90.62 338 GLY A CA 1
ATOM 2408 C C . GLY A 1 338 ? -12.320 23.533 6.388 1.00 90.62 338 GLY A C 1
ATOM 2409 O O . GLY A 1 338 ? -12.928 22.487 6.574 1.00 90.62 338 GLY A O 1
ATOM 2410 N N . ALA A 1 339 ? -12.880 24.573 5.762 1.00 91.75 339 ALA A N 1
ATOM 2411 C CA . ALA A 1 339 ? -14.194 24.518 5.088 1.00 91.75 339 ALA A CA 1
ATOM 2412 C C . ALA A 1 339 ? -14.395 23.328 4.108 1.00 91.75 339 ALA A C 1
ATOM 2414 O O . ALA A 1 339 ? -13.439 22.726 3.605 1.00 91.75 339 ALA A O 1
ATOM 2415 N N . SER A 1 340 ? -15.660 23.037 3.803 1.00 93.19 340 SER A N 1
ATOM 2416 C CA . SER A 1 340 ? -16.073 21.986 2.867 1.00 93.19 340 SER A CA 1
ATOM 2417 C C . SER A 1 340 ? -15.473 22.150 1.463 1.00 93.19 340 SER A C 1
ATOM 2419 O O . SER A 1 340 ? -15.253 23.260 0.976 1.00 93.19 340 SER A O 1
ATOM 2421 N N . VAL A 1 341 ? -15.230 21.026 0.783 1.00 95.69 341 VAL A N 1
ATOM 2422 C CA . VAL A 1 341 ? -14.825 20.988 -0.629 1.00 95.69 341 VAL A CA 1
ATOM 2423 C C . VAL A 1 341 ? -16.042 20.601 -1.462 1.00 95.69 341 VAL A C 1
ATOM 2425 O O . VAL A 1 341 ? -16.463 19.442 -1.458 1.00 95.69 341 VAL A O 1
ATOM 2428 N N . ALA A 1 342 ? -16.635 21.573 -2.157 1.00 96.62 342 ALA A N 1
ATOM 2429 C CA . ALA A 1 342 ? -17.787 21.345 -3.028 1.00 96.62 342 ALA A CA 1
ATOM 2430 C C . ALA A 1 342 ? -17.458 20.379 -4.182 1.00 96.62 342 ALA A C 1
ATOM 2432 O O . ALA A 1 342 ? -16.299 20.240 -4.574 1.00 96.62 342 ALA A O 1
ATOM 2433 N N . ALA A 1 343 ? -18.479 19.723 -4.739 1.00 95.31 343 ALA A N 1
ATOM 2434 C CA . ALA A 1 343 ? -18.325 18.876 -5.922 1.00 95.31 343 ALA A CA 1
ATOM 2435 C C . ALA A 1 343 ? -17.667 19.660 -7.076 1.00 95.31 343 ALA A C 1
ATOM 2437 O O . ALA A 1 343 ? -18.004 20.818 -7.325 1.00 95.31 343 ALA A O 1
ATOM 2438 N N . GLY A 1 344 ? -16.687 19.051 -7.743 1.00 94.88 344 GLY A N 1
ATOM 2439 C CA . GLY A 1 344 ? -15.890 19.667 -8.808 1.00 94.88 344 GLY A CA 1
ATOM 2440 C C . GLY A 1 344 ? -14.842 20.686 -8.340 1.00 94.88 344 GLY A C 1
ATOM 2441 O O . GLY A 1 344 ? -14.033 21.126 -9.153 1.00 94.88 344 GLY A O 1
ATOM 2442 N N . SER A 1 345 ? -14.821 21.051 -7.054 1.00 97.25 345 SER A N 1
ATOM 2443 C CA . SER A 1 345 ? -13.850 21.995 -6.486 1.00 97.25 345 SER A CA 1
ATOM 2444 C C . SER A 1 345 ? -12.633 21.278 -5.903 1.00 97.25 345 SER A C 1
ATOM 2446 O O . SER A 1 345 ? -12.662 20.070 -5.660 1.00 97.25 345 SER A O 1
ATOM 2448 N N . SER A 1 346 ? -11.572 22.038 -5.633 1.00 96.44 346 SER A N 1
ATOM 2449 C CA . SER A 1 346 ? -10.338 21.519 -5.039 1.00 96.44 346 SER A CA 1
ATOM 2450 C C . SER A 1 346 ? -9.881 22.352 -3.855 1.00 96.44 346 SER A C 1
ATOM 2452 O O . SER A 1 346 ? -10.185 23.544 -3.767 1.00 96.44 346 SER A O 1
ATOM 2454 N N . ARG A 1 347 ? -9.099 21.737 -2.966 1.00 96.44 347 ARG A N 1
ATOM 2455 C CA . ARG A 1 347 ? -8.438 22.440 -1.870 1.00 96.44 347 ARG A CA 1
ATOM 2456 C C . ARG A 1 347 ? -7.034 21.922 -1.621 1.00 96.44 347 ARG A C 1
ATOM 2458 O O . ARG A 1 347 ? -6.819 20.716 -1.606 1.00 96.44 347 ARG A O 1
ATOM 2465 N N . SER A 1 348 ? -6.102 22.841 -1.397 1.00 95.31 348 SER A N 1
ATOM 2466 C CA . SER A 1 348 ? -4.703 22.499 -1.162 1.00 95.31 348 SER A CA 1
ATOM 2467 C C . SER A 1 348 ? -4.370 22.396 0.320 1.00 95.31 348 SER A C 1
ATOM 2469 O O . SER A 1 348 ? -4.832 23.200 1.129 1.00 95.31 348 SER A O 1
ATOM 2471 N N . VAL A 1 349 ? -3.507 21.439 0.641 1.00 96.31 349 VAL A N 1
ATOM 2472 C CA . VAL A 1 349 ? -2.801 21.312 1.917 1.00 96.31 349 VAL A CA 1
ATOM 2473 C C . VAL A 1 349 ? -1.302 21.256 1.656 1.00 96.31 349 VAL A C 1
ATOM 2475 O O . VAL A 1 349 ? -0.872 20.854 0.576 1.00 96.31 349 VAL A O 1
ATOM 2478 N N . ASN A 1 350 ? -0.506 21.650 2.644 1.00 95.56 350 ASN A N 1
ATOM 2479 C CA . ASN A 1 350 ? 0.940 21.468 2.608 1.00 95.56 350 ASN A CA 1
ATOM 2480 C C . ASN A 1 350 ? 1.302 20.264 3.469 1.00 95.56 350 ASN A C 1
ATOM 2482 O O . ASN A 1 350 ? 0.950 20.221 4.648 1.00 95.56 350 ASN A O 1
ATOM 2486 N N . LEU A 1 351 ? 1.988 19.299 2.866 1.00 95.06 351 LEU A N 1
ATOM 2487 C CA . LEU A 1 351 ? 2.554 18.153 3.553 1.00 95.06 351 LEU A CA 1
ATOM 2488 C C . LEU A 1 351 ? 4.037 18.419 3.797 1.00 95.06 351 LEU A C 1
ATOM 2490 O O . LEU A 1 351 ? 4.843 18.358 2.869 1.00 95.06 351 LEU A O 1
ATOM 2494 N N . ASP A 1 352 ? 4.376 18.729 5.042 1.00 95.12 352 ASP A N 1
ATOM 2495 C CA . ASP A 1 352 ? 5.760 18.936 5.459 1.00 95.12 352 ASP A CA 1
ATOM 2496 C C . ASP A 1 352 ? 6.351 17.610 5.949 1.00 95.12 352 ASP A C 1
ATOM 2498 O O . ASP A 1 352 ? 5.720 16.881 6.724 1.00 95.12 352 ASP A O 1
ATOM 2502 N N . PHE A 1 353 ? 7.557 17.285 5.489 1.00 94.25 353 PHE A N 1
ATOM 2503 C CA . PHE A 1 353 ? 8.245 16.047 5.840 1.00 94.25 353 PHE A CA 1
ATOM 2504 C C . PHE A 1 353 ? 9.759 16.225 5.927 1.00 94.25 353 PHE A C 1
ATOM 2506 O O . PHE A 1 353 ? 10.341 17.101 5.286 1.00 94.25 353 PHE A O 1
ATOM 2513 N N . GLN A 1 354 ? 10.401 15.369 6.720 1.00 94.38 354 GLN A N 1
ATOM 2514 C CA . GLN A 1 354 ? 11.849 15.347 6.900 1.00 94.38 354 GLN A CA 1
ATOM 2515 C C . GLN A 1 354 ? 12.440 14.020 6.423 1.00 94.38 354 GLN A C 1
ATOM 2517 O O . GLN A 1 354 ? 11.945 12.944 6.771 1.00 94.38 354 GLN A O 1
ATOM 2522 N N . ILE A 1 355 ? 13.540 14.099 5.674 1.00 93.81 355 ILE A N 1
ATOM 2523 C CA . ILE A 1 355 ? 14.357 12.934 5.335 1.00 93.81 355 ILE A CA 1
ATOM 2524 C C . ILE A 1 355 ? 15.173 12.536 6.575 1.00 93.81 355 ILE A C 1
ATOM 2526 O O . ILE A 1 355 ? 15.864 13.392 7.130 1.00 93.81 355 ILE A O 1
ATOM 2530 N N . PRO A 1 356 ? 15.160 11.269 7.028 1.00 91.38 356 PRO A N 1
ATOM 2531 C CA . PRO A 1 356 ? 15.970 10.850 8.169 1.00 91.38 356 PRO A CA 1
ATOM 2532 C C . PRO A 1 356 ? 17.454 11.143 7.942 1.00 91.38 356 PRO A C 1
ATOM 2534 O O . PRO A 1 356 ? 17.973 10.922 6.850 1.00 91.38 356 PRO A O 1
ATOM 2537 N N . THR A 1 357 ? 18.172 11.577 8.979 1.00 91.56 357 THR A N 1
ATOM 2538 C CA . THR A 1 357 ? 19.634 11.779 8.906 1.00 91.56 357 THR A CA 1
ATOM 2539 C C . THR A 1 357 ? 20.394 10.478 8.632 1.00 91.56 357 THR A C 1
ATOM 2541 O O . THR A 1 357 ? 21.507 10.517 8.118 1.00 91.56 357 THR A O 1
ATOM 2544 N N . SER A 1 358 ? 19.783 9.332 8.947 1.00 89.75 358 SER A N 1
ATOM 2545 C CA . SER A 1 358 ? 20.288 7.983 8.681 1.00 89.75 358 SER A CA 1
ATOM 2546 C C . SER A 1 358 ? 19.910 7.429 7.303 1.00 89.75 358 SER A C 1
ATOM 2548 O O . SER A 1 358 ? 20.273 6.292 6.996 1.00 89.75 358 SER A O 1
ATOM 2550 N N . ALA A 1 359 ? 19.165 8.175 6.480 1.00 89.38 359 ALA A N 1
ATOM 2551 C CA . ALA A 1 359 ? 18.773 7.709 5.156 1.00 89.38 359 ALA A CA 1
ATOM 2552 C C . ALA A 1 359 ? 20.011 7.478 4.277 1.00 89.38 359 ALA A C 1
ATOM 2554 O O . ALA A 1 359 ? 20.874 8.348 4.158 1.00 89.38 359 ALA A O 1
ATOM 2555 N N . ALA A 1 360 ? 20.097 6.307 3.643 1.00 87.00 360 ALA A N 1
ATOM 2556 C CA . ALA A 1 360 ? 21.180 6.018 2.712 1.00 87.00 360 ALA A CA 1
ATOM 2557 C C . ALA A 1 360 ? 21.000 6.821 1.414 1.00 87.00 360 ALA A C 1
ATOM 2559 O O . ALA A 1 360 ? 19.877 6.995 0.932 1.00 87.00 360 ALA A O 1
ATOM 2560 N N . CYS A 1 361 ? 22.101 7.266 0.815 1.00 83.00 361 CYS A N 1
ATOM 2561 C CA . CYS A 1 361 ? 22.083 7.912 -0.494 1.00 83.00 361 CYS A CA 1
ATOM 2562 C C . CYS A 1 361 ? 21.435 6.989 -1.545 1.00 83.00 361 CYS A C 1
ATOM 2564 O O . CYS A 1 361 ? 21.657 5.777 -1.535 1.00 83.00 361 CYS A O 1
ATOM 2566 N N . GLY A 1 362 ? 20.615 7.545 -2.437 1.00 77.69 362 GLY A N 1
ATOM 2567 C CA . GLY A 1 362 ? 19.837 6.783 -3.420 1.00 77.69 362 GLY A CA 1
ATOM 2568 C C . GLY A 1 362 ? 18.567 6.111 -2.881 1.00 77.69 362 GLY A C 1
ATOM 2569 O O . GLY A 1 362 ? 17.814 5.549 -3.679 1.00 77.69 362 GLY A O 1
ATOM 2570 N N . SER A 1 363 ? 18.293 6.175 -1.569 1.00 82.88 363 SER A N 1
ATOM 2571 C CA . SER A 1 363 ? 17.069 5.594 -0.998 1.00 82.88 363 SER A CA 1
ATOM 2572 C C . SER A 1 363 ? 15.815 6.208 -1.615 1.00 82.88 363 SER A C 1
ATOM 2574 O O . SER A 1 363 ? 15.746 7.416 -1.831 1.00 82.88 363 SER A O 1
ATOM 2576 N N . ALA A 1 364 ? 14.805 5.378 -1.839 1.00 83.88 364 ALA A N 1
ATOM 2577 C CA . ALA A 1 364 ? 13.471 5.776 -2.257 1.00 83.88 364 ALA A CA 1
ATOM 2578 C C . ALA A 1 364 ? 12.807 6.688 -1.222 1.00 83.88 364 ALA A C 1
ATOM 2580 O O . ALA A 1 364 ? 12.890 6.416 -0.024 1.00 83.88 364 ALA A O 1
ATOM 2581 N N . VAL A 1 365 ? 12.079 7.703 -1.673 1.00 88.06 365 VAL A N 1
ATOM 2582 C CA . VAL A 1 365 ? 11.171 8.506 -0.849 1.00 88.06 365 VAL A CA 1
ATOM 2583 C C . VAL A 1 365 ? 9.802 8.479 -1.513 1.00 88.06 365 VAL A C 1
ATOM 2585 O O . VAL A 1 365 ? 9.632 9.030 -2.599 1.00 88.06 365 VAL A O 1
ATOM 2588 N N . ASN A 1 366 ? 8.826 7.849 -0.859 1.00 87.88 366 ASN A N 1
ATOM 2589 C CA . ASN A 1 366 ? 7.467 7.719 -1.378 1.00 87.88 366 ASN A CA 1
ATOM 2590 C C . ASN A 1 366 ? 6.454 8.214 -0.352 1.00 87.88 366 ASN A C 1
ATOM 2592 O O . ASN A 1 366 ? 6.527 7.839 0.819 1.00 87.88 366 ASN A O 1
ATOM 2596 N N . LEU A 1 367 ? 5.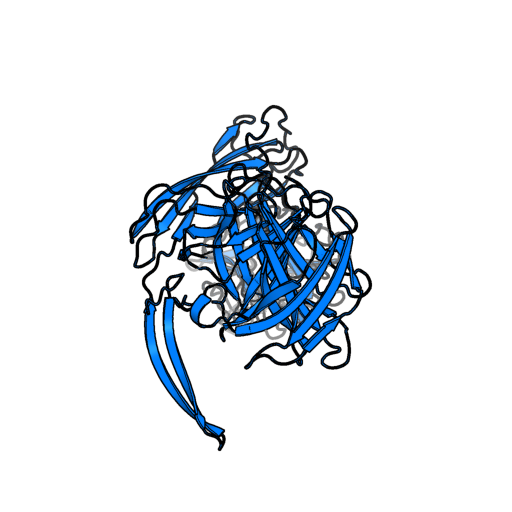482 9.004 -0.801 1.00 92.31 367 LEU A N 1
ATOM 2597 C CA . LEU A 1 367 ? 4.353 9.440 0.017 1.00 92.31 367 LEU A CA 1
ATOM 2598 C C . LEU A 1 367 ? 3.048 9.135 -0.699 1.00 92.31 367 LEU A C 1
ATOM 2600 O O . LEU A 1 367 ? 2.884 9.448 -1.880 1.00 92.31 367 LEU A O 1
ATOM 2604 N N . ASP A 1 368 ? 2.100 8.599 0.058 1.00 92.06 368 ASP A N 1
ATOM 2605 C CA . ASP A 1 368 ? 0.756 8.295 -0.401 1.00 92.06 368 ASP A CA 1
ATOM 2606 C C . ASP A 1 368 ? -0.255 9.208 0.281 1.00 92.06 368 ASP A C 1
ATOM 2608 O O . ASP A 1 368 ? -0.217 9.410 1.494 1.00 92.06 368 ASP A O 1
ATOM 2612 N N . TYR A 1 369 ? -1.222 9.688 -0.494 1.00 95.62 369 TYR A N 1
ATOM 2613 C CA . TYR A 1 369 ? -2.543 10.003 0.028 1.00 95.62 369 TYR A CA 1
ATOM 2614 C C . TYR A 1 369 ? -3.279 8.683 0.264 1.00 95.62 369 TYR A C 1
ATOM 2616 O O . TYR A 1 369 ? -3.389 7.869 -0.654 1.00 95.62 369 TYR A O 1
ATOM 2624 N N . VAL A 1 370 ? -3.765 8.454 1.483 1.00 95.25 370 VAL A N 1
ATOM 2625 C CA . VAL A 1 370 ? -4.420 7.197 1.876 1.00 95.25 370 VAL A CA 1
ATOM 2626 C C . VAL A 1 370 ? -5.938 7.331 1.806 1.00 95.25 370 VAL A C 1
ATOM 2628 O O . VAL A 1 370 ? -6.603 6.527 1.152 1.00 95.25 370 VAL A O 1
ATOM 2631 N N . ALA A 1 371 ? -6.485 8.333 2.495 1.00 97.12 371 ALA A N 1
ATOM 2632 C CA . ALA A 1 371 ? -7.919 8.577 2.601 1.00 97.12 371 ALA A CA 1
ATOM 2633 C C . ALA A 1 371 ? -8.204 9.986 3.140 1.00 97.12 371 ALA A C 1
ATOM 2635 O O . ALA A 1 371 ? -7.320 10.659 3.665 1.00 97.12 371 ALA A O 1
ATOM 2636 N N . SER A 1 372 ? -9.462 10.406 3.091 1.00 97.38 372 SER A N 1
ATOM 2637 C CA . SER A 1 372 ? -9.985 11.550 3.835 1.00 97.38 372 SER A CA 1
ATOM 2638 C C . SER A 1 372 ? -11.209 11.147 4.637 1.00 97.38 372 SER A C 1
ATOM 2640 O O . SER A 1 372 ? -12.010 10.351 4.151 1.00 97.38 372 SER A O 1
ATOM 2642 N N . ALA A 1 373 ? -11.374 11.710 5.831 1.00 96.12 373 ALA A N 1
ATOM 2643 C CA . ALA A 1 373 ? -12.522 11.438 6.686 1.00 96.12 373 ALA A CA 1
ATOM 2644 C C . ALA A 1 373 ? -12.972 12.675 7.472 1.00 96.12 373 ALA A C 1
ATOM 2646 O O . ALA A 1 373 ? -12.188 13.576 7.782 1.00 96.12 373 ALA A O 1
ATOM 2647 N N . SER A 1 374 ? -14.257 12.676 7.794 1.00 93.44 374 SER A N 1
ATOM 2648 C CA . SER A 1 374 ? -14.947 13.553 8.737 1.00 93.44 374 SER A CA 1
ATOM 2649 C C . SER A 1 374 ? -15.972 12.711 9.503 1.00 93.44 374 SER A C 1
ATOM 2651 O O . SER A 1 374 ? -16.167 11.544 9.162 1.00 93.44 374 SER A O 1
ATOM 2653 N N . GLY A 1 375 ? -16.679 13.294 10.474 1.00 88.31 375 GLY A N 1
ATOM 2654 C CA . GLY A 1 375 ? -17.765 12.594 11.167 1.00 88.31 375 GLY A CA 1
ATOM 2655 C C . GLY A 1 375 ? -18.757 11.965 10.180 1.00 88.31 375 GLY A C 1
ATOM 2656 O O . GLY A 1 375 ? -19.410 12.660 9.399 1.00 88.31 375 GLY A O 1
ATOM 2657 N N . GLY A 1 376 ? -18.830 10.639 10.183 1.00 87.44 376 GLY A N 1
ATOM 2658 C CA . GLY A 1 376 ? -19.763 9.825 9.424 1.00 87.44 376 GLY A CA 1
ATOM 2659 C C . GLY A 1 376 ? -19.494 9.643 7.931 1.00 87.44 376 GLY A C 1
ATOM 2660 O O . GLY A 1 376 ? -20.265 8.932 7.285 1.00 87.44 376 GLY A O 1
ATOM 2661 N N . ILE A 1 377 ? -18.451 10.256 7.362 1.00 90.88 377 ILE A N 1
ATOM 2662 C CA . ILE A 1 377 ? -18.201 10.251 5.911 1.00 90.88 377 ILE A CA 1
ATOM 2663 C C . ILE A 1 377 ? -16.701 10.135 5.622 1.00 90.88 377 ILE A C 1
ATOM 2665 O O . ILE A 1 377 ? -15.882 10.788 6.265 1.00 90.88 377 ILE A O 1
ATOM 2669 N N . PHE A 1 378 ? -16.338 9.359 4.601 1.00 94.44 378 PHE A N 1
ATOM 2670 C CA . PHE A 1 378 ? -14.970 9.225 4.117 1.00 94.44 378 PHE A CA 1
ATOM 2671 C C . PHE A 1 378 ? -14.867 9.110 2.589 1.00 94.44 378 PHE A C 1
ATOM 2673 O O . PHE A 1 378 ? -15.832 8.829 1.879 1.00 94.44 378 PHE A O 1
ATOM 2680 N N . SER A 1 379 ? -13.639 9.279 2.099 1.00 95.38 379 SER A N 1
ATOM 2681 C CA . SER A 1 379 ? -13.179 8.971 0.743 1.00 95.38 379 SER A CA 1
ATOM 2682 C C . SER A 1 379 ? -11.866 8.191 0.846 1.00 95.38 379 SER A C 1
ATOM 2684 O O . SER A 1 379 ? -10.921 8.691 1.445 1.00 95.38 379 SER A O 1
ATOM 2686 N N . ALA A 1 380 ? -11.785 6.981 0.287 1.00 92.56 380 ALA A N 1
ATOM 2687 C CA . ALA A 1 380 ? -10.633 6.076 0.444 1.00 92.56 380 ALA A CA 1
ATOM 2688 C C . ALA A 1 380 ? -9.907 5.789 -0.889 1.00 92.56 380 ALA A C 1
ATOM 2690 O O . ALA A 1 380 ? -9.635 4.641 -1.249 1.00 92.56 380 ALA A O 1
ATOM 2691 N N . GLU A 1 381 ? -9.609 6.853 -1.635 1.00 85.88 381 GLU A N 1
ATOM 2692 C CA . GLU A 1 381 ? -8.971 6.816 -2.958 1.00 85.88 381 GLU A CA 1
ATOM 2693 C C . GLU A 1 381 ? -7.440 6.919 -2.838 1.00 85.88 381 GLU A C 1
ATOM 2695 O O . GLU A 1 381 ? -6.853 7.964 -3.124 1.00 85.88 381 GLU A O 1
ATOM 2700 N N . ARG A 1 382 ? -6.784 5.840 -2.379 1.00 87.38 382 ARG A N 1
ATOM 2701 C CA . ARG A 1 382 ? -5.317 5.821 -2.204 1.00 87.38 382 ARG A CA 1
ATOM 2702 C C . ARG A 1 382 ? -4.599 6.202 -3.504 1.00 87.38 382 ARG A C 1
ATOM 2704 O O . ARG A 1 382 ? -4.861 5.604 -4.548 1.00 87.38 382 ARG A O 1
ATOM 2711 N N . LYS A 1 383 ? -3.640 7.126 -3.423 1.00 86.94 383 LYS A N 1
ATOM 2712 C CA . LYS A 1 383 ? -2.837 7.593 -4.560 1.00 86.94 383 LYS A CA 1
ATOM 2713 C C . LYS A 1 383 ? -1.429 7.990 -4.122 1.00 86.94 383 LYS A C 1
ATOM 2715 O O . LYS A 1 383 ? -1.278 8.683 -3.121 1.00 86.94 383 LYS A O 1
ATOM 2720 N N . VAL A 1 384 ? -0.421 7.612 -4.909 1.00 89.06 384 VAL A N 1
ATOM 2721 C CA . VAL A 1 384 ? 0.953 8.108 -4.737 1.00 89.06 384 VAL A CA 1
ATOM 2722 C C . VAL A 1 384 ? 0.964 9.606 -5.039 1.00 89.06 384 VAL A C 1
ATOM 2724 O O . VAL A 1 384 ? 0.564 10.028 -6.126 1.00 89.06 384 VAL A O 1
ATOM 2727 N N . VAL A 1 385 ? 1.384 10.412 -4.068 1.00 91.75 385 VAL A N 1
ATOM 2728 C CA . VAL A 1 385 ? 1.491 11.875 -4.189 1.00 91.75 385 VAL A CA 1
ATOM 2729 C C . VAL A 1 385 ? 2.936 12.339 -4.301 1.00 91.75 385 VAL A C 1
ATOM 2731 O O . VAL A 1 385 ? 3.183 13.435 -4.784 1.00 91.75 385 VAL A O 1
ATOM 2734 N N . PHE A 1 386 ? 3.901 11.513 -3.910 1.00 90.88 386 PHE A N 1
ATOM 2735 C CA . PHE A 1 386 ? 5.312 11.802 -4.119 1.00 90.88 386 PHE A CA 1
ATOM 2736 C C . PHE A 1 386 ? 6.089 10.515 -4.360 1.00 90.88 386 PHE A C 1
ATOM 2738 O O . PHE A 1 386 ? 5.871 9.526 -3.663 1.00 90.88 386 PHE A O 1
ATOM 2745 N N . SER A 1 387 ? 7.003 10.557 -5.324 1.00 87.06 387 SER A N 1
ATOM 2746 C CA . SER A 1 387 ? 7.983 9.511 -5.601 1.00 87.06 387 SER A CA 1
ATOM 2747 C C . SER A 1 387 ? 9.275 10.198 -6.019 1.00 87.06 387 SER A C 1
ATOM 2749 O O . SER A 1 387 ? 9.302 10.911 -7.021 1.00 87.06 387 SER A O 1
ATOM 2751 N N . GLY A 1 388 ? 10.335 9.989 -5.252 1.00 84.06 388 GLY A N 1
ATOM 2752 C CA . GLY A 1 388 ? 11.656 10.544 -5.514 1.00 84.06 388 GLY A CA 1
ATOM 2753 C C . GLY A 1 388 ? 12.739 9.732 -4.821 1.00 84.06 388 GLY A C 1
ATOM 2754 O O . GLY A 1 388 ? 12.482 8.654 -4.283 1.00 84.06 388 GLY A O 1
ATOM 2755 N N . ASN A 1 389 ? 13.958 10.261 -4.814 1.00 85.69 389 ASN A N 1
ATOM 2756 C CA . ASN A 1 389 ? 15.104 9.601 -4.206 1.00 85.69 389 ASN A CA 1
ATOM 2757 C C . ASN A 1 389 ? 15.907 10.597 -3.371 1.00 85.69 389 ASN A C 1
ATOM 2759 O O . ASN A 1 389 ? 16.039 11.767 -3.731 1.00 85.69 389 ASN A O 1
ATOM 2763 N N . VAL A 1 390 ? 16.500 10.096 -2.290 1.00 87.62 390 VAL A N 1
ATOM 2764 C CA . VAL A 1 390 ? 17.640 10.749 -1.648 1.00 87.62 390 VAL A CA 1
ATOM 2765 C C . VAL A 1 390 ? 18.781 10.817 -2.666 1.00 87.62 390 VAL A C 1
ATOM 2767 O O . VAL A 1 390 ? 18.985 9.857 -3.413 1.00 87.62 390 VAL A O 1
ATOM 2770 N N . ALA A 1 391 ? 19.526 11.924 -2.690 1.00 83.00 391 ALA A N 1
ATOM 2771 C CA . ALA A 1 391 ? 20.636 12.175 -3.602 1.00 83.00 391 ALA A CA 1
ATOM 2772 C C . ALA A 1 391 ? 21.521 10.930 -3.789 1.00 83.00 391 ALA A C 1
ATOM 2774 O O . ALA A 1 391 ? 21.860 10.243 -2.822 1.00 83.00 391 ALA A O 1
ATOM 2775 N N . SER A 1 392 ? 21.891 10.622 -5.033 1.00 72.94 392 SER A N 1
ATOM 2776 C CA . SER A 1 392 ? 22.799 9.517 -5.358 1.00 72.94 392 SER A CA 1
ATOM 2777 C C . SER A 1 392 ? 24.264 9.908 -5.129 1.00 72.94 392 SER A C 1
ATOM 2779 O O . SER A 1 392 ? 24.638 11.056 -5.358 1.00 72.94 392 SER A O 1
ATOM 2781 N N . GLY A 1 393 ? 25.123 8.951 -4.762 1.00 69.12 393 GLY A N 1
ATOM 2782 C CA . GLY A 1 393 ? 26.554 9.203 -4.535 1.00 69.12 393 GLY A CA 1
ATOM 2783 C C . GLY A 1 393 ? 26.849 9.684 -3.110 1.00 69.12 393 GLY A C 1
ATOM 2784 O O . GLY A 1 393 ? 26.306 9.131 -2.160 1.00 69.12 393 GLY A O 1
ATOM 2785 N N . SER A 1 394 ? 27.725 10.681 -2.938 1.00 65.75 394 SER A N 1
ATOM 2786 C CA . SER A 1 394 ? 28.031 11.283 -1.630 1.00 65.75 394 SER A CA 1
ATOM 2787 C C . SER A 1 394 ? 26.987 12.345 -1.261 1.00 65.75 394 SER A C 1
ATOM 2789 O O . SER A 1 394 ? 27.220 13.538 -1.459 1.00 65.75 394 SER A O 1
ATOM 2791 N N . CYS A 1 395 ? 25.827 11.913 -0.762 1.00 79.94 395 CYS A N 1
ATOM 2792 C CA . CYS A 1 395 ? 24.789 12.816 -0.266 1.00 79.94 395 CYS A CA 1
ATOM 2793 C C . CYS A 1 395 ? 25.241 13.517 1.029 1.00 79.94 395 CYS A C 1
ATOM 2795 O O . CYS A 1 395 ? 25.816 12.888 1.920 1.00 79.94 395 CYS A O 1
ATOM 2797 N N . ALA A 1 396 ? 25.028 14.832 1.125 1.00 85.44 396 ALA A N 1
ATOM 2798 C CA . ALA A 1 396 ? 25.512 15.637 2.245 1.00 85.44 396 ALA A CA 1
ATOM 2799 C C . ALA A 1 396 ? 24.490 15.631 3.389 1.00 85.44 396 ALA A C 1
ATOM 2801 O O . ALA A 1 396 ? 23.440 16.253 3.280 1.00 85.44 396 ALA A O 1
ATOM 2802 N N . THR A 1 397 ? 24.780 14.944 4.498 1.00 90.69 397 THR A N 1
ATOM 2803 C CA . THR A 1 397 ? 23.877 14.944 5.659 1.00 90.69 397 THR A CA 1
ATOM 2804 C C . THR A 1 397 ? 23.761 16.342 6.270 1.00 90.69 397 THR A C 1
ATOM 2806 O O . THR A 1 397 ? 24.758 16.949 6.664 1.00 90.69 397 THR A O 1
ATOM 2809 N N . VAL A 1 398 ? 22.529 16.819 6.417 1.00 92.06 398 VAL A N 1
ATOM 2810 C CA . VAL A 1 398 ? 22.178 18.092 7.047 1.00 92.06 398 VAL A CA 1
ATOM 2811 C C . VAL A 1 398 ? 21.749 17.843 8.496 1.00 92.06 398 VAL A C 1
ATOM 2813 O O . VAL A 1 398 ? 20.878 17.024 8.764 1.00 92.06 398 VAL A O 1
ATOM 2816 N N . SER A 1 399 ? 22.348 18.542 9.463 1.00 88.56 399 SER A N 1
ATOM 2817 C CA . SER A 1 399 ? 22.071 18.348 10.902 1.00 88.56 399 SER A CA 1
ATOM 2818 C C . SER A 1 399 ? 21.364 19.528 11.579 1.00 88.56 399 SER A C 1
ATOM 2820 O O . SER A 1 399 ? 20.902 19.405 12.710 1.00 88.56 399 SER A O 1
ATOM 2822 N N . ASN A 1 400 ? 21.237 20.666 10.896 1.00 88.56 400 ASN A N 1
ATOM 2823 C CA . ASN A 1 400 ? 20.663 21.912 11.417 1.00 88.56 400 ASN A CA 1
ATOM 2824 C C . ASN A 1 400 ? 19.187 22.130 11.027 1.00 88.56 400 ASN A C 1
ATOM 2826 O O . ASN A 1 400 ? 18.683 23.243 11.158 1.00 88.56 400 ASN A O 1
ATOM 2830 N N . CYS A 1 401 ? 18.490 21.081 10.580 1.00 90.56 401 CYS A N 1
ATOM 2831 C CA . CYS A 1 401 ? 17.092 21.136 10.144 1.00 90.56 401 CYS A CA 1
ATOM 2832 C C . CYS A 1 401 ? 16.192 20.166 10.928 1.00 90.56 401 CYS A C 1
ATOM 2834 O O . CYS A 1 401 ? 15.604 19.269 10.325 1.00 90.56 401 CYS A O 1
ATOM 2836 N N . PRO A 1 402 ? 16.063 20.302 12.265 1.00 85.06 402 PRO A N 1
ATOM 2837 C CA . PRO A 1 402 ? 15.200 19.418 13.042 1.00 85.06 402 PRO A CA 1
ATOM 2838 C C . PRO A 1 402 ? 13.740 19.580 12.606 1.00 85.06 402 PRO A C 1
ATOM 2840 O O . PRO A 1 402 ? 13.260 20.697 12.390 1.00 85.06 402 PRO A O 1
ATOM 2843 N N . ALA A 1 403 ? 13.025 18.466 12.474 1.00 81.31 403 ALA A N 1
ATOM 2844 C CA . ALA A 1 403 ? 11.599 18.506 12.192 1.00 81.31 403 ALA A CA 1
ATOM 2845 C C . ALA A 1 403 ? 10.807 19.084 13.373 1.00 81.31 403 ALA A C 1
ATOM 2847 O O . ALA A 1 403 ? 11.195 18.938 14.532 1.00 81.31 403 ALA A O 1
ATOM 2848 N N . THR A 1 404 ? 9.682 19.735 13.075 1.00 81.38 404 THR A N 1
ATOM 2849 C CA . THR A 1 404 ? 8.969 20.581 14.045 1.00 81.38 404 THR A CA 1
ATOM 2850 C C . THR A 1 404 ? 7.730 19.948 14.673 1.00 81.38 404 THR A C 1
ATOM 2852 O O . THR A 1 404 ? 7.126 20.568 15.543 1.00 81.38 404 THR A O 1
ATOM 2855 N N . SER A 1 405 ? 7.351 18.718 14.305 1.00 76.44 405 SER A N 1
ATOM 2856 C CA . SER A 1 405 ? 6.182 18.078 14.924 1.00 76.44 405 SER A CA 1
ATOM 2857 C C . SER A 1 405 ? 6.469 17.564 16.336 1.00 76.44 405 SER A C 1
ATOM 2859 O O . SER A 1 405 ? 7.488 16.909 16.583 1.00 76.44 405 SER A O 1
ATOM 2861 N N . SER A 1 406 ? 5.551 17.840 17.262 1.00 77.38 406 SER A N 1
ATOM 2862 C CA . SER A 1 406 ? 5.515 17.201 18.575 1.00 77.38 406 SER A CA 1
ATOM 2863 C C . SER A 1 406 ? 4.851 15.831 18.475 1.00 77.38 406 SER A C 1
ATOM 2865 O O . SER A 1 406 ? 3.857 15.656 17.766 1.00 77.38 406 SER A O 1
ATOM 2867 N N . THR A 1 407 ? 5.371 14.858 19.219 1.00 82.88 407 THR A N 1
ATOM 2868 C CA . THR A 1 407 ? 4.695 13.570 19.389 1.00 82.88 407 THR A CA 1
ATOM 2869 C C . THR A 1 407 ? 3.395 13.781 20.160 1.00 82.88 407 THR A C 1
ATOM 2871 O O . THR A 1 407 ? 3.386 14.407 21.219 1.00 82.88 407 THR A O 1
ATOM 2874 N N . VAL A 1 408 ? 2.302 13.256 19.623 1.00 87.19 408 VAL A N 1
ATOM 2875 C CA . VAL A 1 408 ? 0.989 13.223 20.254 1.00 87.19 408 VAL A CA 1
ATOM 2876 C C . VAL A 1 408 ? 0.914 11.967 21.110 1.00 87.19 408 VAL A C 1
ATOM 2878 O O . VAL A 1 408 ? 0.975 10.844 20.603 1.00 87.19 408 VAL A O 1
ATOM 2881 N N . THR A 1 409 ? 0.776 12.162 22.417 1.00 83.75 409 THR A N 1
ATOM 2882 C CA . THR A 1 409 ? 0.430 11.083 23.340 1.00 83.75 409 THR A CA 1
ATOM 2883 C C . THR A 1 409 ? -1.076 10.891 23.288 1.00 83.75 409 THR A C 1
ATOM 2885 O O . THR A 1 409 ? -1.825 11.728 23.786 1.00 83.75 409 THR A O 1
ATOM 2888 N N . ALA A 1 410 ? -1.512 9.803 22.663 1.00 81.25 410 ALA A N 1
ATOM 2889 C CA . ALA A 1 410 ? -2.919 9.442 22.638 1.00 81.25 410 ALA A CA 1
ATOM 2890 C C . ALA A 1 410 ? -3.402 9.073 24.037 1.00 81.25 410 ALA A C 1
ATOM 2892 O O . ALA A 1 410 ? -2.722 8.331 24.760 1.00 81.25 410 ALA A O 1
ATOM 2893 N N . ARG A 1 411 ? -4.590 9.558 24.383 1.00 88.50 411 ARG A N 1
ATOM 2894 C CA . ARG A 1 411 ? -5.309 9.127 25.570 1.00 88.50 411 ARG A CA 1
ATOM 2895 C C . ARG A 1 411 ? -5.668 7.642 25.445 1.00 88.50 411 ARG A C 1
ATOM 2897 O O . ARG A 1 411 ? -6.085 7.167 24.393 1.00 88.50 411 ARG A O 1
ATOM 2904 N N . GLN A 1 412 ? -5.496 6.875 26.516 1.00 89.56 412 GLN A N 1
ATOM 2905 C CA . GLN A 1 412 ? -5.971 5.490 26.529 1.00 89.56 412 GLN A CA 1
ATOM 2906 C C . GLN A 1 412 ? -7.495 5.459 26.681 1.00 89.56 412 GLN A C 1
ATOM 2908 O O . GLN A 1 412 ? -8.052 6.265 27.427 1.00 89.56 412 GLN A O 1
ATOM 2913 N N . GLY A 1 413 ? -8.163 4.517 26.017 1.00 92.56 413 GLY A N 1
ATOM 2914 C CA . GLY A 1 413 ? -9.608 4.349 26.151 1.00 92.56 413 GLY A CA 1
ATOM 2915 C C . GLY A 1 413 ? -10.311 3.977 24.855 1.00 92.56 413 GLY A C 1
ATOM 2916 O O . GLY A 1 413 ? -9.710 3.427 23.927 1.00 92.56 413 GLY A O 1
ATOM 2917 N N . PHE A 1 414 ? -11.607 4.264 24.808 1.00 93.94 414 PHE A N 1
ATOM 2918 C CA . PHE A 1 414 ? -12.444 3.954 23.655 1.00 93.94 414 PHE A CA 1
ATOM 2919 C C . PHE A 1 414 ? -12.579 5.164 22.738 1.00 93.94 414 PHE A C 1
ATOM 2921 O O . PHE A 1 414 ? -12.679 6.305 23.174 1.00 93.94 414 PHE A O 1
ATOM 2928 N N . TYR A 1 415 ? -12.565 4.898 21.439 1.00 94.69 415 TYR A N 1
ATOM 2929 C CA . TYR A 1 415 ? -12.679 5.896 20.390 1.00 94.69 415 TYR A CA 1
ATOM 2930 C C . TYR A 1 415 ? -13.729 5.451 19.392 1.00 94.69 415 TYR A C 1
ATOM 2932 O O . TYR A 1 415 ? -13.683 4.310 18.935 1.00 94.69 415 TYR A O 1
ATOM 2940 N N . ASN A 1 416 ? -14.629 6.343 18.996 1.00 92.50 416 ASN A N 1
ATOM 2941 C CA . ASN A 1 416 ? -15.599 6.062 17.945 1.00 92.50 416 ASN A CA 1
ATOM 2942 C C . ASN A 1 416 ? -15.838 7.274 17.046 1.00 92.50 416 ASN A C 1
ATOM 2944 O O . ASN A 1 416 ? -15.516 8.410 17.382 1.00 92.50 416 ASN A O 1
ATOM 2948 N N . ASP A 1 417 ? -16.424 7.022 15.882 1.00 90.69 417 ASP A N 1
ATOM 2949 C CA . ASP A 1 417 ? -17.075 8.070 15.110 1.00 90.69 417 ASP A CA 1
ATOM 2950 C C . ASP A 1 417 ? -18.461 8.299 15.729 1.00 90.69 417 ASP A C 1
ATOM 2952 O O . ASP A 1 417 ? -19.357 7.464 15.602 1.00 90.69 417 ASP A O 1
ATOM 2956 N N . VAL A 1 418 ? -18.671 9.417 16.423 1.00 84.38 418 VAL A N 1
ATOM 2957 C CA . VAL A 1 418 ? -19.966 9.717 17.065 1.00 84.38 418 VAL A CA 1
ATOM 2958 C C . VAL A 1 418 ? -21.115 9.821 16.055 1.00 84.38 418 VAL A C 1
ATOM 2960 O O . VAL A 1 418 ? -22.265 9.495 16.366 1.00 84.38 418 VAL A O 1
ATOM 2963 N N . ALA A 1 419 ? -20.821 10.200 14.807 1.00 84.31 419 ALA A N 1
ATOM 2964 C CA . ALA A 1 419 ? -21.800 10.213 13.728 1.00 84.31 419 ALA A CA 1
ATOM 2965 C C . ALA A 1 419 ? -22.063 8.805 13.167 1.00 84.31 419 ALA A C 1
ATOM 2967 O O . ALA A 1 419 ? -23.020 8.620 12.407 1.00 84.31 419 ALA A O 1
ATOM 2968 N N . ARG A 1 420 ? -21.273 7.799 13.561 1.00 82.38 420 ARG A N 1
ATOM 2969 C CA . ARG A 1 420 ? -21.424 6.373 13.242 1.00 82.38 420 ARG A CA 1
ATOM 2970 C C . ARG A 1 420 ? -21.054 5.513 14.458 1.00 82.38 420 ARG A C 1
ATOM 2972 O O . ARG A 1 420 ? -20.094 4.752 14.447 1.00 82.38 420 ARG A O 1
ATOM 2979 N N . SER A 1 421 ? -21.865 5.612 15.512 1.00 80.00 421 SER A N 1
ATOM 2980 C CA . SER A 1 421 ? -21.682 4.840 16.747 1.00 80.00 421 SER A CA 1
ATOM 2981 C C . SER A 1 421 ? -21.970 3.341 16.578 1.00 80.00 421 SER A C 1
ATOM 2983 O O . SER A 1 421 ? -22.817 2.928 15.778 1.00 80.00 421 SER A O 1
ATOM 2985 N N . GLY A 1 422 ? -21.254 2.514 17.343 1.00 81.25 422 GLY A N 1
ATOM 2986 C CA . GLY A 1 422 ? -21.323 1.046 17.297 1.00 81.25 422 GLY A CA 1
ATOM 2987 C C . GLY A 1 422 ? -20.075 0.378 16.713 1.00 81.25 422 GLY A C 1
ATOM 2988 O O . GLY A 1 422 ? -19.947 -0.841 16.747 1.00 81.25 422 GLY A O 1
ATOM 2989 N N . ASN A 1 423 ? -19.130 1.163 16.212 1.00 88.62 423 ASN A N 1
ATOM 2990 C CA . ASN A 1 423 ? -17.828 0.679 15.787 1.00 88.62 423 ASN A CA 1
ATOM 2991 C C . ASN A 1 423 ? -16.743 1.649 16.289 1.00 88.62 423 ASN A C 1
ATOM 2993 O O . ASN A 1 423 ? -17.053 2.814 16.553 1.00 88.62 423 ASN A O 1
ATOM 2997 N N . GLY A 1 424 ? -15.520 1.167 16.495 1.00 92.56 424 GLY A N 1
ATOM 2998 C CA . GLY A 1 424 ? -14.442 2.009 17.004 1.00 92.56 424 GLY A CA 1
ATOM 2999 C C . GLY A 1 424 ? -13.235 1.245 17.540 1.00 92.56 424 GLY A C 1
ATOM 3000 O O . GLY A 1 424 ? -13.149 0.022 17.440 1.00 92.56 424 GLY A O 1
ATOM 3001 N N . LEU A 1 425 ? -12.282 1.967 18.120 1.00 94.19 425 LEU A N 1
ATOM 3002 C CA . LEU A 1 425 ? -11.045 1.405 18.656 1.00 94.19 425 LEU A CA 1
ATOM 3003 C C . LEU A 1 425 ? -11.034 1.460 20.181 1.00 94.19 425 LEU A C 1
ATOM 3005 O O . LEU A 1 425 ? -11.212 2.522 20.767 1.00 94.19 425 LEU A O 1
ATOM 3009 N N . ALA A 1 426 ? -10.743 0.332 20.822 1.00 93.69 426 ALA A N 1
ATOM 3010 C CA . ALA A 1 426 ? -10.240 0.317 22.189 1.00 93.69 426 ALA A CA 1
ATOM 3011 C C . ALA A 1 426 ? -8.712 0.453 22.117 1.00 93.69 426 ALA A C 1
ATOM 3013 O O . ALA A 1 426 ? -8.010 -0.526 21.849 1.00 93.69 426 ALA A O 1
ATOM 3014 N N . SER A 1 427 ? -8.233 1.689 22.246 1.00 91.88 427 SER A N 1
ATOM 3015 C CA . SER A 1 427 ? -6.841 2.093 22.049 1.00 91.88 427 SER A CA 1
ATOM 3016 C C . SER A 1 427 ? -6.097 2.115 23.376 1.00 91.88 427 SER A C 1
ATOM 3018 O O . SER A 1 427 ? -6.470 2.845 24.299 1.00 91.88 427 SER A O 1
ATOM 3020 N N . PHE A 1 428 ? -5.019 1.339 23.468 1.00 86.12 428 PHE A N 1
ATOM 3021 C CA . PHE A 1 428 ? -4.197 1.282 24.668 1.00 86.12 428 PHE A CA 1
ATOM 3022 C C . PHE A 1 428 ? -2.708 1.230 24.318 1.00 86.12 428 PHE A C 1
ATOM 3024 O O . PHE A 1 428 ? -2.315 0.773 23.245 1.00 86.12 428 PHE A O 1
ATOM 3031 N N . GLN A 1 429 ? -1.853 1.692 25.233 1.00 73.69 429 GLN A N 1
ATOM 3032 C CA . GLN A 1 429 ? -0.406 1.594 25.045 1.00 73.69 429 GLN A CA 1
ATOM 3033 C C . GLN A 1 429 ? 0.109 0.253 25.575 1.00 73.69 429 GLN A C 1
ATOM 3035 O O . GLN A 1 429 ? -0.134 -0.109 26.731 1.00 73.69 429 GLN A O 1
ATOM 3040 N N . TYR A 1 430 ? 0.864 -0.461 24.740 1.00 70.69 430 TYR A N 1
ATOM 3041 C CA . TYR A 1 430 ? 1.502 -1.733 25.073 1.00 70.69 430 TYR A CA 1
ATOM 3042 C C . TYR A 1 430 ? 3.018 -1.510 25.107 1.00 70.69 430 TYR A C 1
ATOM 3044 O O . TYR A 1 430 ? 3.588 -1.075 24.116 1.00 70.69 430 TYR A O 1
ATOM 3052 N N . GLY A 1 431 ? 3.650 -1.738 26.266 1.00 54.16 431 GLY A N 1
ATOM 3053 C CA . GLY A 1 431 ? 5.024 -1.322 26.607 1.00 54.16 431 GLY A CA 1
ATOM 3054 C C . GLY A 1 431 ? 5.992 -1.043 25.440 1.00 54.16 431 GLY A C 1
ATOM 3055 O O . GLY A 1 431 ? 6.416 -1.965 24.750 1.00 54.16 431 GLY A O 1
ATOM 3056 N N . GLY A 1 432 ? 6.402 0.223 25.275 1.00 59.72 432 GLY A N 1
ATOM 3057 C CA . GLY A 1 432 ? 7.370 0.670 24.261 1.00 59.72 432 GLY A CA 1
ATOM 3058 C C . GLY A 1 432 ? 6.756 1.535 23.150 1.00 59.72 432 GLY A C 1
ATOM 3059 O O . GLY A 1 432 ? 5.814 2.279 23.396 1.00 59.72 432 GLY A O 1
ATOM 3060 N N . ALA A 1 433 ? 7.322 1.458 21.935 1.00 53.59 433 ALA A N 1
ATOM 3061 C CA . ALA A 1 433 ? 6.906 2.212 20.736 1.00 53.59 433 ALA A CA 1
ATOM 3062 C C . ALA A 1 433 ? 5.849 1.489 19.866 1.00 53.59 433 ALA A C 1
ATOM 3064 O O . ALA A 1 433 ? 5.582 1.895 18.733 1.00 53.59 433 ALA A O 1
ATOM 3065 N N . ALA A 1 434 ? 5.281 0.386 20.362 1.00 65.38 434 ALA A N 1
ATOM 3066 C CA . ALA A 1 434 ? 4.218 -0.338 19.678 1.00 65.38 434 ALA A CA 1
ATOM 3067 C C . ALA A 1 434 ? 2.862 0.201 20.142 1.00 65.38 434 ALA A C 1
ATOM 3069 O O . ALA A 1 434 ? 2.531 0.157 21.328 1.00 65.38 434 ALA A O 1
ATOM 3070 N N . LEU A 1 435 ? 2.074 0.703 19.197 1.00 75.31 435 LEU A N 1
ATOM 3071 C CA . LEU A 1 435 ? 0.684 1.054 19.445 1.00 75.31 435 LEU A CA 1
ATOM 3072 C C . LEU A 1 435 ? -0.190 -0.118 18.999 1.00 75.31 435 LEU A C 1
ATOM 3074 O O . LEU A 1 435 ? 0.083 -0.759 17.979 1.00 75.31 435 LEU A O 1
ATOM 3078 N N . GLY A 1 436 ? -1.242 -0.401 19.759 1.00 84.94 436 GLY A N 1
ATOM 3079 C CA . GLY A 1 436 ? -2.240 -1.357 19.326 1.00 84.94 436 GLY A CA 1
ATOM 3080 C C . GLY A 1 436 ? -3.628 -1.019 19.845 1.00 84.94 436 GLY A C 1
ATOM 3081 O O . GLY A 1 436 ? -3.804 -0.322 20.842 1.00 84.94 436 GLY A O 1
ATOM 3082 N N . ALA A 1 437 ? -4.622 -1.521 19.131 1.00 91.75 437 ALA A N 1
ATOM 3083 C CA . ALA A 1 437 ? -6.014 -1.383 19.495 1.00 91.75 437 ALA A CA 1
ATOM 3084 C C . ALA A 1 437 ? -6.792 -2.640 19.147 1.00 91.75 437 ALA A C 1
ATOM 3086 O O . ALA A 1 437 ? -6.476 -3.370 18.203 1.00 91.75 437 ALA A O 1
ATOM 3087 N N . ILE A 1 438 ? -7.874 -2.830 19.889 1.00 93.88 438 ILE A N 1
ATOM 3088 C CA . ILE A 1 438 ? -8.920 -3.770 19.520 1.00 93.88 438 ILE A CA 1
ATOM 3089 C C . ILE A 1 438 ? -9.966 -2.977 18.742 1.00 93.88 438 ILE A C 1
ATOM 3091 O O . ILE A 1 438 ? -10.607 -2.081 19.290 1.00 93.88 438 ILE A O 1
ATOM 3095 N N . TRP A 1 439 ? -10.130 -3.284 17.458 1.00 95.31 439 TRP A N 1
ATOM 3096 C CA . TRP A 1 439 ? -11.172 -2.688 16.630 1.00 95.31 439 TRP A CA 1
ATOM 3097 C C . TRP A 1 439 ? -12.465 -3.472 16.807 1.00 95.31 439 TRP A C 1
ATOM 3099 O O . TRP A 1 439 ? -12.614 -4.564 16.254 1.00 95.31 439 TRP A O 1
ATOM 3109 N N . TYR A 1 440 ? -13.399 -2.924 17.583 1.00 94.00 440 TYR A N 1
ATOM 3110 C CA . TYR A 1 440 ? -14.741 -3.480 17.728 1.00 94.00 440 TYR A CA 1
ATOM 3111 C C . TYR A 1 440 ? -15.619 -2.993 16.578 1.00 94.00 440 TYR A C 1
ATOM 3113 O O . TYR A 1 440 ? -15.718 -1.798 16.298 1.00 94.00 440 TYR A O 1
ATOM 3121 N N . THR A 1 441 ? -16.233 -3.929 15.859 1.00 93.88 441 THR A N 1
ATOM 3122 C CA . THR A 1 441 ? -17.027 -3.604 14.671 1.00 93.88 441 THR A CA 1
ATOM 3123 C C . THR A 1 441 ? -18.028 -4.715 14.332 1.00 93.88 441 THR A C 1
ATOM 3125 O O . THR A 1 441 ? -18.342 -5.553 15.177 1.00 93.88 441 THR A O 1
ATOM 3128 N N . ALA A 1 442 ? -18.568 -4.739 13.115 1.00 92.44 442 ALA A N 1
ATOM 3129 C CA . ALA A 1 442 ? -19.462 -5.786 12.633 1.00 92.44 442 ALA A CA 1
ATOM 3130 C C . ALA A 1 442 ? -19.038 -6.348 11.268 1.00 92.44 442 ALA A C 1
ATOM 3132 O O . ALA A 1 442 ? -18.244 -5.752 10.539 1.00 92.44 442 ALA A O 1
ATOM 3133 N N . LEU A 1 443 ? -19.601 -7.500 10.912 1.00 91.31 443 LEU A N 1
ATOM 3134 C CA . LEU A 1 443 ? -19.603 -8.035 9.552 1.00 91.31 443 LEU A CA 1
ATOM 3135 C C . LEU A 1 443 ? -20.718 -7.382 8.714 1.00 91.31 443 LEU A C 1
ATOM 3137 O O . LEU A 1 443 ? -21.569 -6.669 9.243 1.00 91.31 443 LEU A O 1
ATOM 3141 N N . ALA A 1 444 ? -20.732 -7.647 7.402 1.00 87.12 444 ALA A N 1
ATOM 3142 C CA . ALA A 1 444 ? -21.741 -7.131 6.462 1.00 87.12 444 ALA A CA 1
ATOM 3143 C C . ALA A 1 444 ? -23.195 -7.450 6.861 1.00 87.12 444 ALA A C 1
ATOM 3145 O O . ALA A 1 444 ? -24.112 -6.713 6.513 1.00 87.12 444 ALA A O 1
ATOM 3146 N N . ASP A 1 445 ? -23.402 -8.531 7.613 1.00 87.06 445 ASP A N 1
ATOM 3147 C CA . ASP A 1 445 ? -24.695 -8.954 8.155 1.00 87.06 445 ASP A CA 1
ATOM 3148 C C . ASP A 1 445 ? -25.037 -8.314 9.516 1.00 87.06 445 ASP A C 1
ATOM 3150 O O . ASP A 1 445 ? -26.011 -8.707 10.161 1.00 87.06 445 ASP A O 1
ATOM 3154 N N . HIS A 1 446 ? -24.248 -7.327 9.954 1.00 87.38 446 HIS A N 1
ATOM 3155 C CA . HIS A 1 446 ? -24.371 -6.624 11.232 1.00 87.38 446 HIS A CA 1
ATOM 3156 C C . HIS A 1 446 ? -24.142 -7.495 12.475 1.00 87.38 446 HIS A C 1
ATOM 3158 O O . HIS A 1 446 ? -24.463 -7.083 13.593 1.00 87.38 446 HIS A O 1
ATOM 3164 N N . THR A 1 447 ? -23.569 -8.692 12.325 1.00 91.19 447 THR A N 1
ATOM 3165 C CA . THR A 1 447 ? -23.114 -9.468 13.482 1.00 91.19 447 THR A CA 1
ATOM 3166 C C . THR A 1 447 ? -21.786 -8.907 14.005 1.00 91.19 447 THR A C 1
ATOM 3168 O O . THR A 1 447 ? -20.903 -8.590 13.204 1.00 91.19 447 THR A O 1
ATOM 3171 N N . PRO A 1 448 ? -21.610 -8.761 15.332 1.00 93.81 448 PRO A N 1
ATOM 3172 C CA . PRO A 1 448 ? -20.399 -8.181 15.901 1.00 93.81 448 PRO A CA 1
ATOM 3173 C C . PRO A 1 448 ? -19.177 -9.044 15.579 1.00 93.81 448 PRO A C 1
ATOM 3175 O O . PRO A 1 448 ? -19.254 -10.271 15.583 1.00 93.81 448 PRO A O 1
ATOM 3178 N N . THR A 1 449 ? -18.047 -8.401 15.320 1.00 95.88 449 THR A N 1
ATOM 3179 C CA . THR A 1 449 ? -16.723 -9.013 15.167 1.00 95.88 449 THR A CA 1
ATOM 3180 C C . THR A 1 449 ? -15.676 -8.041 15.688 1.00 95.88 449 THR A C 1
ATOM 3182 O O . THR A 1 449 ? -15.950 -6.855 15.871 1.00 95.88 449 THR A O 1
ATOM 3185 N N . TRP A 1 450 ? -14.464 -8.519 15.920 1.00 95.69 450 TRP A N 1
ATOM 3186 C CA . TRP A 1 450 ? -13.353 -7.649 16.273 1.00 95.69 450 TRP A CA 1
ATOM 3187 C C . TRP A 1 450 ? -12.085 -8.042 15.525 1.00 95.69 450 TRP A C 1
ATOM 3189 O O . TRP A 1 450 ? -11.950 -9.171 15.043 1.00 95.69 450 TRP A O 1
ATOM 3199 N N . TYR A 1 451 ? -11.183 -7.074 15.417 1.00 95.69 451 TYR A N 1
ATOM 3200 C CA . TYR A 1 451 ? -9.853 -7.221 14.843 1.00 95.69 451 TYR A CA 1
ATOM 3201 C C . TYR A 1 451 ? -8.823 -6.644 15.809 1.00 95.69 451 TYR A C 1
ATOM 3203 O O . TYR A 1 451 ? -9.158 -5.808 16.650 1.00 95.69 451 TYR A O 1
ATOM 3211 N N . ILE A 1 452 ? -7.569 -7.052 15.665 1.00 93.31 452 ILE A N 1
ATOM 3212 C CA . ILE A 1 452 ? -6.442 -6.355 16.282 1.00 93.31 452 ILE A CA 1
ATOM 3213 C C . ILE A 1 452 ? -5.785 -5.491 15.220 1.00 93.31 452 ILE A C 1
ATOM 3215 O O . ILE A 1 452 ? -5.495 -5.961 14.120 1.00 93.31 452 ILE A O 1
ATOM 3219 N N . VAL A 1 453 ? -5.571 -4.227 15.563 1.00 92.75 453 VAL A N 1
ATOM 3220 C CA . VAL A 1 453 ? -4.742 -3.301 14.799 1.00 92.75 453 VAL A CA 1
ATOM 3221 C C . VAL A 1 453 ? -3.471 -3.104 15.602 1.00 92.75 453 VAL A C 1
ATOM 3223 O O . VAL A 1 453 ? -3.544 -2.660 16.746 1.00 92.75 453 VAL A O 1
ATOM 3226 N N . SER A 1 454 ? -2.316 -3.464 15.050 1.00 87.38 454 SER A N 1
ATOM 3227 C CA . SER A 1 454 ? -1.051 -3.312 15.774 1.00 87.38 454 SER A CA 1
ATOM 3228 C C . SER A 1 454 ? 0.133 -3.109 14.843 1.00 87.38 454 SER A C 1
ATOM 3230 O O . SER A 1 454 ? 0.159 -3.610 13.719 1.00 87.38 454 SER A O 1
ATOM 3232 N N . GLY A 1 455 ? 1.132 -2.368 15.308 1.00 81.69 455 GLY A N 1
ATOM 3233 C CA . GLY A 1 455 ? 2.362 -2.177 14.555 1.00 81.69 455 GLY A CA 1
ATOM 3234 C C . GLY A 1 455 ? 3.278 -1.133 15.168 1.00 81.69 455 GLY A C 1
ATOM 3235 O O . GLY A 1 455 ? 3.017 -0.585 16.242 1.00 81.69 455 GLY A O 1
ATOM 3236 N N . ALA A 1 456 ? 4.368 -0.859 14.455 1.00 78.44 456 ALA A N 1
ATOM 3237 C CA . ALA A 1 456 ? 5.240 0.253 14.787 1.00 78.44 456 ALA A CA 1
ATOM 3238 C C . ALA A 1 456 ? 4.482 1.574 14.608 1.00 78.44 456 ALA A C 1
ATOM 3240 O O . ALA A 1 456 ? 3.769 1.775 13.620 1.00 78.44 456 ALA A O 1
ATOM 3241 N N . TYR A 1 457 ? 4.658 2.468 15.572 1.00 82.19 457 TYR A N 1
ATOM 3242 C CA . TYR A 1 457 ? 4.078 3.797 15.559 1.00 82.19 457 TYR A CA 1
ATOM 3243 C C . TYR A 1 457 ? 5.169 4.819 15.865 1.00 82.19 457 TYR A C 1
ATOM 3245 O O . TYR A 1 457 ? 5.888 4.712 16.859 1.00 82.19 457 TYR A O 1
ATOM 3253 N N . SER A 1 458 ? 5.298 5.813 14.996 1.00 80.69 458 SER A N 1
ATOM 3254 C CA . SER A 1 458 ? 6.284 6.883 15.124 1.00 80.69 458 SER A CA 1
ATOM 3255 C C . SER A 1 458 ? 5.762 8.137 14.440 1.00 80.69 458 SER A C 1
ATOM 3257 O O . SER A 1 458 ? 5.051 8.046 13.446 1.00 80.69 458 SER A O 1
ATOM 3259 N N . ASP A 1 459 ? 6.116 9.315 14.953 1.00 83.06 459 ASP A N 1
ATOM 3260 C CA . ASP A 1 459 ? 5.780 10.595 14.309 1.00 83.06 459 ASP A CA 1
ATOM 3261 C C . ASP A 1 459 ? 4.288 10.764 13.997 1.00 83.06 459 ASP A C 1
ATOM 3263 O O . ASP A 1 459 ? 3.882 11.258 12.948 1.00 83.06 459 ASP A O 1
ATOM 3267 N N . ASN A 1 460 ? 3.458 10.348 14.951 1.00 88.56 460 ASN A N 1
ATOM 3268 C CA . ASN A 1 460 ? 2.004 10.442 14.891 1.00 88.56 460 ASN A CA 1
ATOM 3269 C C . ASN A 1 460 ? 1.330 9.583 13.818 1.00 88.56 460 ASN A C 1
ATOM 3271 O O . ASN A 1 460 ? 0.161 9.810 13.510 1.00 88.56 460 ASN A O 1
ATOM 3275 N N . LEU A 1 461 ? 2.040 8.593 13.272 1.00 91.00 461 LEU A N 1
ATOM 3276 C CA . LEU A 1 461 ? 1.539 7.691 12.248 1.00 91.00 461 LEU A CA 1
ATOM 3277 C C . LEU A 1 461 ? 2.067 6.268 12.462 1.00 91.00 461 LEU A C 1
ATOM 3279 O O . LEU A 1 461 ? 3.250 6.035 12.697 1.00 91.00 461 LEU A O 1
ATOM 3283 N N . GLY A 1 462 ? 1.189 5.286 12.311 1.00 87.38 462 GLY A N 1
ATOM 3284 C CA . GLY A 1 462 ? 1.564 3.886 12.203 1.00 87.38 462 GLY A CA 1
ATOM 3285 C C . GLY A 1 462 ? 0.947 3.260 10.967 1.00 87.38 462 GLY A C 1
ATOM 3286 O O . GLY A 1 462 ? -0.226 3.483 10.661 1.00 87.38 462 GLY A O 1
ATOM 3287 N N . ARG A 1 463 ? 1.739 2.446 10.271 1.00 87.62 463 ARG A N 1
ATOM 3288 C CA . ARG A 1 463 ? 1.239 1.488 9.288 1.00 87.62 463 ARG A CA 1
ATOM 3289 C C . ARG A 1 463 ? 1.242 0.115 9.941 1.00 87.62 463 ARG A C 1
ATOM 3291 O O . ARG A 1 463 ? 2.286 -0.363 10.374 1.00 87.62 463 ARG A O 1
ATOM 3298 N N . MET A 1 464 ? 0.064 -0.477 10.055 1.00 87.94 464 MET A N 1
ATOM 3299 C CA . MET A 1 464 ? -0.211 -1.549 11.004 1.00 87.94 464 MET A CA 1
ATOM 3300 C C . MET A 1 464 ? -0.820 -2.766 10.321 1.00 87.94 464 MET A C 1
ATOM 3302 O O . MET A 1 464 ? -1.510 -2.638 9.303 1.00 87.94 464 MET A O 1
ATOM 3306 N N . SER A 1 465 ? -0.582 -3.943 10.901 1.00 88.62 465 SER A N 1
ATOM 3307 C CA . SER A 1 465 ? -1.326 -5.139 10.526 1.00 88.62 465 SER A CA 1
ATOM 3308 C C . SER A 1 465 ? -2.760 -5.015 11.020 1.00 88.62 465 SER A C 1
ATOM 3310 O O . SER A 1 465 ? -3.033 -4.425 12.070 1.00 88.62 465 SER A O 1
ATOM 3312 N N . LEU A 1 466 ? -3.677 -5.571 10.236 1.00 91.06 466 LEU A N 1
ATOM 3313 C CA . LEU A 1 466 ? -5.038 -5.827 10.662 1.00 91.06 466 LEU A CA 1
ATOM 3314 C C . LEU A 1 466 ? -5.216 -7.336 10.746 1.00 91.06 466 LEU A C 1
ATOM 3316 O O . LEU A 1 466 ? -5.180 -8.010 9.718 1.00 91.06 466 LEU A O 1
ATOM 3320 N N . ASP A 1 467 ? -5.436 -7.856 11.946 1.00 92.25 467 ASP A N 1
ATOM 3321 C CA . ASP A 1 467 ? -5.500 -9.292 12.203 1.00 92.25 467 ASP A CA 1
ATOM 3322 C C . ASP A 1 467 ? -6.886 -9.699 12.709 1.00 92.25 467 ASP A C 1
ATOM 3324 O O . ASP A 1 467 ? -7.486 -9.043 13.564 1.00 92.25 467 ASP A O 1
ATOM 3328 N N . ARG A 1 468 ? -7.414 -10.798 12.168 1.00 93.50 468 ARG A N 1
ATOM 3329 C CA . ARG A 1 468 ? -8.686 -11.406 12.573 1.00 93.50 468 ARG A CA 1
ATOM 3330 C C . ARG A 1 468 ? -8.428 -12.656 13.397 1.00 93.50 468 ARG A C 1
ATOM 3332 O O . ARG A 1 468 ? -7.486 -13.393 13.125 1.00 93.50 468 ARG A O 1
ATOM 3339 N N . PHE A 1 469 ? -9.325 -12.925 14.340 1.00 94.81 469 PHE A N 1
ATOM 3340 C CA . PHE A 1 469 ? -9.229 -14.064 15.240 1.00 94.81 469 PHE A CA 1
ATOM 3341 C C . PHE A 1 469 ? -10.397 -15.044 15.091 1.00 94.81 469 PHE A C 1
ATOM 3343 O O . PHE A 1 469 ? -11.531 -14.659 14.794 1.00 94.81 469 PHE A O 1
ATOM 3350 N N . THR A 1 470 ? -10.109 -16.323 15.328 1.00 96.94 470 THR A N 1
ATOM 3351 C CA . THR A 1 470 ? -11.086 -17.420 15.425 1.00 96.94 470 THR A CA 1
ATOM 3352 C C . THR A 1 470 ? -10.678 -18.390 16.531 1.00 96.94 470 THR A C 1
ATOM 3354 O O . THR A 1 470 ? -9.510 -18.433 16.900 1.00 96.94 470 THR A O 1
ATOM 3357 N N . ASN A 1 471 ? -11.615 -19.176 17.059 1.00 97.12 471 ASN A N 1
ATOM 3358 C CA . ASN A 1 471 ? -11.338 -20.283 17.971 1.00 97.12 471 ASN A CA 1
ATOM 3359 C C . ASN A 1 471 ? -11.590 -21.615 17.255 1.00 97.12 471 ASN A C 1
ATOM 3361 O O . ASN A 1 471 ? -12.723 -22.091 17.207 1.00 97.12 471 ASN A O 1
ATOM 3365 N N . ALA A 1 472 ? -10.526 -22.245 16.758 1.00 96.69 472 ALA A N 1
ATOM 3366 C CA . ALA A 1 472 ? -10.603 -23.528 16.057 1.00 96.69 472 ALA A CA 1
ATOM 3367 C C . ALA A 1 472 ? -11.025 -24.699 16.965 1.00 96.69 472 ALA A C 1
ATOM 3369 O O . ALA A 1 472 ? -11.387 -25.764 16.473 1.00 96.69 472 ALA A O 1
ATOM 3370 N N . GLY A 1 473 ? -10.983 -24.515 18.288 1.00 94.62 473 GLY A N 1
ATOM 3371 C CA . GLY A 1 473 ? -11.431 -25.509 19.260 1.00 94.62 473 GLY A CA 1
ATOM 3372 C C . GLY A 1 473 ? -12.929 -25.451 19.572 1.00 94.62 473 GLY A C 1
ATOM 3373 O O . GLY A 1 473 ? -13.418 -26.313 20.297 1.00 94.62 473 GLY A O 1
ATOM 3374 N N . ALA A 1 474 ? -13.664 -24.446 19.089 1.00 93.81 474 ALA A N 1
ATOM 3375 C CA . ALA A 1 474 ? -15.084 -24.293 19.397 1.00 93.81 474 ALA A CA 1
ATOM 3376 C C . ALA A 1 474 ? -15.935 -25.483 18.891 1.00 93.81 474 ALA A C 1
ATOM 3378 O O . ALA A 1 474 ? -15.591 -26.095 17.880 1.00 93.81 474 ALA A O 1
ATOM 3379 N N . PRO A 1 475 ? -17.063 -25.810 19.559 1.00 90.31 475 PRO A N 1
ATOM 3380 C CA . PRO A 1 475 ? -17.605 -25.163 20.763 1.00 90.31 475 PRO A CA 1
ATOM 3381 C C . PRO A 1 475 ? -16.980 -25.642 22.086 1.00 90.31 475 PRO A C 1
ATOM 3383 O O . PRO A 1 475 ? -17.142 -24.976 23.105 1.00 90.31 475 PRO A O 1
ATOM 3386 N N . SER A 1 476 ? -16.300 -26.792 22.106 1.00 89.75 476 SER A N 1
ATOM 3387 C CA . SER A 1 476 ? -15.898 -27.484 23.346 1.00 89.75 476 SER A CA 1
ATOM 3388 C C . SER A 1 476 ? -14.466 -27.208 23.813 1.00 89.75 476 SER A C 1
ATOM 3390 O O . SER A 1 476 ? -14.084 -27.626 24.903 1.00 89.75 476 SER A O 1
ATOM 3392 N N . GLY A 1 477 ? -13.661 -26.537 22.999 1.00 91.38 477 GLY A N 1
ATOM 3393 C CA . GLY A 1 477 ? -12.251 -26.260 23.241 1.00 91.38 477 GLY A CA 1
ATOM 3394 C C . GLY A 1 477 ? -11.889 -24.792 23.036 1.00 91.38 477 GLY A C 1
ATOM 3395 O O . GLY A 1 477 ? -12.696 -23.962 22.608 1.00 91.38 477 GLY A O 1
ATOM 3396 N N . PHE A 1 478 ? -10.637 -24.474 23.357 1.00 94.31 478 PHE A N 1
ATOM 3397 C CA . PHE A 1 478 ? -10.083 -23.131 23.247 1.00 94.31 478 PHE A CA 1
ATOM 3398 C C . PHE A 1 478 ? -8.720 -23.193 22.554 1.00 94.31 478 PHE A C 1
ATOM 3400 O O . PHE A 1 478 ? -7.705 -23.498 23.173 1.00 94.31 478 PHE A O 1
ATOM 3407 N N . LEU A 1 479 ? -8.734 -22.930 21.250 1.00 95.56 479 LEU A N 1
ATOM 3408 C CA . LEU A 1 479 ? -7.571 -22.856 20.375 1.00 95.56 479 LEU A CA 1
ATOM 3409 C C . LEU A 1 479 ? -7.685 -21.609 19.480 1.00 95.56 479 LEU A C 1
ATOM 3411 O O . LEU A 1 479 ? -8.099 -21.718 18.321 1.00 95.56 479 LEU A O 1
ATOM 3415 N N . PRO A 1 480 ? -7.386 -20.412 20.014 1.00 95.25 480 PRO A N 1
ATOM 3416 C CA . PRO A 1 480 ? -7.384 -19.189 19.227 1.00 95.25 480 PRO A CA 1
ATOM 3417 C C . PRO A 1 480 ? -6.342 -19.222 18.118 1.00 95.25 480 PRO A C 1
ATOM 3419 O O . PRO A 1 480 ? -5.207 -19.653 18.317 1.00 95.25 480 PRO A O 1
ATOM 3422 N N . GLN A 1 481 ? -6.730 -18.720 16.957 1.00 94.38 481 GLN A N 1
ATOM 3423 C CA . GLN A 1 481 ? -5.882 -18.557 15.788 1.00 94.38 481 GLN A CA 1
ATOM 3424 C C . GLN A 1 481 ? -6.060 -17.145 15.251 1.00 94.38 481 GLN A C 1
ATOM 3426 O O . GLN A 1 481 ? -7.187 -16.645 15.193 1.00 94.38 481 GLN A O 1
ATOM 3431 N N . SER A 1 482 ? -4.956 -16.525 14.842 1.00 91.38 482 SER A N 1
ATOM 3432 C CA . SER A 1 482 ? -4.958 -15.254 14.129 1.00 91.38 482 SER A CA 1
ATOM 3433 C C . SER A 1 482 ? -4.639 -15.462 12.651 1.00 91.38 482 SER A C 1
ATOM 3435 O O . SER A 1 482 ? -3.910 -16.378 12.269 1.00 91.38 482 SER A O 1
ATOM 3437 N N . ALA A 1 483 ? -5.196 -14.596 11.814 1.00 86.06 483 ALA A N 1
ATOM 3438 C CA . ALA A 1 483 ? -4.874 -14.505 10.400 1.00 86.06 483 ALA A CA 1
ATOM 3439 C C . ALA A 1 483 ? -4.888 -13.039 9.966 1.00 86.06 483 ALA A C 1
ATOM 3441 O O . ALA A 1 483 ? -5.728 -12.264 10.432 1.00 86.06 483 ALA A O 1
ATOM 3442 N N . SER A 1 484 ? -4.003 -12.676 9.035 1.00 88.25 484 SER A N 1
ATOM 3443 C CA . SER A 1 484 ? -4.016 -11.335 8.453 1.00 88.25 484 SER A CA 1
ATOM 3444 C C . SER A 1 484 ? -5.328 -11.101 7.704 1.00 88.25 484 SER A C 1
ATOM 3446 O O . SER A 1 484 ? -5.728 -11.877 6.834 1.00 88.25 484 SER A O 1
ATOM 3448 N N . ALA A 1 485 ? -6.008 -10.020 8.062 1.00 87.25 485 ALA A N 1
ATOM 3449 C CA . ALA A 1 485 ? -7.222 -9.533 7.425 1.00 87.25 485 ALA A CA 1
ATOM 3450 C C . ALA A 1 485 ? -6.964 -8.313 6.531 1.00 87.25 485 ALA A C 1
ATOM 3452 O O . ALA A 1 485 ? -7.849 -7.940 5.760 1.00 87.25 485 ALA A O 1
ATOM 3453 N N . GLY A 1 486 ? -5.782 -7.702 6.617 1.00 89.19 486 GLY A N 1
ATOM 3454 C CA . GLY A 1 486 ? -5.379 -6.585 5.775 1.00 89.19 486 GLY A CA 1
ATOM 3455 C C . GLY A 1 486 ? -4.349 -5.684 6.448 1.00 89.19 486 GLY A C 1
ATOM 3456 O O . GLY A 1 486 ? -3.530 -6.132 7.251 1.00 89.19 486 GLY A O 1
ATOM 3457 N N . GLN A 1 487 ? -4.423 -4.396 6.127 1.00 90.06 487 GLN A N 1
ATOM 3458 C CA . GLN A 1 487 ? -3.556 -3.352 6.667 1.00 90.06 487 GLN A CA 1
ATOM 3459 C C . GLN A 1 487 ? -4.365 -2.136 7.118 1.00 90.06 487 GLN A C 1
ATOM 3461 O O . GLN A 1 487 ? -5.452 -1.867 6.595 1.00 90.06 487 GLN A O 1
ATOM 3466 N N . ALA A 1 488 ? -3.807 -1.377 8.054 1.00 93.81 488 ALA A N 1
ATOM 3467 C CA . ALA A 1 488 ? -4.370 -0.120 8.520 1.00 93.81 488 ALA A CA 1
ATOM 3468 C C . ALA A 1 488 ? -3.310 0.986 8.587 1.00 93.81 488 ALA A C 1
ATOM 3470 O O . ALA A 1 488 ? -2.120 0.726 8.762 1.00 93.81 488 ALA A O 1
ATOM 3471 N N . TRP A 1 489 ? -3.763 2.228 8.473 1.00 94.25 489 TRP A N 1
ATOM 3472 C CA . TRP A 1 489 ? -2.993 3.428 8.756 1.00 94.25 489 TRP A CA 1
ATOM 3473 C C . TRP A 1 489 ? -3.682 4.157 9.891 1.00 94.25 489 TRP A C 1
ATOM 3475 O O . TRP A 1 489 ? -4.851 4.524 9.780 1.00 94.25 489 TRP A O 1
ATOM 3485 N N . TRP A 1 490 ? -2.957 4.351 10.979 1.00 93.81 490 TRP A N 1
ATOM 3486 C CA . TRP A 1 490 ? -3.481 4.971 12.179 1.00 93.81 490 TRP A CA 1
ATOM 3487 C C . TRP A 1 490 ? -2.657 6.206 12.492 1.00 93.81 490 TRP A C 1
ATOM 3489 O O . TRP A 1 490 ? -1.462 6.105 12.770 1.00 93.81 490 TRP A O 1
ATOM 3499 N N . ALA A 1 491 ? -3.297 7.369 12.421 1.00 94.25 491 ALA A N 1
ATOM 3500 C CA . ALA A 1 491 ? -2.677 8.636 12.753 1.00 94.25 491 ALA A CA 1
ATOM 3501 C C . ALA A 1 491 ? -3.385 9.323 13.916 1.00 94.25 491 ALA A C 1
ATOM 3503 O O . ALA A 1 491 ? -4.615 9.411 13.939 1.00 94.25 491 ALA A O 1
ATOM 3504 N N . MET A 1 492 ? -2.598 9.858 14.845 1.00 91.75 492 MET A N 1
ATOM 3505 C CA . MET A 1 492 ? -3.121 10.722 15.897 1.00 91.75 492 MET A CA 1
ATOM 3506 C C . MET A 1 492 ? -3.232 12.145 15.368 1.00 91.75 492 MET A C 1
ATOM 3508 O O . MET A 1 492 ? -2.314 12.664 14.732 1.00 91.75 492 MET A O 1
ATOM 3512 N N . VAL A 1 493 ? -4.382 12.762 15.611 1.00 93.00 493 VAL A N 1
ATOM 3513 C CA . VAL A 1 493 ? -4.630 14.169 15.291 1.00 93.00 493 VAL A CA 1
ATOM 3514 C C . VAL A 1 493 ? -4.244 15.029 16.490 1.00 93.00 493 VAL A C 1
ATOM 3516 O O . VAL A 1 493 ? -3.507 16.002 16.349 1.00 93.00 493 VAL A O 1
ATOM 3519 N N . ASP A 1 494 ? -4.726 14.632 17.662 1.00 92.19 494 ASP A N 1
ATOM 3520 C CA . ASP A 1 494 ? -4.430 15.201 18.972 1.00 92.19 494 ASP A CA 1
ATOM 3521 C C . ASP A 1 494 ? -4.655 14.113 20.043 1.00 92.19 494 ASP A C 1
ATOM 3523 O O . ASP A 1 494 ? -4.761 12.931 19.711 1.00 92.19 494 ASP A O 1
ATOM 3527 N N . ALA A 1 495 ? -4.656 14.477 21.328 1.00 89.69 495 ALA A N 1
ATOM 3528 C CA . ALA A 1 495 ? -4.775 13.505 22.417 1.00 89.69 495 ALA A CA 1
ATOM 3529 C C . ALA A 1 495 ? -6.108 12.729 22.401 1.00 89.69 495 ALA A C 1
ATOM 3531 O O . ALA A 1 495 ? -6.135 11.559 22.791 1.00 89.69 495 ALA A O 1
ATOM 3532 N N . ASP A 1 496 ? -7.186 13.354 21.919 1.00 93.62 496 ASP A N 1
ATOM 3533 C CA . ASP A 1 496 ? -8.548 12.815 21.949 1.00 93.62 496 ASP A CA 1
ATOM 3534 C C . ASP A 1 496 ? -9.086 12.472 20.553 1.00 93.62 496 ASP A C 1
ATOM 3536 O O . ASP A 1 496 ? -10.134 11.844 20.446 1.00 93.62 496 ASP A O 1
ATOM 3540 N N . THR A 1 497 ? -8.373 12.822 19.483 1.00 94.12 497 THR A N 1
ATOM 3541 C CA . THR A 1 497 ? -8.814 12.610 18.102 1.00 94.12 497 THR A CA 1
ATOM 3542 C C . THR A 1 497 ? -7.808 11.773 17.325 1.00 94.12 497 THR A C 1
ATOM 3544 O O . THR A 1 497 ? -6.605 12.045 17.311 1.00 94.12 497 THR A O 1
ATOM 3547 N N . GLN A 1 498 ? -8.308 10.788 16.584 1.00 94.50 498 GLN A N 1
ATOM 3548 C CA . GLN A 1 498 ? -7.492 9.926 15.737 1.00 94.50 498 GLN A CA 1
ATOM 3549 C C . GLN A 1 498 ? -8.188 9.595 14.423 1.00 94.50 498 GLN A C 1
ATOM 3551 O O . GLN A 1 498 ? -9.412 9.579 14.328 1.00 94.50 498 GLN A O 1
ATOM 3556 N N . MET A 1 499 ? -7.399 9.297 13.398 1.00 95.56 499 MET A N 1
ATOM 3557 C CA . MET A 1 499 ? -7.899 8.835 12.112 1.00 95.56 499 MET A CA 1
ATOM 3558 C C . MET A 1 499 ? -7.365 7.434 11.831 1.00 95.56 499 MET A C 1
ATOM 3560 O O . MET A 1 499 ? -6.153 7.212 11.836 1.00 95.56 499 MET A O 1
ATOM 3564 N N . LEU A 1 500 ? -8.277 6.502 11.562 1.00 95.81 500 LEU A N 1
ATOM 3565 C CA . LEU A 1 500 ? -7.960 5.149 11.117 1.00 95.81 500 LEU A CA 1
ATOM 3566 C C . LEU A 1 500 ? -8.421 4.995 9.673 1.00 95.81 500 LEU A C 1
ATOM 3568 O O . LEU A 1 500 ? -9.613 5.081 9.397 1.00 95.81 500 LEU A O 1
ATOM 3572 N N . ALA A 1 501 ? -7.497 4.724 8.761 1.00 96.44 501 ALA A N 1
ATOM 3573 C CA . ALA A 1 501 ? -7.812 4.206 7.437 1.00 96.44 501 ALA A CA 1
ATOM 3574 C C . ALA A 1 501 ? -7.442 2.727 7.362 1.00 96.44 501 ALA A C 1
ATOM 3576 O O . ALA A 1 501 ? -6.503 2.278 8.014 1.00 96.44 501 ALA A O 1
ATOM 3577 N N . TRP A 1 502 ? -8.160 1.957 6.558 1.00 95.06 502 TRP A N 1
ATOM 3578 C CA . TRP A 1 502 ? -7.963 0.516 6.466 1.00 95.06 502 TRP A CA 1
ATOM 3579 C C . TRP A 1 502 ? -8.172 0.006 5.047 1.00 95.06 502 TRP A C 1
ATOM 3581 O O . TRP A 1 502 ? -8.894 0.590 4.234 1.00 95.06 502 TRP A O 1
ATOM 3591 N N . GLN A 1 503 ? -7.537 -1.126 4.769 1.00 92.38 503 GLN A N 1
ATOM 3592 C CA . GLN A 1 503 ? -7.728 -1.916 3.567 1.00 92.38 503 GLN A CA 1
ATOM 3593 C C . GLN A 1 503 ? -7.754 -3.395 3.952 1.00 92.38 503 GLN A C 1
ATOM 3595 O O . GLN A 1 503 ? -6.748 -3.924 4.423 1.00 92.38 503 GLN A O 1
ATOM 3600 N N . PHE A 1 504 ? -8.880 -4.066 3.717 1.00 87.38 504 PHE A N 1
ATOM 3601 C CA . PHE A 1 504 ? -8.982 -5.516 3.866 1.00 87.38 504 PHE A CA 1
ATOM 3602 C C . PHE A 1 504 ? -8.295 -6.233 2.694 1.00 87.38 504 PHE A C 1
ATOM 3604 O O . PHE A 1 504 ? -8.180 -5.692 1.589 1.00 87.38 504 PHE A O 1
ATOM 3611 N N . SER A 1 505 ? -7.891 -7.485 2.911 1.00 83.00 505 SER A N 1
ATOM 3612 C CA . SER A 1 505 ? -7.286 -8.345 1.881 1.00 83.00 505 SER A CA 1
ATOM 3613 C C . SER A 1 505 ? -8.212 -8.615 0.688 1.00 83.00 505 SER A C 1
ATOM 3615 O O . SER A 1 505 ? -7.737 -8.94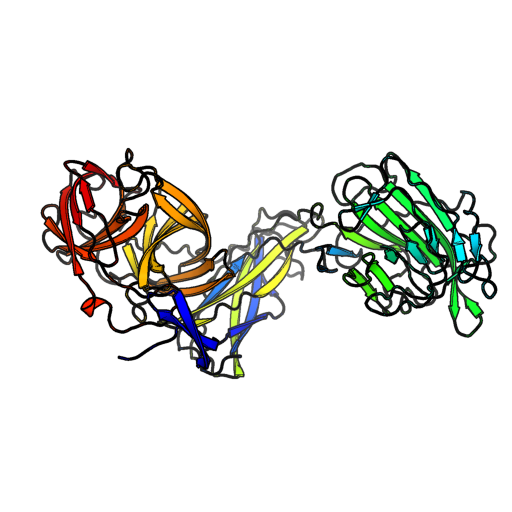1 -0.394 1.00 83.00 505 SER A O 1
ATOM 3617 N N . ASP A 1 506 ? -9.527 -8.449 0.861 1.00 79.25 506 ASP A N 1
ATOM 3618 C CA . ASP A 1 506 ? -10.531 -8.559 -0.207 1.00 79.25 506 ASP A CA 1
ATOM 3619 C C . ASP A 1 506 ? -10.669 -7.281 -1.062 1.00 79.25 506 ASP A C 1
ATOM 3621 O O . ASP A 1 506 ? -11.520 -7.207 -1.946 1.00 79.25 506 ASP A O 1
ATOM 3625 N N . GLY A 1 507 ? -9.839 -6.265 -0.803 1.00 80.56 507 GLY A N 1
ATOM 3626 C CA . GLY A 1 507 ? -9.806 -5.013 -1.550 1.00 80.56 507 GLY A CA 1
ATOM 3627 C C . GLY A 1 507 ? -10.736 -3.925 -1.016 1.00 80.56 507 GLY A C 1
ATOM 3628 O O . GLY A 1 507 ? -10.587 -2.774 -1.432 1.00 80.56 507 GLY A O 1
ATOM 3629 N N . ARG A 1 508 ? -11.641 -4.225 -0.072 1.00 87.19 508 ARG A N 1
ATOM 3630 C CA . ARG A 1 508 ? -12.468 -3.191 0.571 1.00 87.19 508 ARG A CA 1
ATOM 3631 C C . ARG A 1 508 ? -11.587 -2.205 1.334 1.00 87.19 508 ARG A C 1
ATOM 3633 O O . ARG A 1 508 ? -10.603 -2.597 1.963 1.00 87.19 508 ARG A O 1
ATOM 3640 N N . ARG A 1 509 ? -11.966 -0.926 1.311 1.00 92.56 509 ARG A N 1
ATOM 3641 C CA . ARG A 1 509 ? -11.247 0.173 1.969 1.00 92.56 509 ARG A CA 1
ATOM 3642 C C . ARG A 1 509 ? -12.207 1.117 2.669 1.00 92.56 509 ARG A C 1
ATOM 3644 O O . ARG A 1 509 ? -13.357 1.255 2.255 1.00 92.56 509 ARG A O 1
ATOM 3651 N N . GLY A 1 510 ? -11.703 1.814 3.675 1.00 93.69 510 GLY A N 1
ATOM 3652 C CA . GLY A 1 510 ? -12.435 2.888 4.323 1.00 93.69 510 GLY A CA 1
ATOM 3653 C C . GLY A 1 510 ? -11.565 3.684 5.274 1.00 93.69 510 GLY A C 1
ATOM 3654 O O . GLY A 1 510 ? -10.384 3.386 5.454 1.00 93.69 510 GLY A O 1
ATOM 3655 N N . ALA A 1 511 ? -12.158 4.715 5.861 1.00 95.81 511 ALA A N 1
ATOM 3656 C CA . ALA A 1 511 ? -11.527 5.487 6.913 1.00 95.81 511 ALA A CA 1
ATOM 3657 C C . ALA A 1 511 ? -12.567 6.039 7.881 1.00 95.81 511 ALA A C 1
ATOM 3659 O O . ALA A 1 511 ? -13.711 6.263 7.494 1.00 95.81 511 ALA A O 1
ATOM 3660 N N . GLU A 1 512 ? -12.155 6.269 9.121 1.00 94.06 512 GLU A N 1
ATOM 3661 C CA . GLU A 1 512 ? -12.979 6.878 10.159 1.00 94.06 512 GLU A CA 1
ATOM 3662 C C . GLU A 1 512 ? -12.152 7.892 10.946 1.00 94.06 512 GLU A C 1
ATOM 3664 O O . GLU A 1 512 ? -11.004 7.631 11.320 1.00 94.06 512 GLU A O 1
ATOM 3669 N N . LEU A 1 513 ? -12.747 9.066 11.159 1.00 95.00 513 LEU A N 1
ATOM 3670 C CA . LEU A 1 513 ? -12.261 10.055 12.108 1.00 95.00 513 LEU A CA 1
ATOM 3671 C C . LEU A 1 513 ? -12.986 9.786 13.424 1.00 95.00 513 LEU A C 1
ATOM 3673 O O . LEU A 1 513 ? -14.214 9.837 13.468 1.00 95.00 513 LEU A O 1
ATOM 3677 N N . MET A 1 514 ? -12.226 9.447 14.456 1.00 94.81 514 MET A N 1
ATOM 3678 C CA . MET A 1 514 ? -12.754 8.993 15.733 1.00 94.81 514 MET A CA 1
ATOM 3679 C C . MET A 1 514 ? -12.319 9.919 16.858 1.00 94.81 514 MET A C 1
ATOM 3681 O O . MET A 1 514 ? -11.181 10.393 16.884 1.00 94.81 514 MET A O 1
ATOM 3685 N N . GLU A 1 515 ? -13.220 10.100 17.810 1.00 94.94 515 GLU A N 1
ATOM 3686 C CA . GLU A 1 515 ? -13.027 10.889 19.020 1.00 94.94 515 GLU A CA 1
ATOM 3687 C C . GLU A 1 515 ? -13.059 9.962 20.236 1.00 94.94 515 GLU A C 1
ATOM 3689 O O . GLU A 1 515 ? -13.762 8.946 20.239 1.00 94.94 515 GLU A O 1
ATOM 3694 N N . ASN A 1 516 ? -12.277 10.292 21.261 1.00 94.31 516 ASN A N 1
ATOM 3695 C CA . ASN A 1 516 ? -12.280 9.573 22.524 1.00 94.31 516 ASN A CA 1
ATOM 3696 C C . ASN A 1 516 ? -13.653 9.731 23.192 1.00 94.31 516 ASN A C 1
ATOM 3698 O O . ASN A 1 516 ? -14.129 10.849 23.401 1.00 94.31 516 ASN A O 1
ATOM 3702 N N . THR A 1 517 ? -14.280 8.619 23.572 1.00 91.06 517 THR A N 1
ATOM 3703 C CA . THR A 1 517 ? -15.629 8.604 24.161 1.00 91.06 517 THR A CA 1
ATOM 3704 C C . THR A 1 517 ? -15.701 9.292 25.520 1.00 91.06 517 THR A C 1
ATOM 3706 O O . THR A 1 517 ? -16.789 9.640 25.976 1.00 91.06 517 THR A O 1
ATOM 3709 N N . ALA A 1 518 ? -14.552 9.510 26.156 1.00 90.94 518 ALA A N 1
ATOM 3710 C CA . ALA A 1 518 ? -14.400 10.183 27.432 1.00 90.94 518 ALA A CA 1
ATOM 3711 C C . ALA A 1 518 ? -13.629 11.512 27.324 1.00 90.94 518 ALA A C 1
ATOM 3713 O O . ALA A 1 518 ? -13.081 11.981 28.330 1.00 90.94 518 ALA A O 1
ATOM 3714 N N . SER A 1 519 ? -13.575 12.132 26.136 1.00 90.38 519 SER A N 1
ATOM 3715 C CA . SER A 1 519 ? -12.922 13.436 25.956 1.00 90.38 519 SER A CA 1
ATOM 3716 C C . SER A 1 519 ? -13.430 14.459 26.985 1.00 90.38 519 SER A C 1
ATOM 3718 O O . SER A 1 519 ? -14.619 14.538 27.301 1.00 90.38 519 SER A O 1
ATOM 3720 N N . GLY A 1 520 ? -12.496 15.201 27.584 1.00 88.19 520 GLY A N 1
ATOM 3721 C CA . GLY A 1 520 ? -12.776 16.171 28.650 1.00 88.19 520 GLY A CA 1
ATOM 3722 C C . GLY A 1 520 ? -13.103 15.586 30.035 1.00 88.19 520 GLY A C 1
ATOM 3723 O O . GLY A 1 520 ? -13.167 16.341 31.004 1.00 88.19 520 GLY A O 1
ATOM 3724 N N . ILE A 1 521 ? -13.267 14.267 30.179 1.00 90.62 521 ILE A N 1
ATOM 3725 C CA . ILE A 1 521 ? -13.512 13.604 31.472 1.00 90.62 521 ILE A CA 1
ATOM 3726 C C . ILE A 1 521 ? -12.182 13.086 32.021 1.00 90.62 521 ILE A C 1
ATOM 3728 O O . ILE A 1 521 ? -11.426 12.470 31.285 1.00 90.62 521 ILE A O 1
ATOM 3732 N N . ALA A 1 522 ? -11.860 13.294 33.298 1.00 89.62 522 ALA A N 1
ATOM 3733 C CA . ALA A 1 522 ? -10.626 12.750 33.879 1.00 89.62 522 ALA A CA 1
ATOM 3734 C C . ALA A 1 522 ? -10.693 11.219 34.056 1.00 89.62 522 ALA A C 1
ATOM 3736 O O . ALA A 1 522 ? -11.767 10.665 34.313 1.00 89.62 522 ALA A O 1
ATOM 3737 N N . VAL A 1 523 ? -9.543 10.539 33.976 1.00 88.25 523 VAL A N 1
ATOM 3738 C CA . VAL A 1 523 ? -9.439 9.111 34.324 1.00 88.25 523 VAL A CA 1
ATOM 3739 C C . VAL A 1 523 ? -9.824 8.865 35.786 1.00 88.25 523 VAL A C 1
ATOM 3741 O O . VAL A 1 523 ? -9.645 9.726 36.652 1.00 88.25 523 VAL A O 1
ATOM 3744 N N . GLY A 1 524 ? -10.376 7.685 36.062 1.00 86.75 524 GLY A N 1
ATOM 3745 C CA . GLY A 1 524 ? -10.770 7.272 37.406 1.00 86.75 524 GLY A CA 1
ATOM 3746 C C . GLY A 1 524 ? -9.580 7.091 38.355 1.00 86.75 524 GLY A C 1
ATOM 3747 O O . GLY A 1 524 ? -8.444 6.881 37.931 1.00 86.75 524 GLY A O 1
ATOM 3748 N N . SER A 1 525 ? -9.853 7.144 39.660 1.00 86.75 525 SER A N 1
ATOM 3749 C CA . SER A 1 525 ? -8.893 6.812 40.719 1.00 86.75 525 SER A CA 1
ATOM 3750 C C . SER A 1 525 ? -9.510 5.766 41.658 1.00 86.75 525 SER A C 1
ATOM 3752 O O . SER A 1 525 ? -10.464 6.097 42.368 1.00 86.75 525 SER A O 1
ATOM 3754 N N . PRO A 1 526 ? -9.011 4.513 41.678 1.00 87.00 526 PRO A N 1
ATOM 3755 C CA . PRO A 1 526 ? -7.910 3.974 40.865 1.00 87.00 526 PRO A CA 1
ATOM 3756 C C . PRO A 1 526 ? -8.228 3.903 39.358 1.00 87.00 526 PRO A C 1
ATOM 3758 O O . PRO A 1 526 ? -9.386 3.773 38.962 1.00 87.00 526 PRO A O 1
ATOM 3761 N N . ASN A 1 527 ? -7.183 3.989 38.526 1.00 89.44 527 ASN A N 1
ATOM 3762 C CA . ASN A 1 527 ? -7.282 3.895 37.068 1.00 89.44 527 ASN A CA 1
ATOM 3763 C C . ASN A 1 527 ? -7.080 2.439 36.620 1.00 89.44 527 ASN A C 1
ATOM 3765 O O . ASN A 1 527 ? -5.976 1.906 36.756 1.00 89.44 527 ASN A O 1
ATOM 3769 N N . HIS A 1 528 ? -8.123 1.824 36.060 1.00 92.19 528 HIS A N 1
ATOM 3770 C CA . HIS A 1 528 ? -8.060 0.490 35.453 1.00 92.19 528 HIS A CA 1
ATOM 3771 C C . HIS A 1 528 ? -8.190 0.522 33.922 1.00 92.19 528 HIS A C 1
ATOM 3773 O O . HIS A 1 528 ? -8.345 -0.537 33.308 1.00 92.19 528 HIS A O 1
ATOM 3779 N N . THR A 1 529 ? -8.130 1.709 33.303 1.00 92.25 529 THR A N 1
ATOM 3780 C CA . THR A 1 529 ? -8.252 1.888 31.852 1.00 92.25 529 THR A CA 1
ATOM 3781 C C . THR A 1 529 ? -7.121 1.168 31.134 1.00 92.25 529 THR A C 1
ATOM 3783 O O . THR A 1 529 ? -5.976 1.615 31.186 1.00 92.25 529 THR A O 1
ATOM 3786 N N . GLN A 1 530 ? -7.428 0.022 30.521 1.00 92.19 530 GLN A N 1
ATOM 3787 C CA . GLN A 1 530 ? -6.460 -0.833 29.832 1.00 92.19 530 GLN A CA 1
ATOM 3788 C C . GLN A 1 530 ? -7.160 -2.008 29.122 1.00 92.19 530 GLN A C 1
ATOM 3790 O O . GLN A 1 530 ? -8.323 -2.321 29.391 1.00 92.19 530 GLN A O 1
ATOM 3795 N N . ALA A 1 531 ? -6.423 -2.725 28.272 1.00 92.38 531 ALA A N 1
ATOM 3796 C CA . ALA A 1 531 ? -6.768 -4.078 27.860 1.00 92.38 531 ALA A CA 1
ATOM 3797 C C . ALA A 1 531 ? -6.373 -5.099 28.942 1.00 92.38 531 ALA A C 1
ATOM 3799 O O . ALA A 1 531 ? -5.227 -5.131 29.399 1.00 92.38 531 ALA A O 1
ATOM 3800 N N . TRP A 1 532 ? -7.306 -5.972 29.308 1.00 93.88 532 TRP A N 1
ATOM 3801 C CA . TRP A 1 532 ? -7.143 -7.025 30.304 1.00 93.88 532 TRP A CA 1
ATOM 3802 C C . TRP A 1 532 ? -7.311 -8.402 29.670 1.00 93.88 532 TRP A C 1
ATOM 3804 O O . TRP A 1 532 ? -8.211 -8.624 28.861 1.00 93.88 532 TRP A O 1
ATOM 3814 N N . TYR A 1 533 ? -6.472 -9.353 30.062 1.00 94.31 533 TYR A N 1
ATOM 3815 C CA . TYR A 1 533 ? -6.503 -10.708 29.521 1.00 94.31 533 TYR A CA 1
ATOM 3816 C C . TYR A 1 533 ? -6.039 -11.732 30.554 1.00 94.31 533 TYR A C 1
ATOM 3818 O O . TYR A 1 533 ? -5.466 -11.393 31.588 1.00 94.31 533 TYR A O 1
ATOM 3826 N N . ASN A 1 534 ? -6.282 -13.006 30.267 1.00 94.88 534 ASN A N 1
ATOM 3827 C CA . ASN A 1 534 ? -5.707 -14.113 31.016 1.00 94.88 534 ASN A CA 1
ATOM 3828 C C . ASN A 1 534 ? -4.608 -14.770 30.170 1.00 94.88 534 ASN A C 1
ATOM 3830 O O . ASN A 1 534 ? -4.872 -15.230 29.061 1.00 94.88 534 ASN A O 1
ATOM 3834 N N . ALA A 1 535 ? -3.386 -14.847 30.702 1.00 90.19 535 ALA A N 1
ATOM 3835 C CA . ALA A 1 535 ? -2.237 -15.344 29.946 1.00 90.19 535 ALA A CA 1
ATOM 3836 C C . ALA A 1 535 ? -2.372 -16.815 29.511 1.00 90.19 535 ALA A C 1
ATOM 3838 O O . ALA A 1 535 ? -1.985 -17.156 28.392 1.00 90.19 535 ALA A O 1
ATOM 3839 N N . SER A 1 536 ? -2.973 -17.679 30.342 1.00 90.19 536 SER A N 1
ATOM 3840 C CA . SER A 1 536 ? -3.188 -19.095 30.001 1.00 90.19 536 SER A CA 1
ATOM 3841 C C . SER A 1 536 ? -4.328 -19.321 29.002 1.00 90.19 536 SER A C 1
ATOM 3843 O O . SER A 1 536 ? -4.467 -20.422 28.473 1.00 90.19 536 SER A O 1
ATOM 3845 N N . GLN A 1 537 ? -5.115 -18.285 28.707 1.00 89.88 537 GLN A N 1
ATOM 3846 C CA . GLN A 1 537 ? -6.178 -18.274 27.708 1.00 89.88 537 GLN A CA 1
ATOM 3847 C C . GLN A 1 537 ? -6.014 -17.080 26.754 1.00 89.88 537 GLN A C 1
ATOM 3849 O O . GLN A 1 537 ? -6.976 -16.377 26.459 1.00 89.88 537 GLN A O 1
ATOM 3854 N N . SER A 1 538 ? -4.794 -16.833 26.273 1.00 88.75 538 SER A N 1
ATOM 3855 C CA . SER A 1 538 ? -4.517 -15.734 25.337 1.00 88.75 538 SER A CA 1
ATOM 3856 C C . SER A 1 538 ? -5.342 -15.857 24.049 1.00 88.75 538 SER A C 1
ATOM 3858 O O . SER A 1 538 ? -5.529 -16.959 23.543 1.00 88.75 538 SER A O 1
ATOM 3860 N N . GLY A 1 539 ? -5.824 -14.730 23.513 1.00 88.69 539 GLY A N 1
ATOM 3861 C CA . GLY A 1 539 ? -6.673 -14.677 22.311 1.00 88.69 539 GLY A CA 1
ATOM 3862 C C . GLY A 1 539 ? -8.117 -14.227 22.563 1.00 88.69 539 GLY A C 1
ATOM 3863 O O . GLY A 1 539 ? -8.915 -14.205 21.634 1.00 88.69 539 GLY A O 1
ATOM 3864 N N . TRP A 1 540 ? -8.469 -13.866 23.794 1.00 94.12 540 TRP A N 1
ATOM 3865 C CA . TRP A 1 540 ? -9.699 -13.156 24.158 1.00 94.12 540 TRP A CA 1
ATOM 3866 C C . TRP A 1 540 ? -9.377 -12.207 25.321 1.00 94.12 540 TRP A C 1
ATOM 3868 O O . TRP A 1 540 ? -8.298 -12.305 25.914 1.00 94.12 540 TRP A O 1
ATOM 3878 N N . GLY A 1 541 ? -10.281 -11.295 25.665 1.00 95.00 541 GLY A N 1
ATOM 3879 C CA . GLY A 1 541 ? -10.018 -10.366 26.760 1.00 95.00 541 GLY A CA 1
ATOM 3880 C C . GLY A 1 541 ? -11.073 -9.286 26.911 1.00 95.00 541 GLY A C 1
ATOM 3881 O O . GLY A 1 541 ? -12.200 -9.425 26.438 1.00 95.00 541 GLY A O 1
ATOM 3882 N N . LEU A 1 542 ? -10.693 -8.216 27.598 1.00 94.75 542 LEU A N 1
ATOM 3883 C CA . LEU A 1 542 ? -11.558 -7.105 27.969 1.00 94.75 542 LEU A CA 1
ATOM 3884 C C . LEU A 1 542 ? -10.853 -5.791 27.631 1.00 94.75 542 LEU A C 1
ATOM 3886 O O . LEU A 1 542 ? -9.656 -5.665 27.863 1.00 94.75 542 LEU A O 1
ATOM 3890 N N . GLY A 1 543 ? -11.584 -4.807 27.130 1.00 94.62 543 GLY A N 1
ATOM 3891 C CA . GLY A 1 543 ? -11.199 -3.403 27.228 1.00 94.62 543 GLY A CA 1
ATOM 3892 C C . GLY A 1 543 ? -11.949 -2.785 28.398 1.00 94.62 543 GLY A C 1
ATOM 3893 O O . GLY A 1 543 ? -13.162 -2.977 28.503 1.00 94.62 543 GLY A O 1
ATOM 3894 N N . VAL A 1 544 ? -11.239 -2.076 29.267 1.00 94.00 544 VAL A N 1
ATOM 3895 C CA . VAL A 1 544 ? -11.816 -1.366 30.411 1.00 94.00 544 VAL A CA 1
ATOM 3896 C C . VAL A 1 544 ? -11.491 0.110 30.278 1.00 94.00 544 VAL A C 1
ATOM 3898 O O . VAL A 1 544 ? -10.370 0.456 29.910 1.00 94.00 544 VAL A O 1
ATOM 3901 N N . GLU A 1 545 ? -12.457 0.967 30.591 1.00 93.25 545 GLU A N 1
ATOM 3902 C CA . GLU A 1 545 ? -12.263 2.408 30.744 1.00 93.25 545 GLU A CA 1
ATOM 3903 C C . GLU A 1 545 ? -12.874 2.863 32.073 1.00 93.25 545 GLU A C 1
ATOM 3905 O O . GLU A 1 545 ? -14.081 2.756 32.290 1.00 93.25 545 GLU A O 1
ATOM 3910 N N . SER A 1 546 ? -12.024 3.333 32.988 1.00 92.06 546 SER A N 1
ATOM 3911 C CA . SER A 1 546 ? -12.413 3.864 34.296 1.00 92.06 546 SER A CA 1
ATOM 3912 C C . SER A 1 546 ? -12.412 5.386 34.256 1.00 92.06 546 SER A C 1
ATOM 3914 O O . SER A 1 546 ? -11.375 6.003 34.002 1.00 92.06 546 SER A O 1
ATOM 3916 N N . LEU A 1 547 ? -13.550 6.002 34.568 1.00 90.62 547 LEU A N 1
ATOM 3917 C CA . LEU A 1 547 ? -13.731 7.452 34.504 1.00 90.62 547 LEU A CA 1
ATOM 3918 C C . LEU A 1 547 ? -14.019 8.046 35.883 1.00 90.62 547 LEU A C 1
ATOM 3920 O O . LEU A 1 547 ? -14.614 7.401 36.749 1.00 90.62 547 LEU A O 1
ATOM 3924 N N . ASN A 1 548 ? -13.659 9.316 36.074 1.00 87.75 548 ASN A N 1
ATOM 3925 C CA . ASN A 1 548 ? -13.965 10.082 37.285 1.00 87.75 548 ASN A CA 1
ATOM 3926 C C . ASN A 1 548 ? -15.440 10.553 37.336 1.00 87.75 548 ASN A C 1
ATOM 3928 O O . ASN A 1 548 ? -15.724 11.720 37.604 1.00 87.75 548 ASN A O 1
ATOM 3932 N N . LEU A 1 549 ? -16.378 9.653 37.017 1.00 82.75 549 LEU A N 1
ATOM 3933 C CA . LEU A 1 549 ? -17.827 9.892 36.955 1.00 82.75 549 LEU A CA 1
ATOM 3934 C C . LEU A 1 549 ? -18.645 8.711 37.514 1.00 82.75 549 LEU A C 1
ATOM 3936 O O . LEU A 1 549 ? -19.683 8.359 36.966 1.00 82.75 549 LEU A O 1
ATOM 3940 N N . PRO A 1 550 ? -18.261 8.191 38.694 1.00 80.06 550 PRO A N 1
ATOM 3941 C CA . PRO A 1 550 ? -18.423 6.772 39.073 1.00 80.06 550 PRO A CA 1
ATOM 3942 C C . PRO A 1 550 ? -18.928 5.885 37.927 1.00 80.06 550 PRO A C 1
ATOM 3944 O O . PRO A 1 550 ? -20.065 5.436 37.955 1.00 80.06 550 PRO A O 1
ATOM 3947 N N . LEU A 1 551 ? -18.105 5.697 36.893 1.00 87.25 551 LEU A N 1
ATOM 3948 C CA . LEU A 1 551 ? -18.458 4.917 35.710 1.00 87.25 551 LEU A CA 1
ATOM 3949 C C . LEU A 1 551 ? -17.254 4.093 35.261 1.00 87.25 551 LEU A C 1
ATOM 3951 O O . LEU A 1 551 ? -16.145 4.614 35.122 1.00 87.25 551 LEU A O 1
ATOM 3955 N N . GLU A 1 552 ? -17.492 2.811 35.022 1.00 90.00 552 GLU A N 1
ATOM 3956 C CA . GLU A 1 552 ? -16.538 1.912 34.387 1.00 90.00 552 GLU A CA 1
ATOM 3957 C C . GLU A 1 552 ? -17.209 1.243 33.189 1.00 90.00 552 GLU A C 1
ATOM 3959 O O . GLU A 1 552 ? -18.204 0.535 33.356 1.00 90.00 552 GLU A O 1
ATOM 3964 N N . PHE A 1 553 ? -16.669 1.479 31.995 1.00 92.44 553 PHE A N 1
ATOM 3965 C CA . PHE A 1 553 ? -17.135 0.870 30.755 1.00 92.44 553 PHE A CA 1
ATOM 3966 C C . PHE A 1 553 ? -16.303 -0.370 30.416 1.00 92.44 553 PHE A C 1
ATOM 3968 O O . PHE A 1 553 ? -15.083 -0.393 30.597 1.00 92.44 553 PHE A O 1
ATOM 3975 N N . TRP A 1 554 ? -16.979 -1.400 29.911 1.00 92.50 554 TRP A N 1
ATOM 3976 C CA . TRP A 1 554 ? -16.417 -2.701 29.581 1.00 92.50 554 TRP A CA 1
ATOM 3977 C C . TRP A 1 554 ? -16.780 -3.095 28.154 1.00 92.50 554 TRP A C 1
ATOM 3979 O O . TRP A 1 554 ? -17.952 -3.096 27.781 1.00 92.50 554 TRP A O 1
ATOM 3989 N N . ALA A 1 555 ? -15.785 -3.555 27.400 1.00 94.81 555 ALA A N 1
ATOM 3990 C CA . ALA A 1 555 ? -15.974 -4.310 26.167 1.00 94.81 555 ALA A CA 1
ATOM 3991 C C . ALA A 1 555 ? -15.337 -5.693 26.318 1.00 94.81 555 ALA A C 1
ATOM 3993 O O . ALA A 1 555 ? -14.137 -5.807 26.544 1.00 94.81 555 ALA A O 1
ATOM 3994 N N . VAL A 1 556 ? -16.135 -6.750 26.204 1.00 96.94 556 VAL A N 1
ATOM 3995 C CA . VAL A 1 556 ? -15.697 -8.147 26.270 1.00 96.94 556 VAL A CA 1
ATOM 3996 C C . VAL A 1 556 ? -15.492 -8.669 24.858 1.00 96.94 556 VAL A C 1
ATOM 3998 O O . VAL A 1 556 ? -16.433 -8.665 24.073 1.00 96.94 556 VAL A O 1
ATOM 4001 N N . TYR A 1 557 ? -14.304 -9.181 24.556 1.00 96.69 557 TYR A N 1
ATOM 4002 C CA . TYR A 1 557 ? -13.947 -9.797 23.278 1.00 96.69 557 TYR A CA 1
ATOM 4003 C C . TYR A 1 557 ? -13.833 -11.302 23.472 1.00 96.69 557 TYR A C 1
ATOM 4005 O O . TYR A 1 557 ? -13.031 -11.756 24.284 1.00 96.69 557 TYR A O 1
ATOM 4013 N N . LEU A 1 558 ? -14.654 -12.077 22.766 1.00 96.75 558 LEU A N 1
ATOM 4014 C CA . LEU A 1 558 ? -14.822 -13.520 22.973 1.00 96.75 558 LEU A CA 1
ATOM 4015 C C . LEU A 1 558 ? -15.140 -14.241 21.655 1.00 96.75 558 LEU A C 1
ATOM 4017 O O . LEU A 1 558 ? -15.090 -13.630 20.586 1.00 96.75 558 LEU A O 1
ATOM 4021 N N . TYR A 1 559 ? -15.487 -15.528 21.732 1.00 97.25 559 TYR A N 1
ATOM 4022 C CA . TYR A 1 559 ? -15.922 -16.333 20.587 1.00 97.25 559 TYR A CA 1
ATOM 4023 C C . TYR A 1 559 ? -17.332 -16.895 20.792 1.00 97.25 559 TYR A C 1
ATOM 4025 O O . TYR A 1 559 ? -17.698 -17.254 21.912 1.00 97.25 559 TYR A O 1
ATOM 4033 N N . ASP A 1 560 ? -18.107 -16.991 19.711 1.00 96.50 560 ASP A N 1
ATOM 4034 C CA . ASP A 1 560 ? -19.388 -17.705 19.705 1.00 96.50 560 ASP A CA 1
ATOM 4035 C C . ASP A 1 560 ? -19.213 -19.234 19.640 1.00 96.50 560 ASP A C 1
ATOM 4037 O O . ASP A 1 560 ? -18.098 -19.761 19.579 1.00 96.50 560 ASP A O 1
ATOM 4041 N N . GLY A 1 561 ? -20.330 -19.967 19.649 1.00 96.06 561 GLY A N 1
ATOM 4042 C CA . GLY A 1 561 ? -20.349 -21.431 19.561 1.00 96.06 561 GLY A CA 1
ATOM 4043 C C . GLY A 1 561 ? -19.748 -22.003 18.270 1.00 96.06 561 GLY A C 1
ATOM 4044 O O . GLY A 1 561 ? -19.390 -23.176 18.245 1.00 96.06 561 GLY A O 1
ATOM 4045 N N . ALA A 1 562 ? -19.591 -21.188 17.223 1.00 96.19 562 ALA A N 1
ATOM 4046 C CA . ALA A 1 562 ? -18.925 -21.561 15.976 1.00 96.19 562 ALA A CA 1
ATOM 4047 C C . ALA A 1 562 ? -17.443 -21.140 15.944 1.00 96.19 562 ALA A C 1
ATOM 4049 O O . ALA A 1 562 ? -16.777 -21.300 14.924 1.00 96.19 562 ALA A O 1
ATOM 4050 N N . GLY A 1 563 ? -16.920 -20.567 17.031 1.00 96.69 563 GLY A N 1
ATOM 4051 C CA . GLY A 1 563 ? -15.544 -20.088 17.105 1.00 96.69 563 GLY A CA 1
ATOM 4052 C C . GLY A 1 563 ? -15.311 -18.761 16.388 1.00 96.69 563 GLY A C 1
ATOM 4053 O O . GLY A 1 563 ? -14.163 -18.384 16.161 1.00 96.69 563 GLY A O 1
ATOM 4054 N N . THR A 1 564 ? -16.366 -18.024 16.036 1.00 96.56 564 THR A N 1
ATOM 4055 C CA . THR A 1 564 ? -16.236 -16.700 15.417 1.00 96.56 564 THR A CA 1
ATOM 4056 C C . THR A 1 564 ? -16.064 -15.635 16.491 1.00 96.56 564 THR A C 1
ATOM 4058 O O . THR A 1 564 ? -16.785 -15.634 17.486 1.00 96.56 564 THR A O 1
ATOM 4061 N N . ALA A 1 565 ? -15.116 -14.718 16.290 1.00 97.12 565 ALA A N 1
ATOM 4062 C CA . ALA A 1 565 ? -14.891 -13.567 17.159 1.00 97.12 565 ALA A CA 1
ATOM 4063 C C . ALA A 1 565 ? -16.158 -12.703 17.302 1.00 97.12 565 ALA A C 1
ATOM 4065 O O . ALA A 1 565 ? -16.714 -12.267 16.296 1.00 97.12 565 ALA A O 1
ATOM 4066 N N . ARG A 1 566 ? -16.583 -12.432 18.542 1.00 96.75 566 ARG A N 1
ATOM 4067 C CA . ARG A 1 566 ? -17.715 -11.569 18.926 1.00 96.75 566 ARG A CA 1
ATOM 4068 C C . ARG A 1 566 ? -17.326 -10.641 20.065 1.00 96.75 566 ARG A C 1
ATOM 4070 O O . ARG A 1 566 ? -16.308 -10.847 20.726 1.00 96.75 566 ARG A O 1
ATOM 4077 N N . TRP A 1 567 ? -18.168 -9.650 20.321 1.00 96.06 567 TRP A N 1
ATOM 4078 C CA . TRP A 1 567 ? -18.017 -8.788 21.480 1.00 96.06 567 TRP A CA 1
ATOM 4079 C C . TRP A 1 567 ? -19.358 -8.405 22.106 1.00 96.06 567 TRP A C 1
ATOM 4081 O O . TRP A 1 567 ? -20.403 -8.473 21.457 1.00 96.06 567 TRP A O 1
ATOM 4091 N N . ALA A 1 568 ? -19.302 -8.038 23.382 1.00 95.69 568 ALA A N 1
ATOM 4092 C CA . ALA A 1 568 ? -20.415 -7.537 24.183 1.00 95.69 568 ALA A CA 1
ATOM 4093 C C . ALA A 1 568 ? -19.923 -6.375 25.049 1.00 95.69 568 ALA A C 1
ATOM 4095 O O . ALA A 1 568 ? -18.747 -6.335 25.403 1.00 95.69 568 ALA A O 1
ATOM 4096 N N . THR A 1 569 ? -20.801 -5.446 25.404 1.00 95.06 569 THR A N 1
ATOM 4097 C CA . THR A 1 569 ? -20.440 -4.257 26.189 1.00 95.06 569 THR A CA 1
ATOM 4098 C C . THR A 1 569 ? -21.317 -4.107 27.417 1.00 95.06 569 THR A C 1
ATOM 4100 O O . THR A 1 569 ? -22.418 -4.648 27.469 1.00 95.06 569 THR A O 1
ATOM 4103 N N . GLY A 1 570 ? -20.837 -3.379 28.415 1.00 94.31 570 GLY A N 1
ATOM 4104 C CA . GLY A 1 570 ? -21.614 -3.033 29.597 1.00 94.31 570 GLY A CA 1
ATOM 4105 C C . GLY A 1 570 ? -20.920 -1.961 30.415 1.00 94.31 570 GLY A C 1
ATOM 4106 O O . GLY A 1 570 ? -19.730 -1.707 30.244 1.00 94.31 570 GLY A O 1
ATOM 4107 N N . ASP A 1 571 ? -21.662 -1.346 31.318 1.00 93.06 571 ASP A N 1
ATOM 4108 C CA . ASP A 1 571 ? -21.152 -0.325 32.218 1.00 93.06 571 ASP A CA 1
ATOM 4109 C C . ASP A 1 571 ? -21.664 -0.543 33.645 1.00 93.06 571 ASP A C 1
ATOM 4111 O O . ASP A 1 571 ? -22.614 -1.293 33.896 1.00 93.06 571 ASP A O 1
ATOM 4115 N N . THR A 1 572 ? -20.972 0.051 34.614 1.00 91.31 572 THR A N 1
ATOM 4116 C CA . THR A 1 572 ? -21.389 0.015 36.016 1.00 91.31 572 THR A CA 1
ATOM 4117 C C . THR A 1 572 ? -20.975 1.271 36.758 1.00 91.31 572 THR A C 1
ATOM 4119 O O . THR A 1 572 ? -19.902 1.828 36.514 1.00 91.31 572 THR A O 1
ATOM 4122 N N . ALA A 1 573 ? -21.806 1.661 37.726 1.00 87.50 573 ALA A N 1
ATOM 4123 C CA . ALA A 1 573 ? -21.478 2.718 38.671 1.00 87.50 573 ALA A CA 1
ATOM 4124 C C . ALA A 1 573 ? -20.705 2.228 39.907 1.00 87.50 573 ALA A C 1
ATOM 4126 O O . ALA A 1 573 ? -20.157 3.019 40.675 1.00 87.50 573 ALA A O 1
ATOM 4127 N N . THR A 1 574 ? -20.653 0.911 40.130 1.00 84.00 574 THR A N 1
ATOM 4128 C CA . THR A 1 574 ? -19.917 0.326 41.255 1.00 84.00 574 THR A CA 1
ATOM 4129 C C . THR A 1 574 ? -18.464 0.123 40.855 1.00 84.00 574 THR A C 1
ATOM 4131 O O . THR A 1 574 ? -18.106 -0.917 40.309 1.00 84.00 574 THR A O 1
ATOM 4134 N N . LEU A 1 575 ? -17.617 1.120 41.110 1.00 80.38 575 LEU A N 1
ATOM 4135 C CA . LEU A 1 575 ? -16.181 1.036 40.835 1.00 80.38 575 LEU A CA 1
ATOM 4136 C C . LEU A 1 575 ? -15.505 -0.040 41.704 1.00 80.38 575 LEU A C 1
ATOM 4138 O O . LEU A 1 575 ? -15.869 -0.249 42.860 1.00 80.38 575 LEU A O 1
ATOM 4142 N N . GLY A 1 576 ? -14.489 -0.718 41.168 1.00 73.44 576 GLY A N 1
ATOM 4143 C CA . GLY A 1 576 ? -13.596 -1.577 41.957 1.00 73.44 576 GLY A CA 1
ATOM 4144 C C . GLY A 1 576 ? -14.095 -3.001 42.273 1.00 73.44 576 GLY A C 1
ATOM 4145 O O . GLY A 1 576 ? -13.281 -3.910 42.443 1.00 73.44 576 GLY A O 1
ATOM 4146 N N . ASN A 1 577 ? -15.407 -3.243 42.357 1.00 82.75 577 ASN A N 1
ATOM 4147 C CA . ASN A 1 577 ? -15.972 -4.585 42.556 1.00 82.75 577 ASN A CA 1
ATOM 4148 C C . ASN A 1 577 ? -17.445 -4.682 42.137 1.00 82.75 577 ASN A C 1
ATOM 4150 O O . ASN A 1 577 ? -18.106 -3.671 41.898 1.00 82.75 577 ASN A O 1
ATOM 4154 N N . GLY A 1 578 ? -17.954 -5.908 41.985 1.00 86.75 578 GLY A N 1
ATOM 4155 C CA . GLY A 1 578 ? -19.369 -6.169 41.694 1.00 86.75 578 GLY A CA 1
ATOM 4156 C C . GLY A 1 578 ? -19.652 -6.664 40.275 1.00 86.75 578 GLY A C 1
ATOM 4157 O O . GLY A 1 578 ? -18.735 -7.015 39.524 1.00 86.75 578 GLY A O 1
ATOM 4158 N N . THR A 1 579 ? -20.940 -6.709 39.937 1.00 93.56 579 THR A N 1
ATOM 4159 C CA . THR A 1 579 ? -21.471 -7.297 38.701 1.00 93.56 579 THR A CA 1
ATOM 4160 C C . THR A 1 579 ? -21.763 -6.221 37.657 1.00 93.56 579 THR A C 1
ATOM 4162 O O . THR A 1 579 ? -22.337 -5.183 37.974 1.00 93.56 579 THR A O 1
ATOM 4165 N N . VAL A 1 580 ? -21.398 -6.499 36.409 1.00 95.69 580 VAL A N 1
ATOM 4166 C CA . VAL A 1 580 ? -21.700 -5.696 35.222 1.00 95.69 580 VAL A CA 1
ATOM 4167 C C . VAL A 1 580 ? -22.655 -6.500 34.348 1.00 95.69 580 VAL A C 1
ATOM 4169 O O . VAL A 1 580 ? -22.388 -7.665 34.031 1.00 95.69 580 VAL A O 1
ATOM 4172 N N . ASN A 1 581 ? -23.777 -5.889 33.974 1.00 96.81 581 ASN A N 1
ATOM 4173 C CA . ASN A 1 581 ? -24.699 -6.470 33.006 1.00 96.81 581 ASN A CA 1
ATOM 4174 C C . ASN A 1 581 ? -24.164 -6.218 31.599 1.00 96.81 581 ASN A C 1
ATOM 4176 O O . ASN A 1 581 ? -23.749 -5.106 31.287 1.00 96.81 581 ASN A O 1
ATOM 4180 N N . LEU A 1 582 ? -24.184 -7.248 30.760 1.00 97.38 582 LEU A N 1
ATOM 4181 C CA . LEU A 1 582 ? -23.651 -7.180 29.408 1.00 97.38 582 LEU A CA 1
ATOM 4182 C C . LEU A 1 582 ? -24.770 -7.186 28.376 1.00 97.38 582 LEU A C 1
ATOM 4184 O O . LEU A 1 582 ? -25.778 -7.887 28.510 1.00 97.38 582 LEU A O 1
ATOM 4188 N N . LEU A 1 583 ? -24.539 -6.432 27.312 1.00 95.56 583 LEU A N 1
ATOM 4189 C CA . LEU A 1 583 ? -25.389 -6.308 26.147 1.00 95.56 583 LEU A CA 1
ATOM 4190 C C . LEU A 1 583 ? -24.619 -6.775 24.908 1.00 95.56 583 LEU A C 1
ATOM 4192 O O . LEU A 1 583 ? -23.467 -6.404 24.680 1.00 95.56 583 LEU A O 1
ATOM 4196 N N . ALA A 1 584 ? -25.268 -7.603 24.097 1.00 93.19 584 ALA A N 1
ATOM 4197 C CA . ALA A 1 584 ? -24.858 -7.881 22.732 1.00 93.19 584 ALA A CA 1
ATOM 4198 C C . ALA A 1 584 ? -25.564 -6.894 21.805 1.00 93.19 584 ALA A C 1
ATOM 4200 O O . ALA A 1 584 ? -26.770 -6.664 21.922 1.00 93.19 584 ALA A O 1
ATOM 4201 N N . HIS A 1 585 ? -24.815 -6.342 20.859 1.00 89.25 585 HIS A N 1
ATOM 4202 C CA . HIS A 1 585 ? -25.317 -5.352 19.916 1.00 89.25 585 HIS A CA 1
ATOM 4203 C C . HIS A 1 585 ? -25.279 -5.884 18.481 1.00 89.25 585 HIS A C 1
ATOM 4205 O O . HIS A 1 585 ? -24.615 -6.879 18.181 1.00 89.25 585 HIS A O 1
ATOM 4211 N N . ARG A 1 586 ? -25.978 -5.190 17.576 1.00 86.88 586 ARG A N 1
ATOM 4212 C CA . ARG A 1 586 ? -25.880 -5.384 16.121 1.00 86.88 586 ARG A CA 1
ATOM 4213 C C . ARG A 1 586 ? -25.362 -4.102 15.470 1.00 86.88 586 ARG A C 1
ATOM 4215 O O . ARG A 1 586 ? -26.170 -3.285 15.030 1.00 86.88 586 ARG A O 1
ATOM 4222 N N . PRO A 1 587 ? -24.039 -3.879 15.476 1.00 86.19 587 PRO A N 1
ATOM 4223 C CA . PRO A 1 587 ? -23.468 -2.633 15.001 1.00 86.19 587 PRO A CA 1
ATOM 4224 C C . PRO A 1 587 ? -23.474 -2.539 13.481 1.00 86.19 587 PRO A C 1
ATOM 4226 O O . PRO A 1 587 ? -23.791 -3.487 12.766 1.00 86.19 587 PRO A O 1
ATOM 4229 N N . HIS A 1 588 ? -23.083 -1.380 12.967 1.00 83.94 588 HIS A N 1
ATOM 4230 C CA . HIS A 1 588 ? -22.743 -1.249 11.559 1.00 83.94 588 HIS A CA 1
ATOM 4231 C C . HIS A 1 588 ? -21.294 -1.699 11.328 1.00 83.94 588 HIS A C 1
ATOM 4233 O O . HIS A 1 588 ? -20.425 -1.534 12.183 1.00 83.94 588 HIS A O 1
ATOM 4239 N N . CYS A 1 589 ? -21.047 -2.299 10.167 1.00 86.62 589 CYS A N 1
ATOM 4240 C CA . CYS A 1 589 ? -19.714 -2.711 9.751 1.00 86.62 589 CYS A CA 1
ATOM 4241 C C . CYS A 1 589 ? -18.888 -1.545 9.188 1.00 86.62 589 CYS A C 1
ATOM 4243 O O . CYS A 1 589 ? -19.459 -0.520 8.784 1.00 86.62 589 CYS A O 1
ATOM 4245 N N . PRO A 1 590 ? -17.553 -1.698 9.091 1.00 82.69 590 PRO A N 1
ATOM 4246 C CA . PRO A 1 590 ? -16.689 -0.684 8.503 1.00 82.69 590 PRO A CA 1
ATOM 4247 C C . PRO A 1 590 ? -17.107 -0.414 7.058 1.00 82.69 590 PRO A C 1
ATOM 4249 O O . PRO A 1 590 ? -17.250 -1.343 6.262 1.00 82.69 590 PRO A O 1
ATOM 4252 N N . GLY A 1 591 ? -17.337 0.855 6.717 1.00 81.75 591 GLY A N 1
ATOM 4253 C CA . GLY A 1 591 ? -17.761 1.249 5.366 1.00 81.75 591 GLY A CA 1
ATOM 4254 C C . GLY A 1 591 ? -19.210 0.920 4.987 1.00 81.75 591 GLY A C 1
ATOM 4255 O O . GLY A 1 591 ? -19.653 1.301 3.907 1.00 81.75 591 GLY A O 1
ATOM 4256 N N . CYS A 1 592 ? -19.976 0.269 5.861 1.00 83.19 592 CYS A N 1
ATOM 4257 C CA . CYS A 1 592 ? -21.368 -0.068 5.596 1.00 83.19 592 CYS A CA 1
ATOM 4258 C C . CYS A 1 592 ? -22.329 1.070 5.933 1.00 83.19 592 CYS A C 1
ATOM 4260 O O . CYS A 1 592 ? -22.024 1.969 6.724 1.00 83.19 592 CYS A O 1
ATOM 4262 N N . LEU A 1 593 ? -23.535 0.971 5.373 1.00 80.56 593 LEU A N 1
ATOM 4263 C CA . LEU A 1 593 ? -24.649 1.846 5.705 1.00 80.56 593 LEU A CA 1
ATOM 4264 C C . LEU A 1 593 ? -24.911 1.851 7.218 1.00 80.56 593 LEU A C 1
ATOM 4266 O O . LEU A 1 593 ? -25.026 0.795 7.847 1.00 80.56 593 LEU A O 1
ATOM 4270 N N . ARG A 1 594 ? -25.023 3.049 7.796 1.00 79.12 594 ARG A N 1
ATOM 4271 C CA . ARG A 1 594 ? -25.438 3.227 9.188 1.00 79.12 594 ARG A CA 1
ATOM 4272 C C . ARG A 1 594 ? -26.961 3.142 9.283 1.00 79.12 594 ARG A C 1
ATOM 4274 O O . ARG A 1 594 ? -27.671 3.835 8.551 1.00 79.12 594 ARG A O 1
ATOM 4281 N N . TYR A 1 595 ? -27.437 2.373 10.259 1.00 72.56 595 TYR A N 1
ATOM 4282 C CA . TYR A 1 595 ? -28.820 2.391 10.729 1.00 72.56 595 TYR A CA 1
ATOM 4283 C C . TYR A 1 595 ? -28.872 3.032 12.120 1.00 72.56 595 TYR A C 1
ATOM 4285 O O . TYR A 1 595 ? -27.998 2.810 12.957 1.00 72.56 595 TYR A O 1
ATOM 4293 N N . ALA A 1 596 ? -29.890 3.852 12.372 1.00 64.00 596 ALA A N 1
ATOM 4294 C CA . ALA A 1 596 ? -30.126 4.468 13.678 1.00 64.00 596 ALA A CA 1
ATOM 4295 C C . ALA A 1 596 ? -30.834 3.486 14.634 1.00 64.00 596 ALA A C 1
ATOM 4297 O O . ALA A 1 596 ? -31.964 3.739 15.044 1.00 64.00 596 ALA A O 1
ATOM 4298 N N . ASP A 1 597 ? -30.221 2.332 14.913 1.00 63.94 597 ASP A N 1
ATOM 4299 C CA . ASP A 1 597 ? -30.844 1.252 15.696 1.00 63.94 597 ASP A CA 1
ATOM 4300 C C . ASP A 1 597 ? -29.937 0.601 16.757 1.00 63.94 597 ASP A C 1
ATOM 4302 O O . ASP A 1 597 ? -30.397 -0.317 17.441 1.00 63.94 597 ASP A O 1
ATOM 4306 N N . TRP A 1 598 ? -28.712 1.113 16.930 1.00 69.88 598 TRP A N 1
ATOM 4307 C CA . TRP A 1 598 ? -27.680 0.614 17.850 1.00 69.88 598 TRP A CA 1
ATOM 4308 C C . TRP A 1 598 ? -28.221 0.247 19.244 1.00 69.88 598 TRP A C 1
ATOM 4310 O O . TRP A 1 598 ? -28.044 -0.889 19.688 1.00 69.88 598 TRP A O 1
ATOM 4320 N N . ASP A 1 599 ? -28.949 1.162 19.893 1.00 71.00 599 ASP A N 1
ATOM 4321 C CA . ASP A 1 599 ? -29.511 0.924 21.231 1.00 71.00 599 ASP A CA 1
ATOM 4322 C C . ASP A 1 599 ? -30.786 0.074 21.187 1.00 71.00 599 ASP A C 1
ATOM 4324 O O . ASP A 1 599 ? -30.998 -0.800 22.022 1.00 71.00 599 ASP A O 1
ATOM 4328 N N . SER A 1 600 ? -31.630 0.271 20.169 1.00 75.69 600 SER A N 1
ATOM 4329 C CA . SER A 1 600 ? -32.912 -0.442 20.037 1.00 75.69 600 SER A CA 1
ATOM 4330 C C . SER A 1 600 ? -32.765 -1.944 19.768 1.00 75.69 600 SER A C 1
ATOM 4332 O O . SER A 1 600 ? -33.729 -2.697 19.907 1.00 75.69 600 SER A O 1
ATOM 4334 N N . ARG A 1 601 ? -31.570 -2.380 19.352 1.00 79.88 601 ARG A N 1
ATOM 4335 C CA . ARG A 1 601 ? -31.240 -3.777 19.045 1.00 79.88 601 ARG A CA 1
ATOM 4336 C C . ARG A 1 601 ? -30.309 -4.417 20.067 1.00 79.88 601 ARG A C 1
ATOM 4338 O O . ARG A 1 601 ? -29.901 -5.559 19.856 1.00 79.88 601 ARG A O 1
ATOM 4345 N N . ALA A 1 602 ? -29.978 -3.709 21.145 1.00 88.50 602 ALA A N 1
ATOM 4346 C CA . ALA A 1 602 ? -29.232 -4.287 22.246 1.00 88.50 602 ALA A CA 1
ATOM 4347 C C . ALA A 1 602 ? -30.047 -5.418 22.891 1.00 88.50 602 ALA A C 1
ATOM 4349 O O . ALA A 1 602 ? -31.243 -5.285 23.156 1.00 88.50 602 ALA A O 1
ATOM 4350 N N . GLN A 1 603 ? -29.401 -6.552 23.129 1.00 93.75 603 GLN A N 1
ATOM 4351 C CA . GLN A 1 603 ? -29.998 -7.718 23.771 1.00 93.75 603 GLN A CA 1
ATOM 4352 C C . GLN A 1 603 ? -29.138 -8.122 24.960 1.00 93.75 603 GLN A C 1
ATOM 4354 O O . GLN A 1 603 ? -27.915 -8.039 24.890 1.00 93.75 603 GLN A O 1
ATOM 4359 N N . SER A 1 604 ? -29.758 -8.579 26.049 1.00 95.81 604 SER A N 1
ATOM 4360 C CA . SER A 1 604 ? -28.994 -9.076 27.195 1.00 95.81 604 SER A CA 1
ATOM 4361 C C . SER A 1 604 ? -28.093 -10.239 26.774 1.00 95.81 604 SER A C 1
ATOM 4363 O O . SER A 1 604 ? -28.542 -11.164 26.098 1.00 95.81 604 SER A O 1
ATOM 4365 N N . ALA A 1 605 ? -26.827 -10.172 27.181 1.00 97.00 605 ALA A N 1
ATOM 4366 C CA . ALA A 1 605 ? -25.811 -11.187 26.927 1.00 97.00 605 ALA A CA 1
ATOM 4367 C C . ALA A 1 605 ? -25.312 -11.853 28.221 1.00 97.00 605 ALA A C 1
ATOM 4369 O O . ALA A 1 605 ? -24.327 -12.586 28.193 1.00 97.00 605 ALA A O 1
ATOM 4370 N N . GLY A 1 606 ? -25.975 -11.613 29.357 1.00 97.31 606 GLY A N 1
ATOM 4371 C CA . GLY A 1 606 ? -25.577 -12.128 30.667 1.00 97.31 606 GLY A CA 1
ATOM 4372 C C . GLY A 1 606 ? -24.757 -11.124 31.477 1.00 97.31 606 GLY A C 1
ATOM 4373 O O . GLY A 1 606 ? -25.020 -9.921 31.428 1.00 97.31 606 GLY A O 1
ATOM 4374 N N . THR A 1 607 ? -23.802 -11.611 32.269 1.00 97.62 607 THR A N 1
ATOM 4375 C CA . THR A 1 607 ? -23.060 -10.788 33.234 1.00 97.62 607 THR A CA 1
ATOM 4376 C C . THR A 1 607 ? -21.574 -11.130 33.304 1.00 97.62 607 THR A C 1
ATOM 4378 O O . THR A 1 607 ? -21.141 -12.241 32.983 1.00 97.62 607 THR A O 1
ATOM 4381 N N . LEU A 1 608 ? -20.787 -10.170 33.785 1.00 96.19 608 LEU A N 1
ATOM 4382 C CA . LEU A 1 608 ? -19.456 -10.412 34.338 1.00 96.19 608 LEU A CA 1
ATOM 4383 C C . LEU A 1 608 ? -19.388 -9.875 35.767 1.00 96.19 608 LEU A C 1
ATOM 4385 O O . LEU A 1 608 ? -20.114 -8.950 36.123 1.00 96.19 608 LEU A O 1
ATOM 4389 N N . SER A 1 609 ? -18.516 -10.433 36.596 1.00 95.19 609 SER A N 1
ATOM 4390 C CA . SER A 1 609 ? -18.175 -9.858 37.895 1.00 95.19 609 SER A CA 1
ATOM 4391 C C . SER A 1 609 ? -16.670 -9.837 38.080 1.00 95.19 609 SER A C 1
ATOM 4393 O O . SER A 1 609 ? -15.958 -10.718 37.593 1.00 95.19 609 SER A O 1
ATOM 4395 N N . ARG A 1 610 ? -16.182 -8.809 38.775 1.00 93.50 610 ARG A N 1
ATOM 4396 C CA . ARG A 1 610 ? -14.752 -8.608 38.999 1.00 93.50 610 ARG A CA 1
ATOM 4397 C C . ARG A 1 610 ? -14.442 -8.176 40.421 1.00 93.50 610 ARG A C 1
ATOM 4399 O O . ARG A 1 610 ? -15.265 -7.540 41.082 1.00 93.50 610 ARG A O 1
ATOM 4406 N N . VAL A 1 611 ? -13.231 -8.504 40.849 1.00 94.69 611 VAL A N 1
ATOM 4407 C CA . VAL A 1 611 ? -12.594 -7.997 42.067 1.00 94.69 611 VAL A CA 1
ATOM 4408 C C . VAL A 1 611 ? -11.161 -7.631 41.705 1.00 94.69 611 VAL A C 1
ATOM 4410 O O . VAL A 1 611 ? -10.388 -8.513 41.323 1.00 94.69 611 VAL A O 1
ATOM 4413 N N . TYR A 1 612 ? -10.815 -6.346 41.779 1.00 93.69 612 TYR A N 1
ATOM 4414 C CA . TYR A 1 612 ? -9.449 -5.897 41.510 1.00 93.69 612 TYR A CA 1
ATOM 4415 C C . TYR A 1 612 ? -8.524 -6.201 42.690 1.00 93.69 612 TYR A C 1
ATOM 4417 O O . TYR A 1 612 ? -8.866 -5.974 43.849 1.00 93.69 612 TYR A O 1
ATOM 4425 N N . ASN A 1 613 ? -7.323 -6.665 42.364 1.00 92.25 613 ASN A N 1
ATOM 4426 C CA . ASN A 1 613 ? -6.214 -6.915 43.277 1.00 92.25 613 ASN A CA 1
ATOM 4427 C C . ASN A 1 613 ? -5.075 -5.938 42.927 1.00 92.25 613 ASN A C 1
ATOM 4429 O O . ASN A 1 613 ? -3.978 -6.343 42.548 1.00 92.25 613 ASN A O 1
ATOM 4433 N N . GLY A 1 614 ? -5.369 -4.636 42.995 1.00 89.94 614 GLY A N 1
ATOM 4434 C CA . GLY A 1 614 ? -4.499 -3.558 42.510 1.00 89.94 614 GLY A CA 1
ATOM 4435 C C . GLY A 1 614 ? -4.821 -3.122 41.075 1.00 89.94 614 GLY A C 1
ATOM 4436 O O . GLY A 1 614 ? -5.814 -3.548 40.493 1.00 89.94 614 GLY A O 1
ATOM 4437 N N . ASN A 1 615 ? -3.971 -2.267 40.498 1.00 88.44 615 ASN A N 1
ATOM 4438 C CA . ASN A 1 615 ? -4.264 -1.608 39.214 1.00 88.44 615 ASN A CA 1
ATOM 4439 C C . ASN A 1 615 ? -4.057 -2.503 37.981 1.00 88.44 615 ASN A C 1
ATOM 4441 O O . ASN A 1 615 ? -4.509 -2.156 36.896 1.00 88.44 615 ASN A O 1
ATOM 4445 N N . THR A 1 616 ? -3.342 -3.621 38.124 1.00 91.88 616 THR A N 1
ATOM 4446 C CA . THR A 1 616 ? -2.893 -4.454 36.993 1.00 91.88 616 THR A CA 1
ATOM 4447 C C . THR A 1 616 ? -3.318 -5.916 37.096 1.00 91.88 616 THR A C 1
ATOM 4449 O O . THR A 1 616 ? -2.999 -6.706 36.208 1.00 91.88 616 THR A O 1
ATOM 4452 N N . GLN A 1 617 ? -4.040 -6.300 38.155 1.00 95.06 617 GLN A N 1
ATOM 4453 C CA . GLN A 1 617 ? -4.531 -7.662 38.359 1.00 95.06 617 GLN A CA 1
ATOM 4454 C C . GLN A 1 617 ? -5.959 -7.657 38.914 1.00 95.06 617 GLN A C 1
ATOM 4456 O O . GLN A 1 617 ? -6.302 -6.845 39.767 1.00 95.06 617 GLN A O 1
ATOM 4461 N N . ALA A 1 618 ? -6.789 -8.589 38.450 1.00 95.56 618 ALA A N 1
ATOM 4462 C CA . ALA A 1 618 ? -8.136 -8.801 38.962 1.00 95.56 618 ALA A CA 1
ATOM 4463 C C . ALA A 1 618 ? -8.535 -10.279 38.891 1.00 95.56 618 ALA A C 1
ATOM 4465 O O . ALA A 1 618 ? -7.932 -11.076 38.170 1.00 95.56 618 ALA A O 1
ATOM 4466 N N . THR A 1 619 ? -9.576 -10.640 39.635 1.00 96.38 619 THR A N 1
ATOM 4467 C CA . THR A 1 619 ? -10.278 -11.920 39.496 1.00 96.38 619 THR A CA 1
ATOM 4468 C C . THR A 1 619 ? -11.605 -11.684 38.792 1.00 96.38 619 THR A C 1
ATOM 4470 O O . THR A 1 619 ? -12.373 -10.821 39.215 1.00 96.38 619 THR A O 1
ATOM 4473 N N . LEU A 1 620 ? -11.875 -12.453 37.739 1.00 96.12 620 LEU A N 1
ATOM 4474 C CA . LEU A 1 620 ? -13.040 -12.334 36.870 1.00 96.12 620 LEU A CA 1
ATOM 4475 C C . LEU A 1 620 ? -13.907 -13.598 36.930 1.00 96.12 620 LEU A C 1
ATOM 4477 O O . LEU A 1 620 ? -13.405 -14.723 36.868 1.00 96.12 620 LEU A O 1
ATOM 4481 N N . ASN A 1 621 ? -15.223 -13.406 36.957 1.00 97.06 621 ASN A N 1
ATOM 4482 C CA . ASN A 1 621 ? -16.198 -14.431 36.601 1.00 97.06 621 ASN A CA 1
ATOM 4483 C C . ASN A 1 621 ? -17.045 -13.931 35.428 1.00 97.06 621 ASN A C 1
ATOM 4485 O O . ASN A 1 621 ? -17.414 -12.759 35.382 1.00 97.06 621 ASN A O 1
ATOM 4489 N N . THR A 1 622 ? -17.385 -14.818 34.499 1.00 96.94 622 THR A N 1
ATOM 4490 C CA . THR A 1 622 ? -18.307 -14.519 33.398 1.00 96.94 622 THR A CA 1
ATOM 4491 C C . THR A 1 622 ? -19.433 -15.541 33.384 1.00 96.94 622 THR A C 1
ATOM 4493 O O . THR A 1 622 ? -19.195 -16.738 33.552 1.00 96.94 622 THR A O 1
ATOM 4496 N N . ASN A 1 623 ? -20.654 -15.062 33.171 1.00 97.75 623 ASN A N 1
ATOM 4497 C CA . ASN A 1 623 ? -21.824 -15.868 32.854 1.00 97.75 623 ASN A CA 1
ATOM 4498 C C . ASN A 1 623 ? -22.496 -15.244 31.632 1.00 97.75 623 ASN A C 1
ATOM 4500 O O . ASN A 1 623 ? -23.441 -14.463 31.754 1.00 97.75 623 ASN A O 1
ATOM 4504 N N . ILE A 1 624 ? -21.921 -15.512 30.462 1.00 97.69 624 ILE A N 1
ATOM 4505 C CA . ILE A 1 624 ? -22.312 -14.875 29.206 1.00 97.69 624 ILE A CA 1
ATOM 4506 C C . ILE A 1 624 ? -23.014 -15.904 28.336 1.00 97.69 624 ILE A C 1
ATOM 4508 O O . ILE A 1 624 ? -22.489 -16.993 28.108 1.00 97.69 624 ILE A O 1
ATOM 4512 N N . THR A 1 625 ? -24.174 -15.541 27.801 1.00 97.38 625 THR A N 1
ATOM 4513 C CA . THR A 1 625 ? -24.887 -16.320 26.783 1.00 97.38 625 THR A CA 1
ATOM 4514 C C . THR A 1 625 ? -25.219 -15.390 25.634 1.00 97.38 625 THR A C 1
ATOM 4516 O O . THR A 1 625 ? -25.939 -14.411 25.820 1.00 97.38 625 THR A O 1
ATOM 4519 N N . LEU A 1 626 ? -24.671 -15.670 24.451 1.00 96.19 626 LEU A N 1
ATOM 4520 C CA . LEU A 1 626 ? -24.891 -14.813 23.293 1.00 96.19 626 LEU A CA 1
ATOM 4521 C C . LEU A 1 626 ? -26.296 -15.048 22.719 1.00 96.19 626 LEU A C 1
ATOM 4523 O O . LEU A 1 626 ? -26.664 -16.202 22.480 1.00 96.19 626 LEU A O 1
ATOM 4527 N N . PRO A 1 627 ? -27.084 -13.987 22.482 1.00 94.62 627 PRO A N 1
ATOM 4528 C CA . PRO A 1 627 ? -28.445 -14.127 21.993 1.00 94.62 627 PRO A CA 1
ATOM 4529 C C . PRO A 1 627 ? -28.494 -14.313 20.467 1.00 94.62 627 PRO A C 1
ATOM 4531 O O . PRO A 1 627 ? -27.556 -13.976 19.741 1.00 94.62 627 PRO A O 1
ATOM 4534 N N . ALA A 1 628 ? -29.619 -14.822 19.959 1.00 90.81 628 ALA A N 1
ATOM 4535 C CA . ALA A 1 628 ? -29.799 -15.087 18.532 1.00 90.81 628 ALA A CA 1
ATOM 4536 C C . ALA A 1 628 ? -29.577 -13.824 17.653 1.00 90.81 628 ALA A C 1
ATOM 4538 O O . ALA A 1 628 ? -30.057 -12.728 17.959 1.00 90.81 628 ALA A O 1
ATOM 4539 N N . PRO A 1 629 ? -28.873 -13.950 16.514 1.00 90.06 629 PRO A N 1
ATOM 4540 C CA . PRO A 1 629 ? -28.544 -15.175 15.794 1.00 90.06 629 PRO A CA 1
ATOM 4541 C C . PRO A 1 629 ? -27.171 -15.731 16.195 1.00 90.06 629 PRO A C 1
ATOM 4543 O O . PRO A 1 629 ? -26.709 -16.706 15.611 1.00 90.06 629 PRO A O 1
ATOM 4546 N N . LEU A 1 630 ? -26.509 -15.096 17.167 1.00 93.69 630 LEU A N 1
ATOM 4547 C CA . LEU A 1 630 ? -25.283 -15.600 17.754 1.00 93.69 630 LEU A CA 1
ATOM 4548 C C . LEU A 1 630 ? -25.623 -16.827 18.606 1.00 93.69 630 LEU A C 1
ATOM 4550 O O . LEU A 1 630 ? -26.781 -17.091 18.934 1.00 93.69 630 LEU A O 1
ATOM 4554 N N . SER A 1 631 ? -24.601 -17.599 18.943 1.00 93.75 631 SER A N 1
ATOM 4555 C CA . SER A 1 631 ? -24.764 -18.820 19.724 1.00 93.75 631 SER A CA 1
ATOM 4556 C C . SER A 1 631 ? -23.611 -19.002 20.698 1.00 93.75 631 SER A C 1
ATOM 4558 O O . SER A 1 631 ? -22.560 -18.380 20.567 1.00 93.75 631 SER A O 1
ATOM 4560 N N . GLY A 1 632 ? -23.789 -19.900 21.661 1.00 94.25 632 GLY A N 1
ATOM 4561 C CA . GLY A 1 632 ? -22.743 -20.277 22.601 1.00 94.25 632 GLY A CA 1
ATOM 4562 C C . GLY A 1 632 ? -22.762 -19.489 23.907 1.00 94.25 632 GLY A C 1
ATOM 4563 O O . GLY A 1 632 ? -23.414 -18.453 24.058 1.00 94.25 632 GLY A O 1
ATOM 4564 N N . SER A 1 633 ? -22.033 -20.042 24.871 1.00 94.19 633 SER A N 1
ATOM 4565 C CA . SER A 1 633 ? -21.898 -19.518 26.225 1.00 94.19 633 SER A CA 1
ATOM 4566 C C . SER A 1 633 ? -20.429 -19.321 26.575 1.00 94.19 633 SER A C 1
ATOM 4568 O O . SER A 1 633 ? -19.600 -20.183 26.274 1.00 94.19 633 SER A O 1
ATOM 4570 N N . TRP A 1 634 ? -20.115 -18.236 27.274 1.00 93.81 634 TRP A N 1
ATOM 4571 C CA . TRP A 1 634 ? -18.773 -17.923 27.748 1.00 93.81 634 TRP A CA 1
ATOM 4572 C C . TRP A 1 634 ? -18.749 -17.852 29.274 1.00 93.81 634 TRP A C 1
ATOM 4574 O O . TRP A 1 634 ? -18.887 -16.787 29.880 1.00 93.81 634 TRP A O 1
ATOM 4584 N N . ASN A 1 635 ? -18.573 -19.019 29.896 1.00 94.50 635 ASN A N 1
ATOM 4585 C CA . ASN A 1 635 ? -18.573 -19.162 31.348 1.00 94.50 635 ASN A CA 1
ATOM 4586 C C . ASN A 1 635 ? -17.149 -19.386 31.860 1.00 94.50 635 ASN A C 1
ATOM 4588 O O . ASN A 1 635 ? -16.450 -20.302 31.412 1.00 94.50 635 ASN A O 1
ATOM 4592 N N . ARG A 1 636 ? -16.706 -18.530 32.778 1.00 94.50 636 ARG A N 1
ATOM 4593 C CA . ARG A 1 636 ? -15.399 -18.594 33.444 1.00 94.50 636 ARG A CA 1
ATOM 4594 C C . ARG A 1 636 ? -15.605 -18.291 34.919 1.00 94.50 636 ARG A C 1
ATOM 4596 O O . ARG A 1 636 ? -16.400 -17.418 35.254 1.00 94.50 636 ARG A O 1
ATOM 4603 N N . SER A 1 637 ? -14.892 -18.997 35.790 1.00 96.19 637 SER A N 1
ATOM 4604 C CA . SER A 1 637 ? -14.962 -18.764 37.230 1.00 96.19 637 SER A CA 1
ATOM 4605 C C . SER A 1 637 ? -13.572 -18.596 37.819 1.00 96.19 637 SER A C 1
ATOM 4607 O O . SER A 1 637 ? -12.661 -19.336 37.452 1.00 96.19 637 SER A O 1
ATOM 4609 N N . ASN A 1 638 ? -13.436 -17.621 38.719 1.00 94.88 638 ASN A N 1
ATOM 4610 C CA . ASN A 1 638 ? -12.208 -17.295 39.444 1.00 94.88 638 ASN A CA 1
ATOM 4611 C C . ASN A 1 638 ? -10.990 -17.140 38.524 1.00 94.88 638 ASN A C 1
ATOM 4613 O O . ASN A 1 638 ? -9.887 -17.583 38.842 1.00 94.88 638 ASN A O 1
ATOM 4617 N N . LEU A 1 639 ? -11.197 -16.534 37.355 1.00 95.88 639 LEU A N 1
ATOM 4618 C CA . LEU A 1 639 ? -10.149 -16.372 36.367 1.00 95.88 639 LEU A CA 1
ATOM 4619 C C . LEU A 1 639 ? -9.293 -15.160 36.722 1.00 95.88 639 LEU A C 1
ATOM 4621 O O . LEU A 1 639 ? -9.785 -14.034 36.739 1.00 95.88 639 LEU A O 1
ATOM 4625 N N . THR A 1 640 ? -8.005 -15.369 36.966 1.00 96.56 640 THR A N 1
ATOM 4626 C CA . THR A 1 640 ? -7.067 -14.256 37.129 1.00 96.56 640 THR A CA 1
ATOM 4627 C C . THR A 1 640 ? -6.838 -13.571 35.787 1.00 96.56 640 THR A C 1
ATOM 4629 O O . THR A 1 640 ? -6.434 -14.218 34.823 1.00 96.56 640 THR A O 1
ATOM 4632 N N . ILE A 1 641 ? -7.065 -12.265 35.726 1.00 96.25 641 ILE A N 1
ATOM 4633 C CA . ILE A 1 641 ? -6.756 -11.426 34.569 1.00 96.25 641 ILE A CA 1
ATOM 4634 C C . ILE A 1 641 ? -5.722 -10.373 34.953 1.00 96.25 641 ILE A C 1
ATOM 4636 O O . ILE A 1 641 ? -5.659 -9.932 36.103 1.00 96.25 641 ILE A O 1
ATOM 4640 N N . THR A 1 642 ? -4.918 -9.972 33.980 1.00 95.12 642 THR A N 1
ATOM 4641 C CA . THR A 1 642 ? -3.887 -8.945 34.116 1.00 95.12 642 THR A CA 1
ATOM 4642 C C . THR A 1 642 ? -3.957 -7.966 32.961 1.00 95.12 642 THR A C 1
ATOM 4644 O O . THR A 1 642 ? -4.434 -8.311 31.876 1.00 95.12 642 THR A O 1
ATOM 4647 N N . THR A 1 643 ? -3.458 -6.755 33.172 1.00 91.88 643 THR A N 1
ATOM 4648 C CA . THR A 1 643 ? -3.349 -5.768 32.101 1.00 91.88 643 THR A CA 1
ATOM 4649 C C . THR A 1 643 ? -2.252 -6.130 31.099 1.00 91.88 643 THR A C 1
ATOM 4651 O O . THR A 1 643 ? -1.241 -6.739 31.451 1.00 91.88 643 THR A O 1
ATOM 4654 N N . LEU A 1 644 ? -2.439 -5.748 29.833 1.00 85.62 644 LEU A N 1
ATOM 4655 C CA . LEU A 1 644 ? -1.418 -5.892 28.786 1.00 85.62 644 LEU A CA 1
ATOM 4656 C C . LEU A 1 644 ? -0.337 -4.791 28.863 1.00 85.62 644 LEU A C 1
ATOM 4658 O O . LEU A 1 644 ? 0.780 -4.980 28.389 1.00 85.62 644 LEU A O 1
ATOM 4662 N N . GLY A 1 645 ? -0.654 -3.661 29.500 1.00 81.62 645 GLY A N 1
ATOM 4663 C CA . GLY A 1 645 ? 0.253 -2.543 29.765 1.00 81.62 645 GLY A CA 1
ATOM 4664 C C . GLY A 1 645 ? -0.025 -1.886 31.120 1.00 81.62 645 GLY A C 1
ATOM 4665 O O . GLY A 1 645 ? -0.883 -2.339 31.880 1.00 81.62 645 GLY A O 1
ATOM 4666 N N . ASN A 1 646 ? 0.694 -0.807 31.432 1.00 80.44 646 ASN A N 1
ATOM 4667 C CA . ASN A 1 646 ? 0.380 0.010 32.605 1.00 80.44 646 ASN A CA 1
ATOM 4668 C C . ASN A 1 646 ? -0.771 0.971 32.264 1.00 80.44 646 ASN A C 1
ATOM 4670 O O . ASN A 1 646 ? -0.725 1.593 31.198 1.00 80.44 646 ASN A O 1
ATOM 4674 N N . PRO A 1 647 ? -1.779 1.127 33.139 1.00 77.50 647 PRO A N 1
ATOM 4675 C CA . PRO A 1 647 ? -2.741 2.215 33.013 1.00 77.50 647 PRO A CA 1
ATOM 4676 C C . PRO A 1 647 ? -2.002 3.555 33.053 1.00 77.50 647 PRO A C 1
ATOM 4678 O O . PRO A 1 647 ? -1.211 3.799 33.970 1.00 77.50 647 PRO A O 1
ATOM 4681 N N . THR A 1 648 ? -2.239 4.415 32.065 1.00 74.50 648 THR A N 1
ATOM 4682 C CA . THR A 1 648 ? -1.709 5.787 32.051 1.00 74.50 648 THR A CA 1
ATOM 4683 C C . THR A 1 648 ? -2.854 6.797 32.106 1.00 74.50 648 THR A C 1
ATOM 4685 O O . THR A 1 648 ? -3.968 6.454 31.700 1.00 74.50 648 THR A O 1
ATOM 4688 N N . PRO A 1 649 ? -2.618 8.007 32.646 1.00 59.31 649 PRO A N 1
ATOM 4689 C CA . PRO A 1 649 ? -3.571 9.110 32.561 1.00 59.31 649 PRO A CA 1
ATOM 4690 C C . PRO A 1 649 ? -3.926 9.495 31.127 1.00 59.31 649 PRO A C 1
ATOM 4692 O O . PRO A 1 649 ? -3.069 9.284 30.233 1.00 59.31 649 PRO A O 1
#